Protein AF-0000000067097340 (afdb_homodimer)

Organism: Sus scrofa (NCBI:txid9823)

InterPro domains:
  IPR006593 Cytochrome b561/ferric reductase, transmembrane domain [PF03188] (49-166)
  IPR006593 Cytochrome b561/ferric reductase, transmembrane domain [PS50939] (1-200)
  IPR006593 Cytochrome b561/ferric reductase, transmembrane domain [SM00665] (49-159)
  IPR043205 Cytochrome b561/Cytochrome b reductase 1-like [PTHR10106] (48-207)

Solvent-accessible surface area (backbone atoms only — not comparable to full-atom values): 27401 Å² total; per-residue (Å²): 137,87,85,77,86,84,87,80,76,91,82,82,82,90,88,84,90,87,89,84,93,88,86,81,87,79,88,78,79,79,70,79,73,70,87,71,76,79,80,74,84,71,77,78,69,58,56,64,58,48,49,51,47,49,49,53,47,48,51,49,51,50,49,50,51,50,53,51,50,54,51,50,51,53,48,51,53,50,50,52,52,50,52,50,51,56,51,50,26,62,75,68,71,45,60,77,78,51,46,52,37,46,50,47,44,51,48,42,53,52,53,49,52,49,51,51,52,54,45,46,50,46,73,70,34,86,83,46,51,67,70,56,42,64,64,41,47,63,53,53,52,48,51,52,51,50,45,51,50,50,44,52,50,27,50,47,43,42,51,51,52,54,47,43,72,70,45,48,78,48,35,50,67,64,38,70,69,45,52,50,50,32,52,52,46,51,50,51,51,51,50,53,49,51,54,50,50,52,56,56,52,52,62,69,63,56,62,70,50,64,64,56,46,47,50,50,47,52,49,45,49,56,57,58,64,67,52,74,77,83,122,135,83,84,78,81,73,91,74,89,90,82,85,92,89,93,93,83,88,84,90,82,82,87,92,82,86,75,87,69,78,72,80,70,68,89,69,74,81,78,75,83,73,76,81,68,59,56,63,58,49,50,51,47,49,50,51,47,49,50,47,51,51,50,51,50,50,52,52,50,54,50,50,52,51,48,52,54,50,48,54,51,52,52,50,51,56,50,48,26,61,76,67,70,45,59,77,76,48,44,53,39,46,51,46,44,51,49,43,53,52,52,48,52,50,51,51,53,54,46,46,50,46,72,70,35,86,83,47,53,67,69,57,41,64,63,41,47,62,54,52,53,48,51,50,52,50,47,53,50,49,45,52,52,28,50,47,44,42,51,50,50,55,48,44,73,71,44,47,79,49,36,50,68,64,38,68,69,45,53,50,50,32,51,52,48,52,49,52,51,50,50,54,51,50,53,50,50,55,55,56,51,52,61,70,63,56,62,72,49,63,65,55,47,46,50,49,47,52,50,46,49,56,58,58,63,67,52,73,76,84,121

Nearest PDB structures (foldseek):
  5zle-assembly1_A  TM=9.420E-01  e=1.847E-08  Homo sapiens
  4o79-assembly1_A  TM=9.493E-01  e=6.412E-07  Arabidopsis thaliana
  5zle-assembly1_A  TM=9.417E-01  e=1.469E-08  Homo sapiens
  4o79-assembly1_A  TM=9.491E-01  e=5.400E-07  Arabidopsis thaliana

Foldseek 3Di:
DCCPPDPDDDDDDYDDDDDDDDDDDDDDDDPDPPDPDDPDPDDDPPVVVVVVVVVVVVVVVVVVVVVLVVLVVVLVVLVVVVVVVVVVCVVVVHDAPPDPLRVLSVVLNVLSVVLSVVCCCAPVNPPHDPVVNVVCVVVSLVSVLVSVVSVLVSVLVVLVVVVCVVQPVVLVVPPVSNVVSVVVNVVSVVVSVVVVVVSVVVVVPDPPPVVNVVVVVVVVCVVVVPPPPPD/DDPDPCDDDDDDDDDDDDDDDDDDDDDPPDPDPPDPDDPDPDDPPPPVVVVVVVVVVVVVVVVVVVVLVVLVVVLVVLVVVVVVVVVVCVVVVHDAPPDPLRVLSVVLNVLSVVLSVVCCCAPVNPPHDPVVNVVCVVVSLVSVLVSVVSVLVSVLVVLVVVVCVVQPVVLVVPPVSNVVSVVVNVVSVVVSVVVVVVSVVVVVPDPPPPVNVVVVVVVVCVVVVPPPPPD

Sequence (462 aa):
TQWTLKLCGISVCPQNKPKTRPGIHRTADQRWWAGAGVVAPGRAPSAPLLVYRVFRNEAKRTTKILHGLLHVLAFVIALVGLVAVFDYHRKKGIADLYSLHSWCGILVFVLFLAQWLVGLGFFLFPGASFSLRSRYRPQHVFFGAAIFLLSVGTALLGLKEALLFQLGTKYSAFESEGILANVLGLLLVAFGAVVLYILTRADWKRPLQAEEQALSMDFKTLTEGDSPSSQTQWTLKLCGISVCPQNKPKTRPGIHRTADQRWWAGAGVVAPGRAPSAPLLVYRVFRNEAKRTTKILHGLLHVLAFVIALVGLVAVFDYHRKKGIADLYSLHSWCGILVFVLFLAQWLVGLGFFLFPGASFSLRSRYRPQHVFFGAAIFLLSVGTALLGLKEALLFQLGTKYSAFESEGILANVLGLLLVAFGAVVLYILTRADWKRPLQAEEQALSMDFKTLTEGDSPSSQ

Secondary structure (DSSP, 8-state):
----------------------------GGGGG---------S--HHHHHHHHHHHHHHHHHHHHHHHHHHHHHHHHHHHHHHHHHHHHHHHTPPSS-SHHHHHHHHHHHHHHHHHHHHIIIIISTTS-HHHHHHHHHHHHHHHHHHHHHHHHHHHHHHHHHHHHHHGGGGGGT-HHHHHHHHHHHHHHHHHHHHHHHHHHHHHH----HHHHHHHHHHHHHHHHTS----/------------------------------GGG---------S--HHHHHHHHHHHHHHHHHHHHHHHHHHHHHHHHHHHHHHHHHHHHHHHTPPSS-SHHHHHHHHHHHHHHHHHHHHIIIIISTTS-HHHHHHHHHHHHHHHHHHHHHHHHHHHHHHHHHHHHHHGGGGGGT-HHHHHHHHHHHHHHHHHHHHHHHHHHHHHH----HHHHHHHHHHHHHHHHTS----

pLDDT: mean 71.99, std 30.04, range [15.14, 98.75]

Structure (mmCIF, N/CA/C/O backbone):
data_AF-0000000067097340-model_v1
#
loop_
_entity.id
_entity.type
_entity.pdbx_description
1 polymer 'Transmembrane ascorbate-dependent reductase CYB561'
#
loop_
_atom_site.group_PDB
_atom_site.id
_atom_site.type_symbol
_atom_site.label_atom_id
_atom_site.label_alt_id
_atom_site.label_comp_id
_atom_site.label_asym_id
_atom_site.label_entity_id
_atom_site.label_seq_id
_atom_site.pdbx_PDB_ins_code
_atom_site.Cartn_x
_atom_site.Cartn_y
_atom_site.Cartn_z
_atom_site.occupancy
_atom_site.B_iso_or_equiv
_atom_site.auth_seq_id
_atom_site.auth_comp_id
_atom_site.auth_asym_id
_atom_site.auth_atom_id
_atom_site.pdbx_PDB_model_num
ATOM 1 N N . THR A 1 1 ? 69.75 -2.32 28.281 1 19.77 1 THR A N 1
ATOM 2 C CA . THR A 1 1 ? 70.875 -1.391 28 1 19.77 1 THR A CA 1
ATOM 3 C C . THR A 1 1 ? 70.438 0.036 28.359 1 19.77 1 THR A C 1
ATOM 5 O O . THR A 1 1 ? 69.375 0.501 27.984 1 19.77 1 THR A O 1
ATOM 8 N N . GLN A 1 2 ? 71.125 0.848 29.453 1 20.05 2 GLN A N 1
ATOM 9 C CA . GLN A 1 2 ? 70.875 1.814 30.516 1 20.05 2 GLN A CA 1
ATOM 10 C C . GLN A 1 2 ? 70.75 3.23 29.969 1 20.05 2 GLN A C 1
ATOM 12 O O . GLN A 1 2 ? 71.75 3.92 29.828 1 20.05 2 GLN A O 1
ATOM 17 N N . TRP A 1 3 ? 70.125 3.549 28.734 1 19.77 3 TRP A N 1
ATOM 18 C CA . TRP A 1 3 ? 70.438 4.754 27.953 1 19.77 3 TRP A CA 1
ATOM 19 C C . TRP A 1 3 ? 70 6.004 28.719 1 19.77 3 TRP A C 1
ATOM 21 O O . TRP A 1 3 ? 68.812 6.234 28.922 1 19.77 3 TRP A O 1
ATOM 31 N N . THR A 1 4 ? 70.75 6.594 29.812 1 18.97 4 THR A N 1
ATOM 32 C CA . THR A 1 4 ? 70.75 7.648 30.828 1 18.97 4 THR A CA 1
ATOM 33 C C . THR A 1 4 ? 70.875 9.023 30.172 1 18.97 4 THR A C 1
ATOM 35 O O . THR A 1 4 ? 72 9.375 29.719 1 18.97 4 THR A O 1
ATOM 38 N N . LEU A 1 5 ? 70.125 9.438 29.062 1 18.84 5 LEU A N 1
ATOM 39 C CA . LEU A 1 5 ? 70.438 10.664 28.344 1 18.84 5 LEU A CA 1
ATOM 40 C C . LEU A 1 5 ? 70.438 11.859 29.297 1 18.84 5 LEU A C 1
ATOM 42 O O . LEU A 1 5 ? 69.5 12.086 30.031 1 18.84 5 LEU A O 1
ATOM 46 N N . LYS A 1 6 ? 71.562 12.594 29.484 1 17.91 6 LYS A N 1
ATOM 47 C CA . LYS A 1 6 ? 72.375 13.523 30.25 1 17.91 6 LYS A CA 1
ATOM 48 C C . LYS A 1 6 ? 71.812 14.93 30.219 1 17.91 6 LYS A C 1
ATOM 50 O O . LYS A 1 6 ? 71.562 15.469 29.156 1 17.91 6 LYS A O 1
ATOM 55 N N . LEU A 1 7 ? 71.25 15.758 31.406 1 18.64 7 LEU A N 1
ATOM 56 C CA . LEU A 1 7 ? 70.688 16.828 32.219 1 18.64 7 LEU A CA 1
ATOM 57 C C . LEU A 1 7 ? 71.562 18.078 32.188 1 18.64 7 LEU A C 1
ATOM 59 O O . LEU A 1 7 ? 71.188 19.078 32.812 1 18.64 7 LEU A O 1
ATOM 63 N N . CYS A 1 8 ? 72.812 17.938 31.516 1 15.14 8 CYS A N 1
ATOM 64 C CA . CYS A 1 8 ? 73.875 18.672 32.219 1 15.14 8 CYS A CA 1
ATOM 65 C C . CYS A 1 8 ? 73.562 20.172 32.188 1 15.14 8 CYS A C 1
ATOM 67 O O . CYS A 1 8 ? 73.312 20.797 33.219 1 15.14 8 CYS A O 1
ATOM 69 N N . GLY A 1 9 ? 74.562 21.141 31.578 1 15.88 9 GLY A N 1
ATOM 70 C CA . GLY A 1 9 ? 75.688 21.859 32.188 1 15.88 9 GLY A CA 1
ATOM 71 C C . GLY A 1 9 ? 75.5 23.359 32.188 1 15.88 9 GLY A C 1
ATOM 72 O O . GLY A 1 9 ? 76.125 24.062 33 1 15.88 9 GLY A O 1
ATOM 73 N N . ILE A 1 10 ? 75 24.094 31.062 1 17.62 10 ILE A N 1
ATOM 74 C CA . ILE A 1 10 ? 75.875 25.141 30.594 1 17.62 10 ILE A CA 1
ATOM 75 C C . ILE A 1 10 ? 75.75 26.375 31.5 1 17.62 10 ILE A C 1
ATOM 77 O O . ILE A 1 10 ? 74.625 26.812 31.812 1 17.62 10 ILE A O 1
ATOM 81 N N . SER A 1 11 ? 76.875 26.922 31.922 1 17.81 11 SER A N 1
ATOM 82 C CA . SER A 1 11 ? 77.625 27.688 32.875 1 17.81 11 SER A CA 1
ATOM 83 C C . SER A 1 11 ? 77.25 29.172 32.844 1 17.81 11 SER A C 1
ATOM 85 O O . SER A 1 11 ? 76.688 29.656 31.859 1 17.81 11 SER A O 1
ATOM 87 N N . VAL A 1 12 ? 77.938 30 33.688 1 18.55 12 VAL A N 1
ATOM 88 C CA . VAL A 1 12 ? 77.938 31.078 34.656 1 18.55 12 VAL A CA 1
ATOM 89 C C . VAL A 1 12 ? 78.25 32.406 33.969 1 18.55 12 VAL A C 1
ATOM 91 O O . VAL A 1 12 ? 77.812 33.469 34.375 1 18.55 12 VAL A O 1
ATOM 94 N N . CYS A 1 13 ? 79.188 32.438 32.906 1 15.88 13 CYS A N 1
ATOM 95 C CA . CYS A 1 13 ? 80.312 33.25 33.312 1 15.88 13 CYS A CA 1
ATOM 96 C C . CYS A 1 13 ? 79.938 34.75 33.344 1 15.88 13 CYS A C 1
ATOM 98 O O . CYS A 1 13 ? 78.938 35.156 32.781 1 15.88 13 CYS A O 1
ATOM 100 N N . PRO A 1 14 ? 80.938 35.656 32.875 1 19.8 14 PRO A N 1
ATOM 101 C CA . PRO A 1 14 ? 81.812 36.688 33.469 1 19.8 14 PRO A CA 1
ATOM 102 C C . PRO A 1 14 ? 81.312 38.094 33.281 1 19.8 14 PRO A C 1
ATOM 104 O O . PRO A 1 14 ? 80.375 38.312 32.5 1 19.8 14 PRO A O 1
ATOM 107 N N . GLN A 1 15 ? 82.188 39.156 33 1 18.36 15 GLN A N 1
ATOM 108 C CA . GLN A 1 15 ? 82.812 40.281 33.625 1 18.36 15 GLN A CA 1
ATOM 109 C C . GLN A 1 15 ? 82.188 41.594 33.156 1 18.36 15 GLN A C 1
ATOM 111 O O . GLN A 1 15 ? 81.5 42.281 33.938 1 18.36 15 GLN A O 1
ATOM 116 N N . ASN A 1 16 ? 83 42.438 32.344 1 18.23 16 ASN A N 1
ATOM 117 C CA . ASN A 1 16 ? 83.688 43.719 32.625 1 18.23 16 ASN A CA 1
ATOM 118 C C . ASN A 1 16 ? 82.875 44.906 32.125 1 18.23 16 ASN A C 1
ATOM 120 O O . ASN A 1 16 ? 82.625 45.844 32.906 1 18.23 16 ASN A O 1
ATOM 124 N N . LYS A 1 17 ? 83.125 45.5 30.875 1 20.52 17 LYS A N 1
ATOM 125 C CA . LYS A 1 17 ? 83.75 46.844 30.719 1 20.52 17 LYS A CA 1
ATOM 126 C C . LYS A 1 17 ? 82.688 47.938 30.672 1 20.52 17 LYS A C 1
ATOM 128 O O . LYS A 1 17 ? 81.562 47.656 30.344 1 20.52 17 LYS A O 1
ATOM 133 N N . PRO A 1 18 ? 83.125 49.25 30.328 1 23.58 18 PRO A N 1
ATOM 134 C CA . PRO A 1 18 ? 83.125 50.625 30.875 1 23.58 18 PRO A CA 1
ATOM 135 C C . PRO A 1 18 ? 81.938 51.438 30.391 1 23.58 18 PRO A C 1
ATOM 137 O O . PRO A 1 18 ? 81.188 52 31.188 1 23.58 18 PRO A O 1
ATOM 140 N N . LYS A 1 19 ? 82 52.156 29.188 1 21.36 19 LYS A N 1
ATOM 141 C CA . LYS A 1 19 ? 82.062 53.594 28.984 1 21.36 19 LYS A CA 1
ATOM 142 C C . LYS A 1 19 ? 80.75 54.219 28.734 1 21.36 19 LYS A C 1
ATOM 144 O O . LYS A 1 19 ? 79.75 53.531 28.453 1 21.36 19 LYS A O 1
ATOM 149 N N . THR A 1 20 ? 80.625 55.375 27.875 1 19.55 20 THR A N 1
ATOM 150 C CA . THR A 1 20 ? 80.375 56.812 27.953 1 19.55 20 THR A CA 1
ATOM 151 C C . THR A 1 20 ? 79 57.094 27.406 1 19.55 20 THR A C 1
ATOM 153 O O . THR A 1 20 ? 78.188 57.812 28.031 1 19.55 20 THR A O 1
ATOM 156 N N . ARG A 1 21 ? 78.625 57.094 26 1 19.5 21 ARG A N 1
ATOM 157 C CA . ARG A 1 21 ? 78.25 58.344 25.328 1 19.5 21 ARG A CA 1
ATOM 158 C C . ARG A 1 21 ? 76.75 58.625 25.469 1 19.5 21 ARG A C 1
ATOM 160 O O . ARG A 1 21 ? 75.938 57.688 25.625 1 19.5 21 ARG A O 1
ATOM 167 N N . PRO A 1 22 ? 76.125 59.969 25.219 1 24.92 22 PRO A N 1
ATOM 168 C CA . PRO A 1 22 ? 75.188 61.031 25.625 1 24.92 22 PRO A CA 1
ATOM 169 C C . PRO A 1 22 ? 73.75 60.844 25.078 1 24.92 22 PRO A C 1
ATOM 171 O O . PRO A 1 22 ? 72.812 60.906 25.844 1 24.92 22 PRO A O 1
ATOM 174 N N . GLY A 1 23 ? 73.438 61.156 23.766 1 21.27 23 GLY A N 1
ATOM 175 C CA . GLY A 1 23 ? 72.562 62.188 23.172 1 21.27 23 GLY A CA 1
ATOM 176 C C . GLY A 1 23 ? 71.125 61.719 22.984 1 21.27 23 GLY A C 1
ATOM 177 O O . GLY A 1 23 ? 70.812 60.531 23.156 1 21.27 23 GLY A O 1
ATOM 178 N N . ILE A 1 24 ? 70.25 62.406 22.016 1 22.52 24 ILE A N 1
ATOM 179 C CA . ILE A 1 24 ? 69 63.156 21.797 1 22.52 24 ILE A CA 1
ATOM 180 C C . ILE A 1 24 ? 67.938 62.25 21.172 1 22.52 24 ILE A C 1
ATOM 182 O O . ILE A 1 24 ? 66.875 62.719 20.797 1 22.52 24 ILE A O 1
ATOM 186 N N . HIS A 1 25 ? 68.062 60.875 21.109 1 18.08 25 HIS A N 1
ATOM 187 C CA . HIS A 1 25 ? 67.312 60.375 19.938 1 18.08 25 HIS A CA 1
ATOM 188 C C . HIS A 1 25 ? 65.812 60.531 20.094 1 18.08 25 HIS A C 1
ATOM 190 O O . HIS A 1 25 ? 65.25 60.219 21.156 1 18.08 25 HIS A O 1
ATOM 196 N N . ARG A 1 26 ? 65.125 61.062 19 1 21.34 26 ARG A N 1
ATOM 197 C CA . ARG A 1 26 ? 63.906 61.75 18.531 1 21.34 26 ARG A CA 1
ATOM 198 C C . ARG A 1 26 ? 62.656 60.875 18.703 1 21.34 26 ARG A C 1
ATOM 200 O O . ARG A 1 26 ? 61.656 61.344 19.219 1 21.34 26 ARG A O 1
ATOM 207 N N . THR A 1 27 ? 62.5 59.75 17.781 1 20.12 27 THR A N 1
ATOM 208 C CA . THR A 1 27 ? 61.406 59.75 16.812 1 20.12 27 THR A CA 1
ATOM 209 C C . THR A 1 27 ? 60.094 59.281 17.469 1 20.12 27 THR A C 1
ATOM 211 O O . THR A 1 27 ? 59.094 60 17.422 1 20.12 27 THR A O 1
ATOM 214 N N . ALA A 1 28 ? 59.469 58.094 16.922 1 19.94 28 ALA A N 1
ATOM 215 C CA . ALA A 1 28 ? 58.25 57.844 16.156 1 19.94 28 ALA A CA 1
ATOM 216 C C . ALA A 1 28 ? 57.156 57.344 17.078 1 19.94 28 ALA A C 1
ATOM 218 O O . ALA A 1 28 ? 55.969 57.656 16.875 1 19.94 28 ALA A O 1
ATOM 219 N N . ASP A 1 29 ? 57.312 56.344 17.953 1 18.22 29 ASP A N 1
ATOM 220 C CA . ASP A 1 29 ? 56.469 55.156 17.859 1 18.22 29 ASP A CA 1
ATOM 221 C C . ASP A 1 29 ? 55.156 55.344 18.625 1 18.22 29 ASP A C 1
ATOM 223 O O . ASP A 1 29 ? 54.25 54.5 18.578 1 18.22 29 ASP A O 1
ATOM 227 N N . GLN A 1 30 ? 55.031 56.219 19.594 1 20.17 30 GLN A N 1
ATOM 228 C CA . GLN A 1 30 ? 54.219 55.719 20.719 1 20.17 30 GLN A CA 1
ATOM 229 C C . GLN A 1 30 ? 52.719 55.875 20.406 1 20.17 30 GLN A C 1
ATOM 231 O O . GLN A 1 30 ? 51.906 55.812 21.312 1 20.17 30 GLN A O 1
ATOM 236 N N . ARG A 1 31 ? 52.281 56.25 19.219 1 22.78 31 ARG A N 1
ATOM 237 C CA . ARG A 1 31 ? 51 56.969 19.188 1 22.78 31 ARG A CA 1
ATOM 238 C C . ARG A 1 31 ? 49.844 56 19.453 1 22.78 31 ARG A C 1
ATOM 240 O O . ARG A 1 31 ? 48.688 56.375 19.391 1 22.78 31 ARG A O 1
ATOM 247 N N . TRP A 1 32 ? 49.969 54.656 19.531 1 23.59 32 TRP A N 1
ATOM 248 C CA . TRP A 1 32 ? 48.781 53.938 19.062 1 23.59 32 TRP A CA 1
ATOM 249 C C . TRP A 1 32 ? 47.688 53.969 20.109 1 23.59 32 TRP A C 1
ATOM 251 O O . TRP A 1 32 ? 46.688 53.281 19.969 1 23.59 32 TRP A O 1
ATOM 261 N N . TRP A 1 33 ? 47.719 54.594 21.219 1 21.14 33 TRP A N 1
ATOM 262 C CA . TRP A 1 33 ? 46.844 54.188 22.312 1 21.14 33 TRP A CA 1
ATOM 263 C C . TRP A 1 33 ? 45.406 54.562 22.016 1 21.14 33 TRP A C 1
ATOM 265 O O . TRP A 1 33 ? 44.5 54.281 22.828 1 21.14 33 TRP A O 1
ATOM 275 N N . ALA A 1 34 ? 45.219 55.594 21.281 1 21.36 34 ALA A N 1
ATOM 276 C CA . ALA A 1 34 ? 44.062 56.406 21.672 1 21.36 34 ALA A CA 1
ATOM 277 C C . ALA A 1 34 ? 42.781 55.594 21.594 1 21.36 34 ALA A C 1
ATOM 279 O O . ALA A 1 34 ? 41.875 55.781 22.438 1 21.36 34 ALA A O 1
ATOM 280 N N . GLY A 1 35 ? 42.344 54.969 20.438 1 24.12 35 GLY A N 1
ATOM 281 C CA . GLY A 1 35 ? 40.938 55.062 20.047 1 24.12 35 GLY A CA 1
ATOM 282 C C . GLY A 1 35 ? 40.031 54.094 20.812 1 24.12 35 GLY A C 1
ATOM 283 O O . GLY A 1 35 ? 39.906 52.938 20.422 1 24.12 35 GLY A O 1
ATOM 284 N N . ALA A 1 36 ? 40.062 53.938 22 1 26.28 36 ALA A N 1
ATOM 285 C CA . ALA A 1 36 ? 39.344 52.938 22.797 1 26.28 36 ALA A CA 1
ATOM 286 C C . ALA A 1 36 ? 37.844 53.188 22.719 1 26.28 36 ALA A C 1
ATOM 288 O O . ALA A 1 36 ? 37.062 52.562 23.453 1 26.28 36 ALA A O 1
ATOM 289 N N . GLY A 1 37 ? 37.406 54.375 22.281 1 24.2 37 GLY A N 1
ATOM 290 C CA . GLY A 1 37 ? 36.094 54.781 22.797 1 24.2 37 GLY A CA 1
ATOM 291 C C . GLY A 1 37 ? 35.031 53.75 22.625 1 24.2 37 GLY A C 1
ATOM 292 O O . GLY A 1 37 ? 34.406 53.312 23.609 1 24.2 37 GLY A O 1
ATOM 293 N N . VAL A 1 38 ? 33.938 54.031 21.75 1 24.59 38 VAL A N 1
ATOM 294 C CA . VAL A 1 38 ? 32.469 54.062 21.75 1 24.59 38 VAL A CA 1
ATOM 295 C C . VAL A 1 38 ? 31.922 52.688 21.375 1 24.59 38 VAL A C 1
ATOM 297 O O . VAL A 1 38 ? 31.562 52.438 20.219 1 24.59 38 VAL A O 1
ATOM 300 N N . VAL A 1 39 ? 32.531 51.594 21.391 1 27.69 39 VAL A N 1
ATOM 301 C CA . VAL A 1 39 ? 31.797 50.562 20.688 1 27.69 39 VAL A CA 1
ATOM 302 C C . VAL A 1 39 ? 30.516 50.219 21.453 1 27.69 39 VAL A C 1
ATOM 304 O O . VAL A 1 39 ? 30.578 49.781 22.609 1 27.69 39 VAL A O 1
ATOM 307 N N . ALA A 1 40 ? 29.391 50.969 21.281 1 27.59 40 ALA A N 1
ATOM 308 C CA . ALA A 1 40 ? 28.031 50.75 21.781 1 27.59 40 ALA A CA 1
ATOM 309 C C . ALA A 1 40 ? 27.578 49.312 21.547 1 27.59 40 ALA A C 1
ATOM 311 O O . ALA A 1 40 ? 27.891 48.719 20.531 1 27.59 40 ALA A O 1
ATOM 312 N N . PRO A 1 41 ? 27.234 48.531 22.609 1 30.36 41 PRO A N 1
ATOM 313 C CA . PRO A 1 41 ? 26.703 47.156 22.578 1 30.36 41 PRO A CA 1
ATOM 314 C C . PRO A 1 41 ? 25.484 47 21.672 1 30.36 41 PRO A C 1
ATOM 316 O O . PRO A 1 41 ? 24.75 46.031 21.766 1 30.36 41 PRO A O 1
ATOM 319 N N . GLY A 1 42 ? 25.234 47.906 20.734 1 27.73 42 GLY A N 1
ATOM 320 C CA . GLY A 1 42 ? 23.906 47.844 20.141 1 27.73 42 GLY A CA 1
ATOM 321 C C . GLY A 1 42 ? 23.547 46.438 19.656 1 27.73 42 GLY A C 1
ATOM 322 O O . GLY A 1 42 ? 24.344 45.531 19.797 1 27.73 42 GLY A O 1
ATOM 323 N N . ARG A 1 43 ? 22.906 46.344 18.359 1 30.22 43 ARG A N 1
ATOM 324 C CA . ARG A 1 43 ? 21.844 45.594 17.703 1 30.22 43 ARG A CA 1
ATOM 325 C C . ARG A 1 43 ? 22.328 44.188 17.297 1 30.22 43 ARG A C 1
ATOM 327 O O . ARG A 1 43 ? 21.531 43.375 16.812 1 30.22 43 ARG A O 1
ATOM 334 N N . ALA A 1 44 ? 23.547 43.844 17.094 1 32.91 44 ALA A N 1
ATOM 335 C CA . ALA A 1 44 ? 23.547 42.812 16.078 1 32.91 44 ALA A CA 1
ATOM 336 C C . ALA A 1 44 ? 23.141 41.469 16.656 1 32.91 44 ALA A C 1
ATOM 338 O O . ALA A 1 44 ? 23.938 40.781 17.297 1 32.91 44 ALA A O 1
ATOM 339 N N . PRO A 1 45 ? 22.094 41.375 17.312 1 39.12 45 PRO A N 1
ATOM 340 C CA . PRO A 1 45 ? 21.672 40.031 17.719 1 39.12 45 PRO A CA 1
ATOM 341 C C . PRO A 1 45 ? 21.641 39.031 16.547 1 39.12 45 PRO A C 1
ATOM 343 O O . PRO A 1 45 ? 21.234 37.875 16.734 1 39.12 45 PRO A O 1
ATOM 346 N N . SER A 1 46 ? 21.906 39.469 15.328 1 38.44 46 SER A N 1
ATOM 347 C CA . SER A 1 46 ? 21.516 38.656 14.18 1 38.44 46 SER A CA 1
ATOM 348 C C . SER A 1 46 ? 22.516 37.531 13.945 1 38.44 46 SER A C 1
ATOM 350 O O . SER A 1 46 ? 22.344 36.719 13.039 1 38.44 46 SER A O 1
ATOM 352 N N . ALA A 1 47 ? 23.484 37.438 14.742 1 43.38 47 ALA A N 1
ATOM 353 C CA . ALA A 1 47 ? 24.5 36.469 14.32 1 43.38 47 ALA A CA 1
ATOM 354 C C . ALA A 1 47 ? 24.078 35.031 14.656 1 43.38 47 ALA A C 1
ATOM 356 O O . ALA A 1 47 ? 24.281 34.125 13.867 1 43.38 47 ALA A O 1
ATOM 357 N N . PRO A 1 48 ? 23.578 34.875 15.828 1 47.88 48 PRO A N 1
ATOM 358 C CA . PRO A 1 48 ? 23.297 33.469 16.094 1 47.88 48 PRO A CA 1
ATOM 359 C C . PRO A 1 48 ? 22.188 32.906 15.203 1 47.88 48 PRO A C 1
ATOM 361 O O . PRO A 1 48 ? 22.188 31.719 14.875 1 47.88 48 PRO A O 1
ATOM 364 N N . LEU A 1 49 ? 21.297 33.844 14.836 1 49.62 49 LEU A N 1
ATOM 365 C CA . LEU A 1 49 ? 20.219 33.312 14.008 1 49.62 49 LEU A CA 1
ATOM 366 C C . LEU A 1 49 ? 20.719 32.969 12.609 1 49.62 49 LEU A C 1
ATOM 368 O O . LEU A 1 49 ? 20.219 32.062 11.969 1 49.62 49 LEU A O 1
ATOM 372 N N . LEU A 1 50 ? 21.844 33.812 12.203 1 49.97 50 LEU A N 1
ATOM 373 C CA . LEU A 1 50 ? 22.359 33.5 10.867 1 49.97 50 LEU A CA 1
ATOM 374 C C . LEU A 1 50 ? 23.109 32.188 10.852 1 49.97 50 LEU A C 1
ATOM 376 O O . LEU A 1 50 ? 23 31.422 9.891 1 49.97 50 LEU A O 1
ATOM 380 N N . VAL A 1 51 ? 23.812 31.953 11.953 1 51.09 51 VAL A N 1
ATOM 381 C CA . VAL A 1 51 ? 24.562 30.703 11.992 1 51.09 51 VAL A CA 1
ATOM 382 C C . VAL A 1 51 ? 23.609 29.531 12.023 1 51.09 51 VAL A C 1
ATOM 384 O O . VAL A 1 51 ? 23.812 28.531 11.328 1 51.09 51 VAL A O 1
ATOM 387 N N . TYR A 1 52 ? 22.641 29.656 12.875 1 49.16 52 TYR A N 1
ATOM 388 C CA . TYR A 1 52 ? 21.656 28.578 12.945 1 49.16 52 TYR A CA 1
ATOM 389 C C . TYR A 1 52 ? 20.984 28.375 11.594 1 49.16 52 TYR A C 1
ATOM 391 O O . TYR A 1 52 ? 20.766 27.25 11.156 1 49.16 52 TYR A O 1
ATOM 399 N N . ARG A 1 53 ? 20.781 29.438 10.938 1 51.94 53 ARG A N 1
ATOM 400 C CA . ARG A 1 53 ? 20.156 29.359 9.625 1 51.94 53 ARG A CA 1
ATOM 401 C C . ARG A 1 53 ? 21.109 28.766 8.602 1 51.94 53 ARG A C 1
ATOM 403 O O . ARG A 1 53 ? 20.703 27.953 7.754 1 51.94 53 ARG A O 1
ATOM 410 N N . VAL A 1 54 ? 22.297 29.219 8.75 1 52 54 VAL A N 1
ATOM 411 C CA . VAL A 1 54 ? 23.281 28.688 7.82 1 52 54 VAL A CA 1
ATOM 412 C C . VAL A 1 54 ? 23.5 27.203 8.078 1 52 54 VAL A C 1
ATOM 414 O O . VAL A 1 54 ? 23.547 26.406 7.137 1 52 54 VAL A O 1
ATOM 417 N N . PHE A 1 55 ? 23.547 26.766 9.281 1 54.41 55 PHE A N 1
ATOM 418 C CA . PHE A 1 55 ? 23.766 25.359 9.602 1 54.41 55 PHE A CA 1
ATOM 419 C C . PHE A 1 55 ? 22.531 24.547 9.289 1 54.41 55 PHE A C 1
ATOM 421 O O . PHE A 1 55 ? 22.641 23.406 8.812 1 54.41 55 PHE A O 1
ATOM 428 N N . ARG A 1 56 ? 21.5 25.125 9.594 1 59.62 56 ARG A N 1
ATOM 429 C CA . ARG A 1 56 ? 20.25 24.438 9.258 1 59.62 56 ARG A CA 1
ATOM 430 C C . ARG A 1 56 ? 20.078 24.328 7.746 1 59.62 56 ARG A C 1
ATOM 432 O O . ARG A 1 56 ? 19.625 23.297 7.242 1 59.62 56 ARG A O 1
ATOM 439 N N . ASN A 1 57 ? 20.516 25.344 7.066 1 61.12 57 ASN A N 1
ATOM 440 C CA . ASN A 1 57 ? 20.469 25.297 5.609 1 61.12 57 ASN A CA 1
ATOM 441 C C . ASN A 1 57 ? 21.469 24.297 5.039 1 61.12 57 ASN A C 1
ATOM 443 O O . ASN A 1 57 ? 21.172 23.609 4.066 1 61.12 57 ASN A O 1
ATOM 447 N N . GLU A 1 58 ? 22.672 24.359 5.707 1 63.28 58 GLU A N 1
ATOM 448 C CA . GLU A 1 58 ? 23.688 23.406 5.254 1 63.28 58 GLU A CA 1
ATOM 449 C C . GLU A 1 58 ? 23.219 21.969 5.496 1 63.28 58 GLU A C 1
ATOM 451 O O . GLU A 1 58 ? 23.453 21.094 4.66 1 63.28 58 GLU A O 1
ATOM 456 N N . ALA A 1 59 ? 22.625 21.844 6.547 1 71.62 59 ALA A N 1
ATOM 457 C CA . ALA A 1 59 ? 22.125 20.516 6.871 1 71.62 59 ALA A CA 1
ATOM 458 C C . ALA A 1 59 ? 21 20.109 5.926 1 71.62 59 ALA A C 1
ATOM 460 O O . ALA A 1 59 ? 20.922 18.953 5.496 1 71.62 59 ALA A O 1
ATOM 461 N N . LYS A 1 60 ? 20.281 21.094 5.477 1 78.38 60 LYS A N 1
ATOM 462 C CA . LYS A 1 60 ? 19.188 20.797 4.543 1 78.38 60 LYS A CA 1
ATOM 463 C C . LYS A 1 60 ? 19.734 20.469 3.158 1 78.38 60 LYS A C 1
ATOM 465 O O . LYS A 1 60 ? 19.25 19.531 2.51 1 78.38 60 LYS A O 1
ATOM 470 N N . ARG A 1 61 ? 20.703 21.188 2.828 1 80.62 61 ARG A N 1
ATOM 471 C CA . ARG A 1 61 ? 21.312 20.906 1.528 1 80.62 61 ARG A CA 1
ATOM 472 C C . ARG A 1 61 ? 21.969 19.531 1.517 1 80.62 61 ARG A C 1
ATOM 474 O O . ARG A 1 61 ? 21.859 18.781 0.543 1 80.62 61 ARG A O 1
ATOM 481 N N . THR A 1 62 ? 22.625 19.266 2.523 1 84.69 62 THR A N 1
ATOM 482 C CA . THR A 1 62 ? 23.297 17.969 2.629 1 84.69 62 THR A CA 1
ATOM 483 C C . THR A 1 62 ? 22.281 16.844 2.615 1 84.69 62 THR A C 1
ATOM 485 O O . THR A 1 62 ? 22.5 15.805 1.974 1 84.69 62 THR A O 1
ATOM 488 N N . THR A 1 63 ? 21.188 17.031 3.273 1 87.25 63 THR A N 1
ATOM 489 C CA . THR A 1 63 ? 20.141 16 3.303 1 87.25 63 THR A CA 1
ATOM 490 C C . THR A 1 63 ? 19.531 15.805 1.915 1 87.25 63 THR A C 1
ATOM 492 O O . THR A 1 63 ? 19.266 14.672 1.508 1 87.25 63 THR A O 1
ATOM 495 N N . LYS A 1 64 ? 19.453 16.844 1.203 1 87.94 64 LYS A N 1
ATOM 496 C CA . LYS A 1 64 ? 18.906 16.75 -0.148 1 87.94 64 LYS A CA 1
ATOM 497 C C . LYS A 1 64 ? 19.875 16.016 -1.082 1 87.94 64 LYS A C 1
ATOM 499 O O . LYS A 1 64 ? 19.453 15.211 -1.91 1 87.94 64 LYS A O 1
ATOM 504 N N . ILE A 1 65 ? 21.109 16.312 -0.876 1 88.19 65 ILE A N 1
ATOM 505 C CA . ILE A 1 65 ? 22.125 15.672 -1.715 1 88.19 65 ILE A CA 1
ATOM 506 C C . ILE A 1 65 ? 22.219 14.18 -1.379 1 88.19 65 ILE A C 1
ATOM 508 O O . ILE A 1 65 ? 22.281 13.336 -2.277 1 88.19 65 ILE A O 1
ATOM 512 N N . LEU A 1 66 ? 22.188 13.922 -0.143 1 91 66 LEU A N 1
ATOM 513 C CA . LEU A 1 66 ? 22.219 12.531 0.283 1 91 66 LEU A CA 1
ATOM 514 C C . LEU A 1 66 ? 20.984 11.781 -0.214 1 91 66 LEU A C 1
ATOM 516 O O . LEU A 1 66 ? 21.094 10.664 -0.725 1 91 66 LEU A O 1
ATOM 520 N N . HIS A 1 67 ? 19.812 12.422 -0.057 1 92.5 67 HIS A N 1
ATOM 521 C CA . HIS A 1 67 ? 18.578 11.859 -0.569 1 92.5 67 HIS A CA 1
ATOM 522 C C . HIS A 1 67 ? 18.672 11.578 -2.066 1 92.5 67 HIS A C 1
ATOM 524 O O . HIS A 1 67 ? 18.328 10.484 -2.523 1 92.5 67 HIS A O 1
ATOM 530 N N . GLY A 1 68 ? 19.219 12.484 -2.791 1 91.94 68 GLY A N 1
ATOM 531 C CA . GLY A 1 68 ? 19.375 12.32 -4.227 1 91.94 68 GLY A CA 1
ATOM 532 C C . GLY A 1 68 ? 20.328 11.188 -4.598 1 91.94 68 GLY A C 1
ATOM 533 O O . GLY A 1 68 ? 20.016 10.383 -5.477 1 91.94 68 GLY A O 1
ATOM 534 N N . LEU A 1 69 ? 21.375 11.07 -3.867 1 92.44 69 LEU A N 1
ATOM 535 C CA . LEU A 1 69 ? 22.391 10.062 -4.156 1 92.44 69 LEU A CA 1
ATOM 536 C C . LEU A 1 69 ? 21.891 8.664 -3.822 1 92.44 69 LEU A C 1
ATOM 538 O O . LEU A 1 69 ? 22.125 7.715 -4.578 1 92.44 69 LEU A O 1
ATOM 542 N N . LEU A 1 70 ? 21.203 8.57 -2.746 1 94.56 70 LEU A N 1
ATOM 543 C CA . LEU A 1 70 ? 20.641 7.285 -2.359 1 94.56 70 LEU A CA 1
ATOM 544 C C . LEU A 1 70 ? 19.609 6.809 -3.389 1 94.56 70 LEU A C 1
ATOM 546 O O . LEU A 1 70 ? 19.562 5.621 -3.713 1 94.56 70 LEU A O 1
ATOM 550 N N . HIS A 1 71 ? 18.891 7.75 -3.922 1 95.19 71 HIS A N 1
ATOM 551 C CA . HIS A 1 71 ? 17.875 7.363 -4.891 1 95.19 71 HIS A CA 1
ATOM 552 C C . HIS A 1 71 ? 18.5 7.051 -6.246 1 95.19 71 HIS A C 1
ATOM 554 O O . HIS A 1 71 ? 17.969 6.23 -7.004 1 95.19 71 HIS A O 1
ATOM 560 N N . VAL A 1 72 ? 19.688 7.602 -6.555 1 94.06 72 VAL A N 1
ATOM 561 C CA . VAL A 1 72 ? 20.406 7.211 -7.762 1 94.06 72 VAL A CA 1
ATOM 562 C C . VAL A 1 72 ? 20.891 5.77 -7.633 1 94.06 72 VAL A C 1
ATOM 564 O O . VAL A 1 72 ? 20.781 4.984 -8.578 1 94.06 72 VAL A O 1
ATOM 567 N N . LEU A 1 73 ? 21.375 5.461 -6.488 1 96.44 73 LEU A N 1
ATOM 568 C CA . LEU A 1 73 ? 21.797 4.09 -6.234 1 96.44 73 LEU A CA 1
ATOM 569 C C . LEU A 1 73 ? 20.641 3.119 -6.359 1 96.44 73 LEU A C 1
ATOM 571 O O . LEU A 1 73 ? 20.766 2.066 -6.992 1 96.44 73 LEU A O 1
ATOM 575 N N . ALA A 1 74 ? 19.5 3.514 -5.809 1 96.06 74 ALA A N 1
ATOM 576 C CA . ALA A 1 74 ? 18.297 2.68 -5.922 1 96.06 74 ALA A CA 1
ATOM 577 C C . ALA A 1 74 ? 17.891 2.504 -7.383 1 96.06 74 ALA A C 1
ATOM 579 O O . ALA A 1 74 ? 17.484 1.414 -7.793 1 96.06 74 ALA A O 1
ATOM 580 N N . PHE A 1 75 ? 18.078 3.514 -8.094 1 94.88 75 PHE A N 1
ATOM 581 C CA . PHE A 1 75 ? 17.719 3.465 -9.508 1 94.88 75 PHE A CA 1
ATOM 582 C C . PHE A 1 75 ? 18.641 2.51 -10.266 1 94.88 75 PHE A C 1
ATOM 584 O O . PHE A 1 75 ? 18.172 1.729 -11.094 1 94.88 75 PHE A O 1
ATOM 591 N N . VAL A 1 76 ? 19.859 2.543 -10 1 96.62 76 VAL A N 1
ATOM 592 C CA . VAL A 1 76 ? 20.844 1.679 -10.656 1 96.62 76 VAL A CA 1
ATOM 593 C C . VAL A 1 76 ? 20.547 0.219 -10.312 1 96.62 76 VAL A C 1
ATOM 595 O O . VAL A 1 76 ? 20.562 -0.648 -11.188 1 96.62 76 VAL A O 1
ATOM 598 N N . ILE A 1 77 ? 20.219 -0.06 -9.094 1 96.56 77 ILE A N 1
ATOM 599 C CA . ILE A 1 77 ? 19.891 -1.416 -8.664 1 96.56 77 ILE A CA 1
ATOM 600 C C . ILE A 1 77 ? 18.625 -1.897 -9.367 1 96.56 77 ILE A C 1
ATOM 602 O O . ILE A 1 77 ? 18.562 -3.041 -9.82 1 96.56 77 ILE A O 1
ATOM 606 N N . ALA A 1 78 ? 17.672 -1.036 -9.469 1 96.5 78 ALA A N 1
ATOM 607 C CA . ALA A 1 78 ? 16.438 -1.384 -10.164 1 96.5 78 ALA A CA 1
ATOM 608 C C . ALA A 1 78 ? 16.719 -1.681 -11.641 1 96.5 78 ALA A C 1
ATOM 610 O O . ALA A 1 78 ? 16.141 -2.615 -12.203 1 96.5 78 ALA A O 1
ATOM 611 N N . LEU A 1 79 ? 17.609 -0.892 -12.227 1 96.94 79 LEU A N 1
ATOM 612 C CA . LEU A 1 79 ? 17.953 -1.08 -13.633 1 96.94 79 LEU A CA 1
ATOM 613 C C . LEU A 1 79 ? 18.656 -2.414 -13.844 1 96.94 79 LEU A C 1
ATOM 615 O O . LEU A 1 79 ? 18.359 -3.129 -14.805 1 96.94 79 LEU A O 1
ATOM 619 N N . VAL A 1 80 ? 19.531 -2.748 -12.992 1 97.44 80 VAL A N 1
ATOM 620 C CA . VAL A 1 80 ? 20.234 -4.027 -13.078 1 97.44 80 VAL A CA 1
ATOM 621 C C . VAL A 1 80 ? 19.234 -5.172 -12.945 1 97.44 80 VAL A C 1
ATOM 623 O O . VAL A 1 80 ? 19.297 -6.16 -13.68 1 97.44 80 VAL A O 1
ATOM 626 N N . GLY A 1 81 ? 18.297 -4.996 -12.016 1 96.81 81 GLY A N 1
ATOM 627 C CA . GLY A 1 81 ? 17.234 -5.992 -11.891 1 96.81 81 GLY A CA 1
ATOM 628 C C . GLY A 1 81 ? 16.391 -6.129 -13.141 1 96.81 81 GLY A C 1
ATOM 629 O O . GLY A 1 81 ? 16.062 -7.242 -13.547 1 96.81 81 GLY A O 1
ATOM 630 N N . LEU A 1 82 ? 16.094 -5.074 -13.734 1 97.19 82 LEU A N 1
ATOM 631 C CA . LEU A 1 82 ? 15.289 -5.082 -14.953 1 97.19 82 LEU A CA 1
ATOM 632 C C . LEU A 1 82 ? 16.031 -5.777 -16.094 1 97.19 82 LEU A C 1
ATOM 634 O O . LEU A 1 82 ? 15.461 -6.613 -16.781 1 97.19 82 LEU A O 1
ATOM 638 N N . VAL A 1 83 ? 17.297 -5.492 -16.219 1 97.38 83 VAL A N 1
ATOM 639 C CA . VAL A 1 83 ? 18.094 -6.113 -17.266 1 97.38 83 VAL A CA 1
ATOM 640 C C . VAL A 1 83 ? 18.203 -7.617 -17.016 1 97.38 83 VAL A C 1
ATOM 642 O O . VAL A 1 83 ? 18.078 -8.414 -17.938 1 97.38 83 VAL A O 1
ATOM 645 N N . ALA A 1 84 ? 18.375 -8 -15.812 1 97.06 84 ALA A N 1
ATOM 646 C CA . ALA A 1 84 ? 18.5 -9.406 -15.453 1 97.06 84 ALA A CA 1
ATOM 647 C C . ALA A 1 84 ? 17.219 -10.172 -15.773 1 97.06 84 ALA A C 1
ATOM 649 O O . ALA A 1 84 ? 17.266 -11.297 -16.281 1 97.06 84 ALA A O 1
ATOM 650 N N . VAL A 1 85 ? 16.094 -9.555 -15.539 1 96.19 85 VAL A N 1
ATOM 651 C CA . VAL A 1 85 ? 14.836 -10.25 -15.773 1 96.19 85 VAL A CA 1
ATOM 652 C C . VAL A 1 85 ? 14.594 -10.406 -17.281 1 96.19 85 VAL A C 1
ATOM 654 O O . VAL A 1 85 ? 14.148 -11.469 -17.734 1 96.19 85 VAL A O 1
ATOM 657 N N . PHE A 1 86 ? 14.875 -9.406 -18.062 1 97.31 86 PHE A N 1
ATOM 658 C CA . PHE A 1 86 ? 14.711 -9.508 -19.516 1 97.31 86 PHE A CA 1
ATOM 659 C C . PHE A 1 86 ? 15.656 -10.547 -20.094 1 97.31 86 PHE A C 1
ATOM 661 O O . PHE A 1 86 ? 15.281 -11.305 -20.984 1 97.31 86 PHE A O 1
ATOM 668 N N . ASP A 1 87 ? 16.875 -10.633 -19.578 1 97.75 87 ASP A N 1
ATOM 669 C CA . ASP A 1 87 ? 17.844 -11.641 -20 1 97.75 87 ASP A CA 1
ATOM 670 C C . ASP A 1 87 ? 17.359 -13.047 -19.656 1 97.75 87 ASP A C 1
ATOM 672 O O . ASP A 1 87 ? 17.469 -13.969 -20.469 1 97.75 87 ASP A O 1
ATOM 676 N N . TYR A 1 88 ? 16.891 -13.156 -18.516 1 96.44 88 TYR A N 1
ATOM 677 C CA . TYR A 1 88 ? 16.375 -14.445 -18.078 1 96.44 88 TYR A CA 1
ATOM 678 C C . TYR A 1 88 ? 15.219 -14.906 -18.953 1 96.44 88 TYR A C 1
ATOM 680 O O . TYR A 1 88 ? 15.172 -16.062 -19.375 1 96.44 88 TYR A O 1
ATOM 688 N N . HIS A 1 89 ? 14.281 -14.047 -19.25 1 96.62 89 HIS A N 1
ATOM 689 C CA . HIS A 1 89 ? 13.148 -14.375 -20.109 1 96.62 89 HIS A CA 1
ATOM 690 C C . HIS A 1 89 ? 13.609 -14.797 -21.5 1 96.62 89 HIS A C 1
ATOM 692 O O . HIS A 1 89 ? 13.094 -15.773 -22.062 1 96.62 89 HIS A O 1
ATOM 698 N N . ARG A 1 90 ? 14.555 -14.125 -21.969 1 97.5 90 ARG A N 1
ATOM 699 C CA . ARG A 1 90 ? 15.102 -14.445 -23.281 1 97.5 90 ARG A CA 1
ATOM 700 C C . ARG A 1 90 ? 15.719 -15.844 -23.297 1 97.5 90 ARG A C 1
ATOM 702 O O . ARG A 1 90 ? 15.453 -16.641 -24.203 1 97.5 90 ARG A O 1
ATOM 709 N N . LYS A 1 91 ? 16.422 -16.156 -22.312 1 97.75 91 LYS A N 1
ATOM 710 C CA . LYS A 1 91 ? 17.109 -17.438 -22.234 1 97.75 91 LYS A CA 1
ATOM 711 C C . LYS A 1 91 ? 16.109 -18.594 -22.047 1 97.75 91 LYS A C 1
ATOM 713 O O . LYS A 1 91 ? 16.328 -19.688 -22.547 1 97.75 91 LYS A O 1
ATOM 718 N N . LYS A 1 92 ? 15.055 -18.25 -21.375 1 96.69 92 LYS A N 1
ATOM 719 C CA . LYS A 1 92 ? 14.102 -19.297 -21.062 1 96.69 92 LYS A CA 1
ATOM 720 C C . LYS A 1 92 ? 12.969 -19.328 -22.078 1 96.69 92 LYS A C 1
ATOM 722 O O . LYS A 1 92 ? 12.07 -20.172 -22 1 96.69 92 LYS A O 1
ATOM 727 N N . GLY A 1 93 ? 12.953 -18.375 -22.953 1 96.38 93 GLY A N 1
ATOM 728 C CA . GLY A 1 93 ? 11.922 -18.328 -23.984 1 96.38 93 GLY A CA 1
ATOM 729 C C . GLY A 1 93 ? 10.562 -17.906 -23.438 1 96.38 93 GLY A C 1
ATOM 730 O O . GLY A 1 93 ? 9.531 -18.391 -23.906 1 96.38 93 GLY A O 1
ATOM 731 N N . ILE A 1 94 ? 10.562 -17.188 -22.406 1 95.06 94 ILE A N 1
ATOM 732 C CA . ILE A 1 94 ? 9.344 -16.672 -21.797 1 95.06 94 ILE A CA 1
ATOM 733 C C . ILE A 1 94 ? 9.062 -15.266 -22.312 1 95.06 94 ILE A C 1
ATOM 735 O O . ILE A 1 94 ? 9.977 -14.453 -22.438 1 95.06 94 ILE A O 1
ATOM 739 N N . ALA A 1 95 ? 7.82 -14.984 -22.562 1 96.75 95 ALA A N 1
ATOM 740 C CA . ALA A 1 95 ? 7.449 -13.648 -23.031 1 96.75 95 ALA A CA 1
ATOM 741 C C . ALA A 1 95 ? 7.664 -12.609 -21.938 1 96.75 95 ALA A C 1
ATOM 743 O O . ALA A 1 95 ? 7.445 -12.883 -20.766 1 96.75 95 ALA A O 1
ATOM 744 N N . ASP A 1 96 ? 8.07 -11.383 -22.375 1 97.06 96 ASP A N 1
ATOM 745 C CA . ASP A 1 96 ? 8.234 -10.273 -21.453 1 97.06 96 ASP A CA 1
ATOM 746 C C . ASP A 1 96 ? 6.895 -9.586 -21.172 1 97.06 96 ASP A C 1
ATOM 748 O O . ASP A 1 96 ? 5.977 -9.648 -22 1 97.06 96 ASP A O 1
ATOM 752 N N . LEU A 1 97 ? 6.805 -8.914 -19.984 1 97.31 97 LEU A N 1
ATOM 753 C CA . LEU A 1 97 ? 5.734 -7.996 -19.609 1 97.31 97 LEU A CA 1
ATOM 754 C C . LEU A 1 97 ? 4.375 -8.68 -19.703 1 97.31 97 LEU A C 1
ATOM 756 O O . LEU A 1 97 ? 3.402 -8.07 -20.156 1 97.31 97 LEU A O 1
ATOM 760 N N . TYR A 1 98 ? 4.285 -9.906 -19.312 1 96.94 98 TYR A N 1
ATOM 761 C CA . TYR A 1 98 ? 3.014 -10.617 -19.391 1 96.94 98 TYR A CA 1
ATOM 762 C C . TYR A 1 98 ? 2.238 -10.5 -18.078 1 96.94 98 TYR A C 1
ATOM 764 O O . TYR A 1 98 ? 1.015 -10.648 -18.062 1 96.94 98 TYR A O 1
ATOM 772 N N . SER A 1 99 ? 2.926 -10.297 -17.031 1 97.88 99 SER A N 1
ATOM 773 C CA . SER A 1 99 ? 2.307 -10.469 -15.719 1 97.88 99 SER A CA 1
ATOM 774 C C . SER A 1 99 ? 1.994 -9.125 -15.07 1 97.88 99 SER A C 1
ATOM 776 O O . SER A 1 99 ? 2.568 -8.102 -15.453 1 97.88 99 SER A O 1
ATOM 778 N N . LEU A 1 100 ? 1.068 -9.148 -14.086 1 98.25 100 LEU A N 1
ATOM 779 C CA . LEU A 1 100 ? 0.752 -7.953 -13.305 1 98.25 100 LEU A CA 1
ATOM 780 C C . LEU A 1 100 ? 1.996 -7.414 -12.609 1 98.25 100 LEU A C 1
ATOM 782 O O . LEU A 1 100 ? 2.189 -6.199 -12.523 1 98.25 100 LEU A O 1
ATOM 786 N N . HIS A 1 101 ? 2.85 -8.297 -12.086 1 98.38 101 HIS A N 1
ATOM 787 C CA . HIS A 1 101 ? 4.105 -7.898 -11.461 1 98.38 101 HIS A CA 1
ATOM 788 C C . HIS A 1 101 ? 4.961 -7.078 -12.422 1 98.38 101 HIS A C 1
ATOM 790 O O . HIS A 1 101 ? 5.488 -6.027 -12.047 1 98.38 101 HIS A O 1
ATOM 796 N N . SER A 1 102 ? 5.105 -7.551 -13.633 1 98.25 102 SER A N 1
ATOM 797 C CA . SER A 1 102 ? 5.945 -6.848 -14.602 1 98.25 102 SER A CA 1
ATOM 798 C C . SER A 1 102 ? 5.336 -5.5 -14.984 1 98.25 102 SER A C 1
ATOM 800 O O . SER A 1 102 ? 6.055 -4.523 -15.188 1 98.25 102 SER A O 1
ATOM 802 N N . TRP A 1 103 ? 3.994 -5.418 -15.078 1 98.38 103 TRP A N 1
ATOM 803 C CA . TRP A 1 103 ? 3.342 -4.145 -15.359 1 98.38 103 TRP A CA 1
ATOM 804 C C . TRP A 1 103 ? 3.588 -3.146 -14.234 1 98.38 103 TRP A C 1
ATOM 806 O O . TRP A 1 103 ? 3.979 -2.004 -14.492 1 98.38 103 TRP A O 1
ATOM 816 N N . CYS A 1 104 ? 3.346 -3.607 -13.07 1 98.5 104 CYS A N 1
ATOM 817 C CA . CYS A 1 104 ? 3.596 -2.742 -11.922 1 98.5 104 CYS A CA 1
ATOM 818 C C . CYS A 1 104 ? 5.074 -2.389 -11.82 1 98.5 104 CYS A C 1
ATOM 820 O O . CYS A 1 104 ? 5.422 -1.266 -11.453 1 98.5 104 CYS A O 1
ATOM 822 N N . GLY A 1 105 ? 5.914 -3.334 -12.172 1 98.31 105 GLY A N 1
ATOM 823 C CA . GLY A 1 105 ? 7.344 -3.088 -12.117 1 98.31 105 GLY A CA 1
ATOM 824 C C . GLY A 1 105 ? 7.801 -1.987 -13.055 1 98.31 105 GLY A C 1
ATOM 825 O O . GLY A 1 105 ? 8.57 -1.107 -12.656 1 98.31 105 GLY A O 1
ATOM 826 N N . ILE A 1 106 ? 7.371 -2.016 -14.219 1 98.25 106 ILE A N 1
ATOM 827 C CA . ILE A 1 106 ? 7.723 -0.984 -15.188 1 98.25 106 ILE A CA 1
ATOM 828 C C . ILE A 1 106 ? 7.129 0.355 -14.75 1 98.25 106 ILE A C 1
ATOM 830 O O . ILE A 1 106 ? 7.781 1.396 -14.875 1 98.25 106 ILE A O 1
ATOM 834 N N . LEU A 1 107 ? 5.922 0.282 -14.25 1 98.31 107 LEU A N 1
ATOM 835 C CA . LEU A 1 107 ? 5.285 1.499 -13.758 1 98.31 107 LEU A CA 1
ATOM 836 C C . LEU A 1 107 ? 6.117 2.139 -12.648 1 98.31 107 LEU A C 1
ATOM 838 O O . LEU A 1 107 ? 6.359 3.348 -12.664 1 98.31 107 LEU A O 1
ATOM 842 N N . VAL A 1 108 ? 6.531 1.342 -11.711 1 98.38 108 VAL A N 1
ATOM 843 C CA . VAL A 1 108 ? 7.363 1.835 -10.617 1 98.38 108 VAL A CA 1
ATOM 844 C C . VAL A 1 108 ? 8.633 2.465 -11.18 1 98.38 108 VAL A C 1
ATOM 846 O O . VAL A 1 108 ? 9.023 3.562 -10.773 1 98.38 108 VAL A O 1
ATOM 849 N N . PHE A 1 109 ? 9.25 1.785 -12.117 1 98.19 109 PHE A N 1
ATOM 850 C CA . PHE A 1 109 ? 10.508 2.246 -12.688 1 98.19 109 PHE A CA 1
ATOM 851 C C . PHE A 1 109 ? 10.336 3.6 -13.367 1 98.19 109 PHE A C 1
ATOM 853 O O . PHE A 1 109 ? 11.109 4.527 -13.125 1 98.19 109 PHE A O 1
ATOM 860 N N . VAL A 1 110 ? 9.32 3.77 -14.117 1 98.12 110 VAL A N 1
ATOM 861 C CA . VAL A 1 110 ? 9.07 4.988 -14.875 1 98.12 110 VAL A CA 1
ATOM 862 C C . VAL A 1 110 ? 8.688 6.125 -13.93 1 98.12 110 VAL A C 1
ATOM 864 O O . VAL A 1 110 ? 9.203 7.238 -14.047 1 98.12 110 VAL A O 1
ATOM 867 N N . LEU A 1 111 ? 7.789 5.816 -12.992 1 98.25 111 LEU A N 1
ATOM 868 C CA . LEU A 1 111 ? 7.371 6.836 -12.039 1 98.25 111 LEU A CA 1
ATOM 869 C C . LEU A 1 111 ? 8.547 7.281 -11.172 1 98.25 111 LEU A C 1
ATOM 871 O O . LEU A 1 111 ? 8.664 8.461 -10.836 1 98.25 111 LEU A O 1
ATOM 875 N N . PHE A 1 112 ? 9.352 6.316 -10.852 1 97.88 112 PHE A N 1
ATOM 876 C CA . PHE A 1 112 ? 10.531 6.625 -10.047 1 97.88 112 PHE A CA 1
ATOM 877 C C . PHE A 1 112 ? 11.469 7.562 -10.797 1 97.88 112 PHE A C 1
ATOM 879 O O . PHE A 1 112 ? 11.938 8.555 -10.234 1 97.88 112 PHE A O 1
ATOM 886 N N . LEU A 1 113 ? 11.734 7.297 -12.047 1 96.94 113 LEU A N 1
ATOM 887 C CA . LEU A 1 113 ? 12.602 8.133 -12.867 1 96.94 113 LEU A CA 1
ATOM 888 C C . LEU A 1 113 ? 12.016 9.531 -13.031 1 96.94 113 LEU A C 1
ATOM 890 O O . LEU A 1 113 ? 12.727 10.531 -12.891 1 96.94 113 LEU A O 1
ATOM 894 N N . ALA A 1 114 ? 10.719 9.57 -13.258 1 97.12 114 ALA A N 1
ATOM 895 C CA . ALA A 1 114 ? 10.047 10.859 -13.391 1 97.12 114 ALA A CA 1
ATOM 896 C C . ALA A 1 114 ? 10.125 11.648 -12.086 1 97.12 114 ALA A C 1
ATOM 898 O O . ALA A 1 114 ? 10.43 12.844 -12.102 1 97.12 114 ALA A O 1
ATOM 899 N N . GLN A 1 115 ? 9.875 10.984 -10.984 1 96.5 115 GLN A N 1
ATOM 900 C CA . GLN A 1 115 ? 9.953 11.617 -9.672 1 96.5 115 GLN A CA 1
ATOM 901 C C . GLN A 1 115 ? 11.352 12.172 -9.406 1 96.5 115 GLN A C 1
ATOM 903 O O . GLN A 1 115 ? 11.5 13.266 -8.867 1 96.5 115 GLN A O 1
ATOM 908 N N . TRP A 1 116 ? 12.297 11.414 -9.742 1 94.25 116 TRP A N 1
ATOM 909 C CA . TRP A 1 116 ? 13.688 11.812 -9.523 1 94.25 116 TRP A CA 1
ATOM 910 C C . TRP A 1 116 ? 14.055 13.016 -10.391 1 94.25 116 TRP A C 1
ATOM 912 O O . TRP A 1 116 ? 14.648 13.977 -9.898 1 94.25 116 TRP A O 1
ATOM 922 N N . LEU A 1 117 ? 13.664 13.078 -11.641 1 93.94 117 LEU A N 1
ATOM 923 C CA . LEU A 1 117 ? 13.992 14.156 -12.57 1 93.94 117 LEU A CA 1
ATOM 924 C C . LEU A 1 117 ? 13.258 15.438 -12.188 1 93.94 117 LEU A C 1
ATOM 926 O O . LEU A 1 117 ? 13.859 16.516 -12.156 1 93.94 117 LEU A O 1
ATOM 930 N N . VAL A 1 118 ? 11.977 15.312 -11.898 1 94.25 118 VAL A N 1
ATOM 931 C CA . VAL A 1 118 ? 11.188 16.484 -11.531 1 94.25 118 VAL A CA 1
ATOM 932 C C . VAL A 1 118 ? 11.68 17.031 -10.195 1 94.25 118 VAL A C 1
ATOM 934 O O . VAL A 1 118 ? 11.797 18.25 -10.031 1 94.25 118 VAL A O 1
ATOM 937 N N . GLY A 1 119 ? 11.977 16.156 -9.305 1 92.31 119 GLY A N 1
ATOM 938 C CA . GLY A 1 119 ? 12.531 16.578 -8.023 1 92.31 119 GLY A CA 1
ATOM 939 C C . GLY A 1 119 ? 13.859 17.297 -8.164 1 92.31 119 GLY A C 1
ATOM 940 O O . GLY A 1 119 ? 14.078 18.344 -7.535 1 92.31 119 GLY A O 1
ATOM 941 N N . LEU A 1 120 ? 14.766 16.75 -8.953 1 90.19 120 LEU A N 1
ATOM 942 C CA . LEU A 1 120 ? 16.062 17.375 -9.203 1 90.19 120 LEU A CA 1
ATOM 943 C C . LEU A 1 120 ? 15.891 18.75 -9.836 1 90.19 120 LEU A C 1
ATOM 945 O O . LEU A 1 120 ? 16.578 19.703 -9.469 1 90.19 120 LEU A O 1
ATOM 949 N N . GLY A 1 121 ? 14.969 18.875 -10.688 1 89.19 121 GLY A N 1
ATOM 950 C CA . GLY A 1 121 ? 14.711 20.141 -11.352 1 89.19 121 GLY A CA 1
ATOM 951 C C . GLY A 1 121 ? 14.156 21.203 -10.422 1 89.19 121 GLY A C 1
ATOM 952 O O . GLY A 1 121 ? 14.586 22.359 -10.469 1 89.19 121 GLY A O 1
ATOM 953 N N . PHE A 1 122 ? 13.352 20.859 -9.531 1 88.94 122 PHE A N 1
ATOM 954 C CA . PHE A 1 122 ? 12.672 21.828 -8.68 1 88.94 122 PHE A CA 1
ATOM 955 C C . PHE A 1 122 ? 13.5 22.125 -7.441 1 88.94 122 PHE A C 1
ATOM 957 O O . PHE A 1 122 ? 13.547 23.266 -6.977 1 88.94 122 PHE A O 1
ATOM 964 N N . PHE A 1 123 ? 14.117 21.172 -6.91 1 87.12 123 PHE A N 1
ATOM 965 C CA . PHE A 1 123 ? 14.656 21.375 -5.566 1 87.12 123 PHE A CA 1
ATOM 966 C C . PHE A 1 123 ? 16.172 21.547 -5.605 1 87.12 123 PHE A C 1
ATOM 968 O O . PHE A 1 123 ? 16.766 22.094 -4.676 1 87.12 123 PHE A O 1
ATOM 975 N N . LEU A 1 124 ? 16.812 21.094 -6.527 1 81.25 124 LEU A N 1
ATOM 976 C CA . LEU A 1 124 ? 18.266 21.25 -6.555 1 81.25 124 LEU A CA 1
ATOM 977 C C . LEU A 1 124 ? 18.672 22.312 -7.566 1 81.25 124 LEU A C 1
ATOM 979 O O . LEU A 1 124 ? 19.75 22.891 -7.445 1 81.25 124 LEU A O 1
ATOM 983 N N . PHE A 1 125 ? 17.766 22.609 -8.555 1 76.44 125 PHE A N 1
ATOM 984 C CA . PHE A 1 125 ? 18.125 23.609 -9.539 1 76.44 125 PHE A CA 1
ATOM 985 C C . PHE A 1 125 ? 17.734 25 -9.055 1 76.44 125 PHE A C 1
ATOM 987 O O . PHE A 1 125 ? 16.609 25.219 -8.586 1 76.44 125 PHE A O 1
ATOM 994 N N . PRO A 1 126 ? 18.609 25.984 -9.008 1 72.88 126 PRO A N 1
ATOM 995 C CA . PRO A 1 126 ? 18.406 27.328 -8.484 1 72.88 126 PRO A CA 1
ATOM 996 C C . PRO A 1 126 ? 17.359 28.109 -9.281 1 72.88 126 PRO A C 1
ATOM 998 O O . PRO A 1 126 ? 16.828 29.109 -8.797 1 72.88 126 PRO A O 1
ATOM 1001 N N . GLY A 1 127 ? 16.875 27.547 -10.367 1 76.88 127 GLY A N 1
ATOM 1002 C CA . GLY A 1 127 ? 16.016 28.359 -11.227 1 76.88 127 GLY A CA 1
ATOM 1003 C C . GLY A 1 127 ? 14.555 28.297 -10.828 1 76.88 127 GLY A C 1
ATOM 1004 O O . GLY A 1 127 ? 13.758 29.141 -11.258 1 76.88 127 GLY A O 1
ATOM 1005 N N . ALA A 1 128 ? 14.195 27.438 -9.93 1 77.5 128 ALA A N 1
ATOM 1006 C CA . ALA A 1 128 ? 12.773 27.344 -9.602 1 77.5 128 ALA A CA 1
ATOM 1007 C C . ALA A 1 128 ? 12.391 28.312 -8.492 1 77.5 128 ALA A C 1
ATOM 1009 O O . ALA A 1 128 ? 13.125 28.453 -7.508 1 77.5 128 ALA A O 1
ATOM 1010 N N . SER A 1 129 ? 11.305 29.062 -8.719 1 82.75 129 SER A N 1
ATOM 1011 C CA . SER A 1 129 ? 10.836 30.031 -7.738 1 82.75 129 SER A CA 1
ATOM 1012 C C . SER A 1 129 ? 10.43 29.344 -6.438 1 82.75 129 SER A C 1
ATOM 1014 O O . SER A 1 129 ? 10.109 28.156 -6.43 1 82.75 129 SER A O 1
ATOM 1016 N N . PHE A 1 130 ? 10.484 30.062 -5.434 1 80.75 130 PHE A N 1
ATOM 1017 C CA . PHE A 1 130 ? 10.117 29.578 -4.109 1 80.75 130 PHE A CA 1
ATOM 1018 C C . PHE A 1 130 ? 8.656 29.141 -4.078 1 80.75 130 PHE A C 1
ATOM 1020 O O . PHE A 1 130 ? 8.32 28.141 -3.455 1 80.75 130 PHE A O 1
ATOM 1027 N N . SER A 1 131 ? 7.867 29.906 -4.738 1 82.5 131 SER A N 1
ATOM 1028 C CA . SER A 1 131 ? 6.438 29.609 -4.762 1 82.5 131 SER A CA 1
ATOM 1029 C C . SER A 1 131 ? 6.168 28.266 -5.426 1 82.5 131 SER A C 1
ATOM 1031 O O . SER A 1 131 ? 5.359 27.469 -4.938 1 82.5 131 SER A O 1
ATOM 1033 N N . LEU A 1 132 ? 6.875 28.031 -6.422 1 85.69 132 LEU A N 1
ATOM 1034 C CA . LEU A 1 132 ? 6.699 26.766 -7.137 1 85.69 132 LEU A CA 1
ATOM 1035 C C . LEU A 1 132 ? 7.188 25.594 -6.297 1 85.69 132 LEU A C 1
ATOM 1037 O O . LEU A 1 132 ? 6.535 24.547 -6.25 1 85.69 132 LEU A O 1
ATOM 1041 N N . ARG A 1 133 ? 8.281 25.734 -5.672 1 87.5 133 ARG A N 1
ATOM 1042 C CA . ARG A 1 133 ? 8.836 24.688 -4.812 1 87.5 133 ARG A CA 1
ATOM 1043 C C . ARG A 1 133 ? 7.902 24.391 -3.646 1 87.5 133 ARG A C 1
ATOM 1045 O O . ARG A 1 133 ? 7.668 23.219 -3.316 1 87.5 133 ARG A O 1
ATOM 1052 N N . SER A 1 134 ? 7.355 25.406 -3.104 1 83.81 134 SER A N 1
ATOM 1053 C CA . SER A 1 134 ? 6.477 25.25 -1.947 1 83.81 134 SER A CA 1
ATOM 1054 C C . SER A 1 134 ? 5.176 24.547 -2.326 1 83.81 134 SER A C 1
ATOM 1056 O O . SER A 1 134 ? 4.645 23.75 -1.546 1 83.81 134 SER A O 1
ATOM 1058 N N . ARG A 1 135 ? 4.793 24.812 -3.527 1 85.69 135 ARG A N 1
ATOM 1059 C CA . ARG A 1 135 ? 3.557 24.188 -3.998 1 85.69 135 ARG A CA 1
ATOM 1060 C C . ARG A 1 135 ? 3.787 22.734 -4.398 1 85.69 135 ARG A C 1
ATOM 1062 O O . ARG A 1 135 ? 2.895 21.891 -4.254 1 85.69 135 ARG A O 1
ATOM 1069 N N . TYR A 1 136 ? 4.984 22.484 -4.805 1 91.81 136 TYR A N 1
ATOM 1070 C CA . TYR A 1 136 ? 5.258 21.156 -5.348 1 91.81 136 TYR A CA 1
ATOM 1071 C C . TYR A 1 136 ? 5.707 20.188 -4.254 1 91.81 136 TYR A C 1
ATOM 1073 O O . TYR A 1 136 ? 5.617 18.969 -4.406 1 91.81 136 TYR A O 1
ATOM 1081 N N . ARG A 1 137 ? 6.125 20.641 -3.188 1 89.62 137 ARG A N 1
ATOM 1082 C CA . ARG A 1 137 ? 6.707 19.828 -2.133 1 89.62 137 ARG A CA 1
ATOM 1083 C C . ARG A 1 137 ? 5.719 18.766 -1.65 1 89.62 137 ARG A C 1
ATOM 1085 O O . ARG A 1 137 ? 6.039 17.578 -1.609 1 89.62 137 ARG A O 1
ATOM 1092 N N . PRO A 1 138 ? 4.465 19.141 -1.42 1 87.31 138 PRO A N 1
ATOM 1093 C CA . PRO A 1 138 ? 3.527 18.125 -0.953 1 87.31 138 PRO A CA 1
ATOM 1094 C C . PRO A 1 138 ? 3.242 17.062 -2.01 1 87.31 138 PRO A C 1
ATOM 1096 O O . PRO A 1 138 ? 3.014 15.891 -1.673 1 87.31 138 PRO A O 1
ATOM 1099 N N . GLN A 1 139 ? 3.248 17.484 -3.18 1 91.94 139 GLN A N 1
ATOM 1100 C CA . GLN A 1 139 ? 3.041 16.531 -4.258 1 91.94 139 GLN A CA 1
ATOM 1101 C C . GLN A 1 139 ? 4.227 15.57 -4.379 1 91.94 139 GLN A C 1
ATOM 1103 O O . GLN A 1 139 ? 4.043 14.367 -4.574 1 91.94 139 GLN A O 1
ATOM 1108 N N . HIS A 1 140 ? 5.402 16.141 -4.289 1 93.88 140 HIS A N 1
ATOM 1109 C CA . HIS A 1 140 ? 6.605 15.312 -4.355 1 93.88 140 HIS A CA 1
ATOM 1110 C C . HIS A 1 140 ? 6.633 14.281 -3.232 1 93.88 140 HIS A C 1
ATOM 1112 O O . HIS A 1 140 ? 6.961 13.117 -3.463 1 93.88 140 HIS A O 1
ATOM 1118 N N . VAL A 1 141 ? 6.203 14.703 -2.105 1 91.31 141 VAL A N 1
ATOM 1119 C CA . VAL A 1 141 ? 6.199 13.82 -0.946 1 91.31 141 VAL A CA 1
ATOM 1120 C C . VAL A 1 141 ? 5.152 12.727 -1.133 1 91.31 141 VAL A C 1
ATOM 1122 O O . VAL A 1 141 ? 5.418 11.547 -0.875 1 91.31 141 VAL A O 1
ATOM 1125 N N . PHE A 1 142 ? 4.031 13.133 -1.586 1 93.5 142 PHE A N 1
ATOM 1126 C CA . PHE A 1 142 ? 2.975 12.148 -1.799 1 93.5 142 PHE A CA 1
ATOM 1127 C C . PHE A 1 142 ? 3.398 11.117 -2.834 1 93.5 142 PHE A C 1
ATOM 1129 O O . PHE A 1 142 ? 3.262 9.906 -2.609 1 93.5 142 PHE A O 1
ATOM 1136 N N . PHE A 1 143 ? 3.855 11.539 -3.904 1 96.44 143 PHE A N 1
ATOM 1137 C CA . PHE A 1 143 ? 4.199 10.617 -4.98 1 96.44 143 PHE A CA 1
ATOM 1138 C C . PHE A 1 143 ? 5.391 9.75 -4.59 1 96.44 143 PHE A C 1
ATOM 1140 O O . PHE A 1 143 ? 5.484 8.594 -5.008 1 96.44 143 PHE A O 1
ATOM 1147 N N . GLY A 1 144 ? 6.309 10.32 -3.834 1 96 144 GLY A N 1
ATOM 1148 C CA . GLY A 1 144 ? 7.371 9.484 -3.293 1 96 144 GLY A CA 1
ATOM 1149 C C . GLY A 1 144 ? 6.855 8.336 -2.451 1 96 144 GLY A C 1
ATOM 1150 O O . GLY A 1 144 ? 7.293 7.195 -2.617 1 96 144 GLY A O 1
ATOM 1151 N N . ALA A 1 145 ? 5.941 8.602 -1.593 1 95.62 145 ALA A N 1
ATOM 1152 C CA . ALA A 1 145 ? 5.344 7.582 -0.737 1 95.62 145 ALA A CA 1
ATOM 1153 C C . ALA A 1 145 ? 4.551 6.57 -1.561 1 95.62 145 ALA A C 1
ATOM 1155 O O . ALA A 1 145 ? 4.598 5.367 -1.29 1 95.62 145 ALA A O 1
ATOM 1156 N N . ALA A 1 146 ? 3.84 7.07 -2.5 1 97.25 146 ALA A N 1
ATOM 1157 C CA . ALA A 1 146 ? 3.031 6.199 -3.352 1 97.25 146 ALA A CA 1
ATOM 1158 C C . ALA A 1 146 ? 3.91 5.234 -4.141 1 97.25 146 ALA A C 1
ATOM 1160 O O . ALA A 1 146 ? 3.582 4.055 -4.277 1 97.25 146 ALA A O 1
ATOM 1161 N N . ILE A 1 147 ? 4.996 5.797 -4.676 1 98.19 147 ILE A N 1
ATOM 1162 C CA . ILE A 1 147 ? 5.918 4.957 -5.43 1 98.19 147 ILE A CA 1
ATOM 1163 C C . ILE A 1 147 ? 6.539 3.914 -4.5 1 98.19 147 ILE A C 1
ATOM 1165 O O . ILE A 1 147 ? 6.719 2.756 -4.891 1 98.19 147 ILE A O 1
ATOM 1169 N N . PHE A 1 148 ? 6.918 4.324 -3.322 1 97.62 148 PHE A N 1
ATOM 1170 C CA . PHE A 1 148 ? 7.441 3.387 -2.336 1 97.62 148 PHE A CA 1
ATOM 1171 C C . PHE A 1 148 ? 6.445 2.262 -2.072 1 97.62 148 PHE A C 1
ATOM 1173 O O . PHE A 1 148 ? 6.809 1.084 -2.105 1 97.62 148 PHE A O 1
ATOM 1180 N N . LEU A 1 149 ? 5.191 2.561 -1.902 1 98.12 149 LEU A N 1
ATOM 1181 C CA . LEU A 1 149 ? 4.156 1.565 -1.637 1 98.12 149 LEU A CA 1
ATOM 1182 C C . LEU A 1 149 ? 3.957 0.653 -2.844 1 98.12 149 LEU A C 1
ATOM 1184 O O . LEU A 1 149 ? 3.809 -0.561 -2.689 1 98.12 149 LEU A O 1
ATOM 1188 N N . LEU A 1 150 ? 3.881 1.29 -3.949 1 98.62 150 LEU A N 1
ATOM 1189 C CA . LEU A 1 150 ? 3.754 0.5 -5.168 1 98.62 150 LEU A CA 1
ATOM 1190 C C . LEU A 1 150 ? 4.922 -0.472 -5.312 1 98.62 150 LEU A C 1
ATOM 1192 O O . LEU A 1 150 ? 4.738 -1.605 -5.762 1 98.62 150 LEU A O 1
ATOM 1196 N N . SER A 1 151 ? 6.129 -0.054 -4.941 1 98.38 151 SER A N 1
ATOM 1197 C CA . SER A 1 151 ? 7.301 -0.919 -5.008 1 98.38 151 SER A CA 1
ATOM 1198 C C . SER A 1 151 ? 7.18 -2.096 -4.047 1 98.38 151 SER A C 1
ATOM 1200 O O . SER A 1 151 ? 7.512 -3.229 -4.398 1 98.38 151 SER A O 1
ATOM 1202 N N . VAL A 1 152 ? 6.711 -1.827 -2.898 1 98.31 152 VAL A N 1
ATOM 1203 C CA . VAL A 1 152 ? 6.504 -2.887 -1.917 1 98.31 152 VAL A CA 1
ATOM 1204 C C . VAL A 1 152 ? 5.465 -3.877 -2.438 1 98.31 152 VAL A C 1
ATOM 1206 O O . VAL A 1 152 ? 5.676 -5.09 -2.385 1 98.31 152 VAL A O 1
ATOM 1209 N N . GLY A 1 153 ? 4.34 -3.338 -2.971 1 98.5 153 GLY A N 1
ATOM 1210 C CA . GLY A 1 153 ? 3.328 -4.199 -3.562 1 98.5 153 GLY A CA 1
ATOM 1211 C C . GLY A 1 153 ? 3.852 -5.02 -4.727 1 98.5 153 GLY A C 1
ATOM 1212 O O . GLY A 1 153 ? 3.508 -6.195 -4.867 1 98.5 153 GLY A O 1
ATOM 1213 N N . THR A 1 154 ? 4.652 -4.383 -5.508 1 98.56 154 THR A N 1
ATOM 1214 C CA . THR A 1 154 ? 5.238 -5.07 -6.652 1 98.56 154 THR A CA 1
ATOM 1215 C C . THR A 1 154 ? 6.148 -6.207 -6.188 1 98.56 154 THR A C 1
ATOM 1217 O O . THR A 1 154 ? 6.148 -7.289 -6.781 1 98.56 154 THR A O 1
ATOM 1220 N N . ALA A 1 155 ? 6.949 -5.965 -5.172 1 98.31 155 ALA A N 1
ATOM 1221 C CA . ALA A 1 155 ? 7.816 -7 -4.617 1 98.31 155 ALA A CA 1
ATOM 1222 C C . ALA A 1 155 ? 7.004 -8.172 -4.074 1 98.31 155 ALA A C 1
ATOM 1224 O O . ALA A 1 155 ? 7.387 -9.328 -4.238 1 98.31 155 ALA A O 1
ATOM 1225 N N . LEU A 1 156 ? 5.902 -7.867 -3.457 1 98.69 156 LEU A N 1
ATOM 1226 C CA . LEU A 1 156 ? 5.031 -8.914 -2.928 1 98.69 156 LEU A CA 1
ATOM 1227 C C . LEU A 1 156 ? 4.426 -9.742 -4.059 1 98.69 156 LEU A C 1
ATOM 1229 O O . LEU A 1 156 ? 4.352 -10.969 -3.965 1 98.69 156 LEU A O 1
ATOM 1233 N N . LEU A 1 157 ? 3.979 -9.078 -5.113 1 98.62 157 LEU A N 1
ATOM 1234 C CA . LEU A 1 157 ? 3.455 -9.781 -6.281 1 98.62 157 LEU A CA 1
ATOM 1235 C C . LEU A 1 157 ? 4.52 -10.688 -6.891 1 98.62 157 LEU A C 1
ATOM 1237 O O . LEU A 1 157 ? 4.219 -11.812 -7.301 1 98.62 157 LEU A O 1
ATOM 1241 N N . GLY A 1 158 ? 5.75 -10.172 -6.965 1 98 158 GLY A N 1
ATOM 1242 C CA . GLY A 1 158 ? 6.848 -10.977 -7.48 1 98 158 GLY A CA 1
ATOM 1243 C C . GLY A 1 158 ? 7.168 -12.18 -6.613 1 98 158 GLY A C 1
ATOM 1244 O O . GLY A 1 158 ? 7.418 -13.273 -7.125 1 98 158 GLY A O 1
ATOM 1245 N N . LEU A 1 159 ? 7.207 -11.945 -5.336 1 97.81 159 LEU A N 1
ATOM 1246 C CA . LEU A 1 159 ? 7.453 -13.031 -4.391 1 97.81 159 LEU A CA 1
ATOM 1247 C C . LEU A 1 159 ? 6.406 -14.133 -4.547 1 97.81 159 LEU A C 1
ATOM 1249 O O . LEU A 1 159 ? 6.7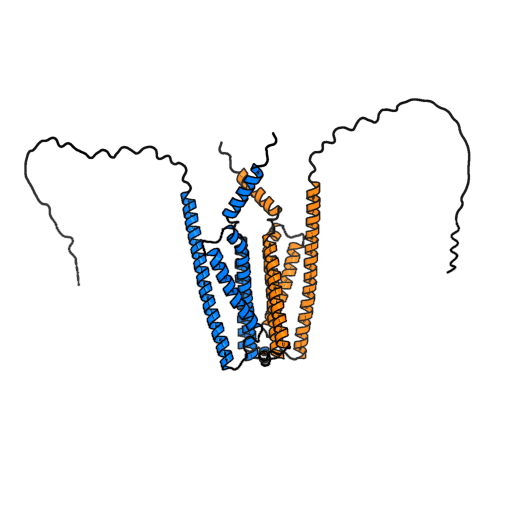46 -15.312 -4.602 1 97.81 159 LEU A O 1
ATOM 1253 N N . LYS A 1 160 ? 5.16 -13.758 -4.641 1 97.69 160 LYS A N 1
ATOM 1254 C CA . LYS A 1 160 ? 4.074 -14.727 -4.793 1 97.69 160 LYS A CA 1
ATOM 1255 C C . LYS A 1 160 ? 4.18 -15.461 -6.129 1 97.69 160 LYS A C 1
ATOM 1257 O O . LYS A 1 160 ? 3.979 -16.672 -6.188 1 97.69 160 LYS A O 1
ATOM 1262 N N . GLU A 1 161 ? 4.469 -14.734 -7.16 1 97.19 161 GLU A N 1
ATOM 1263 C CA . GLU A 1 161 ? 4.609 -15.344 -8.477 1 97.19 161 GLU A CA 1
ATOM 1264 C C . GLU A 1 161 ? 5.723 -16.391 -8.492 1 97.19 161 GLU A C 1
ATOM 1266 O O . GLU A 1 161 ? 5.527 -17.516 -8.953 1 97.19 161 GLU A O 1
ATOM 1271 N N . ALA A 1 162 ? 6.898 -16.031 -7.941 1 95.94 162 ALA A N 1
ATOM 1272 C CA . ALA A 1 162 ? 8.023 -16.969 -7.887 1 95.94 162 ALA A CA 1
ATOM 1273 C C . ALA A 1 162 ? 7.684 -18.188 -7.043 1 95.94 162 ALA A C 1
ATOM 1275 O O . ALA A 1 162 ? 8.016 -19.312 -7.41 1 95.94 162 ALA A O 1
ATOM 1276 N N . LEU A 1 163 ? 7.047 -17.922 -5.996 1 97 163 LEU A N 1
ATOM 1277 C CA . LEU A 1 163 ? 6.688 -19 -5.07 1 97 163 LEU A CA 1
ATOM 1278 C C . LEU A 1 163 ? 5.715 -19.969 -5.723 1 97 163 LEU A C 1
ATOM 1280 O O . LEU A 1 163 ? 5.887 -21.188 -5.613 1 97 163 LEU A O 1
ATOM 1284 N N . LEU A 1 164 ? 4.715 -19.516 -6.469 1 96.38 164 LEU A N 1
ATOM 1285 C CA . LEU A 1 164 ? 3.691 -20.375 -7.059 1 96.38 164 LEU A CA 1
ATOM 1286 C C . LEU A 1 164 ? 4.242 -21.125 -8.258 1 96.38 164 LEU A C 1
ATOM 1288 O O . LEU A 1 164 ? 3.836 -22.266 -8.523 1 96.38 164 LEU A O 1
ATOM 1292 N N . PHE A 1 165 ? 5.148 -20.531 -8.93 1 94.81 165 PHE A N 1
ATOM 1293 C CA . PHE A 1 165 ? 5.781 -21.266 -10.016 1 94.81 165 PHE A CA 1
ATOM 1294 C C . PHE A 1 165 ? 6.68 -22.375 -9.484 1 94.81 165 PHE A C 1
ATOM 1296 O O . PHE A 1 165 ? 6.812 -23.422 -10.102 1 94.81 165 PHE A O 1
ATOM 1303 N N . GLN A 1 166 ? 7.258 -22.141 -8.312 1 94.44 166 GLN A N 1
ATOM 1304 C CA . GLN A 1 166 ? 8.172 -23.125 -7.738 1 94.44 166 GLN A CA 1
ATOM 1305 C C . GLN A 1 166 ? 7.41 -24.234 -7.031 1 94.44 166 GLN A C 1
ATOM 1307 O O . GLN A 1 1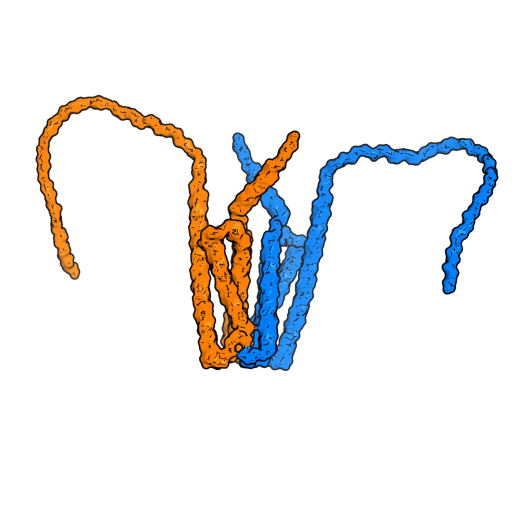66 ? 7.711 -25.422 -7.215 1 94.44 166 GLN A O 1
ATOM 1312 N N . LEU A 1 167 ? 6.402 -23.906 -6.266 1 95.12 167 LEU A N 1
ATOM 1313 C CA . LEU A 1 167 ? 5.758 -24.891 -5.398 1 95.12 167 LEU A CA 1
ATOM 1314 C C . LEU A 1 167 ? 4.445 -25.375 -6.004 1 95.12 167 LEU A C 1
ATOM 1316 O O . LEU A 1 167 ? 4.043 -26.516 -5.797 1 95.12 167 LEU A O 1
ATOM 1320 N N . GLY A 1 168 ? 3.709 -24.453 -6.648 1 94 168 GLY A N 1
ATOM 1321 C CA . GLY A 1 168 ? 2.387 -24.812 -7.141 1 94 168 GLY A CA 1
ATOM 1322 C C . GLY A 1 168 ? 1.452 -25.297 -6.051 1 94 168 GLY A C 1
ATOM 1323 O O . GLY A 1 168 ? 1.271 -24.609 -5.035 1 94 168 GLY A O 1
ATOM 1324 N N . THR A 1 169 ? 0.945 -26.5 -6.227 1 92.75 169 THR A N 1
ATOM 1325 C CA . THR A 1 169 ? -0.025 -27.047 -5.281 1 92.75 169 THR A CA 1
ATOM 1326 C C . THR A 1 169 ? 0.665 -27.5 -3.996 1 92.75 169 THR A C 1
ATOM 1328 O O . THR A 1 169 ? 0.012 -27.672 -2.965 1 92.75 169 THR A O 1
ATOM 1331 N N . LYS A 1 170 ? 1.908 -27.625 -4.012 1 95.75 170 LYS A N 1
ATOM 1332 C CA . LYS A 1 170 ? 2.648 -28 -2.811 1 95.75 170 LYS A CA 1
ATOM 1333 C C . LYS A 1 170 ? 2.66 -26.859 -1.8 1 95.75 170 LYS A C 1
ATOM 1335 O O . LYS A 1 170 ? 3.018 -27.047 -0.636 1 95.75 170 LYS A O 1
ATOM 1340 N N . TYR A 1 171 ? 2.266 -25.766 -2.285 1 96.25 171 TYR A N 1
ATOM 1341 C CA . TYR A 1 171 ? 2.18 -24.625 -1.392 1 96.25 171 TYR A CA 1
ATOM 1342 C C . TYR A 1 171 ? 1.289 -24.922 -0.194 1 96.25 171 TYR A C 1
ATOM 1344 O O . TYR A 1 171 ? 1.595 -24.531 0.933 1 96.25 171 TYR A O 1
ATOM 1352 N N . SER A 1 172 ? 0.257 -25.688 -0.345 1 95.44 172 SER A N 1
ATOM 1353 C CA . SER A 1 172 ? -0.704 -25.969 0.718 1 95.44 172 SER A CA 1
ATOM 1354 C C . SER A 1 172 ? -0.225 -27.109 1.614 1 95.44 172 SER A C 1
ATOM 1356 O O . SER A 1 172 ? -0.886 -27.453 2.596 1 95.44 172 SER A O 1
ATOM 1358 N N . ALA A 1 173 ? 0.882 -27.594 1.352 1 96 173 ALA A N 1
ATOM 1359 C CA . ALA A 1 173 ? 1.448 -28.672 2.164 1 96 173 ALA A CA 1
ATOM 1360 C C . ALA A 1 173 ? 2.398 -28.109 3.221 1 96 173 ALA A C 1
ATOM 1362 O O . ALA A 1 173 ? 3.104 -28.875 3.889 1 96 173 ALA A O 1
ATOM 1363 N N . PHE A 1 174 ? 2.512 -26.766 3.354 1 96 174 PHE A N 1
ATOM 1364 C CA . PHE A 1 174 ? 3.297 -26.094 4.379 1 96 174 PHE A CA 1
ATOM 1365 C C . PHE A 1 174 ? 4.77 -26.484 4.277 1 96 174 PHE A C 1
ATOM 1367 O O . PHE A 1 174 ? 5.41 -26.766 5.293 1 96 174 PHE A O 1
ATOM 1374 N N . GLU A 1 175 ? 5.246 -26.547 2.992 1 95.69 175 GLU A N 1
ATOM 1375 C CA . GLU A 1 175 ? 6.68 -26.734 2.801 1 95.69 175 GLU A CA 1
ATOM 1376 C C . GLU A 1 175 ? 7.473 -25.578 3.402 1 95.69 175 GLU A C 1
ATOM 1378 O O . GLU A 1 175 ? 6.984 -24.453 3.463 1 95.69 175 GLU A O 1
ATOM 1383 N N . SER A 1 176 ? 8.68 -25.828 3.834 1 97 176 SER A N 1
ATOM 1384 C CA . SER A 1 176 ? 9.508 -24.828 4.496 1 97 176 SER A CA 1
ATOM 1385 C C . SER A 1 176 ? 9.711 -23.609 3.607 1 97 176 SER A C 1
ATOM 1387 O O . SER A 1 176 ? 9.734 -22.469 4.094 1 97 176 SER A O 1
ATOM 1389 N N . GLU A 1 177 ? 9.898 -23.812 2.346 1 96.94 177 GLU A N 1
ATOM 1390 C CA . GLU A 1 177 ? 10.078 -22.703 1.407 1 96.94 177 GLU A CA 1
ATOM 1391 C C . GLU A 1 177 ? 8.852 -21.797 1.391 1 96.94 177 GLU A C 1
ATOM 1393 O O . GLU A 1 177 ? 8.977 -20.578 1.296 1 96.94 177 GLU A O 1
ATOM 1398 N N . GLY A 1 178 ? 7.68 -22.406 1.414 1 97.81 178 GLY A N 1
ATOM 1399 C CA . GLY A 1 178 ? 6.449 -21.641 1.467 1 97.81 178 GLY A CA 1
ATOM 1400 C C . GLY A 1 178 ? 6.32 -20.797 2.729 1 97.81 178 GLY A C 1
ATOM 1401 O O . GLY A 1 178 ? 5.949 -19.625 2.668 1 97.81 178 GLY A O 1
ATOM 1402 N N . ILE A 1 179 ? 6.602 -21.375 3.824 1 97.94 179 ILE A N 1
ATOM 1403 C CA . ILE A 1 179 ? 6.52 -20.688 5.105 1 97.94 179 ILE A CA 1
ATOM 1404 C C . ILE A 1 179 ? 7.523 -19.531 5.133 1 97.94 179 ILE A C 1
ATOM 1406 O O . ILE A 1 179 ? 7.203 -18.438 5.582 1 97.94 179 ILE A O 1
ATOM 1410 N N . LEU A 1 180 ? 8.742 -19.828 4.668 1 97.88 180 LEU A N 1
ATOM 1411 C CA . LEU A 1 180 ? 9.773 -18.797 4.621 1 97.88 180 LEU A CA 1
ATOM 1412 C C . LEU A 1 180 ? 9.32 -17.609 3.762 1 97.88 180 LEU A C 1
ATOM 1414 O O . LEU A 1 180 ? 9.5 -16.453 4.145 1 97.88 180 LEU A O 1
ATOM 1418 N N . ALA A 1 181 ? 8.781 -17.891 2.609 1 98.25 181 ALA A N 1
ATOM 1419 C CA . ALA A 1 181 ? 8.289 -16.844 1.721 1 98.25 181 ALA A CA 1
ATOM 1420 C C . ALA A 1 181 ? 7.168 -16.031 2.381 1 98.25 181 ALA A C 1
ATOM 1422 O O . ALA A 1 181 ? 7.098 -14.812 2.232 1 98.25 181 ALA A O 1
ATOM 1423 N N . ASN A 1 182 ? 6.289 -16.734 3.115 1 98.56 182 ASN A N 1
ATOM 1424 C CA . ASN A 1 182 ? 5.23 -16.047 3.854 1 98.56 182 ASN A CA 1
ATOM 1425 C C . ASN A 1 182 ? 5.805 -15.094 4.891 1 98.56 182 ASN A C 1
ATOM 1427 O O . ASN A 1 182 ? 5.336 -13.961 5.02 1 98.56 182 ASN A O 1
ATOM 1431 N N . VAL A 1 183 ? 6.789 -15.555 5.582 1 98.62 183 VAL A N 1
ATOM 1432 C CA . VAL A 1 183 ? 7.41 -14.727 6.613 1 98.62 183 VAL A CA 1
ATOM 1433 C C . VAL A 1 183 ? 8.094 -13.523 5.969 1 98.62 183 VAL A C 1
ATOM 1435 O O . VAL A 1 183 ? 7.969 -12.398 6.457 1 98.62 183 VAL A O 1
ATOM 1438 N N . LEU A 1 184 ? 8.781 -13.758 4.867 1 98.56 184 LEU A N 1
ATOM 1439 C CA . LEU A 1 184 ? 9.43 -12.664 4.148 1 98.56 184 LEU A CA 1
ATOM 1440 C C . LEU A 1 184 ? 8.398 -11.648 3.67 1 98.56 184 LEU A C 1
ATOM 1442 O O . LEU A 1 184 ? 8.625 -10.438 3.773 1 98.56 184 LEU A O 1
ATOM 1446 N N . GLY A 1 185 ? 7.289 -12.156 3.123 1 98.75 185 GLY A N 1
ATOM 1447 C CA . GLY A 1 185 ? 6.219 -11.266 2.699 1 98.75 185 GLY A CA 1
ATOM 1448 C C . GLY A 1 185 ? 5.648 -10.438 3.834 1 98.75 185 GLY A C 1
ATOM 1449 O O . GLY A 1 185 ? 5.426 -9.234 3.682 1 98.75 185 GLY A O 1
ATOM 1450 N N . LEU A 1 186 ? 5.457 -11.094 4.941 1 98.62 186 LEU A N 1
ATOM 1451 C CA . LEU A 1 186 ? 4.922 -10.383 6.098 1 98.62 186 LEU A CA 1
ATOM 1452 C C . LEU A 1 186 ? 5.91 -9.336 6.602 1 98.62 186 LEU A C 1
ATOM 1454 O O . LEU A 1 186 ? 5.512 -8.25 7.027 1 98.62 186 LEU A O 1
ATOM 1458 N N . LEU A 1 187 ? 7.168 -9.672 6.551 1 98.62 187 LEU A N 1
ATOM 1459 C CA . LEU A 1 187 ? 8.195 -8.719 6.957 1 98.62 187 LEU A CA 1
ATOM 1460 C C . LEU A 1 187 ? 8.219 -7.508 6.027 1 98.62 187 LEU A C 1
ATOM 1462 O O . LEU A 1 187 ? 8.406 -6.375 6.477 1 98.62 187 LEU A O 1
ATOM 1466 N N . LEU A 1 188 ? 8.047 -7.742 4.789 1 98.44 188 LEU A N 1
ATOM 1467 C CA . LEU A 1 188 ? 7.992 -6.652 3.824 1 98.44 188 LEU A CA 1
ATOM 1468 C C . LEU A 1 188 ? 6.789 -5.754 4.086 1 98.44 188 LEU A C 1
ATOM 1470 O O . LEU A 1 188 ? 6.898 -4.527 4.012 1 98.44 188 LEU A O 1
ATOM 1474 N N . VAL A 1 189 ? 5.668 -6.336 4.414 1 98.56 189 VAL A N 1
ATOM 1475 C CA . VAL A 1 189 ? 4.465 -5.586 4.746 1 98.56 189 VAL A CA 1
ATOM 1476 C C . VAL A 1 189 ? 4.711 -4.734 5.988 1 98.56 189 VAL A C 1
ATOM 1478 O O . VAL A 1 189 ? 4.375 -3.549 6.016 1 98.56 189 VAL A O 1
ATOM 1481 N N . ALA A 1 190 ? 5.305 -5.309 6.965 1 98.31 190 ALA A N 1
ATOM 1482 C CA . ALA A 1 190 ? 5.609 -4.594 8.203 1 98.31 190 ALA A CA 1
ATOM 1483 C C . ALA A 1 190 ? 6.578 -3.443 7.949 1 98.31 190 ALA A C 1
ATOM 1485 O O . ALA A 1 190 ? 6.414 -2.352 8.5 1 98.31 190 ALA A O 1
ATOM 1486 N N . PHE A 1 191 ? 7.574 -3.766 7.141 1 98 191 PHE A N 1
ATOM 1487 C CA . PHE A 1 191 ? 8.531 -2.734 6.762 1 98 191 PHE A CA 1
ATOM 1488 C C . PHE A 1 191 ? 7.824 -1.551 6.113 1 98 191 PHE A C 1
ATOM 1490 O O . PHE A 1 191 ? 8.07 -0.399 6.48 1 98 191 PHE A O 1
ATOM 1497 N N . GLY A 1 192 ? 6.91 -1.812 5.117 1 97.06 192 GLY A N 1
ATOM 1498 C CA . GLY A 1 192 ? 6.145 -0.75 4.484 1 97.06 192 GLY A CA 1
ATOM 1499 C C 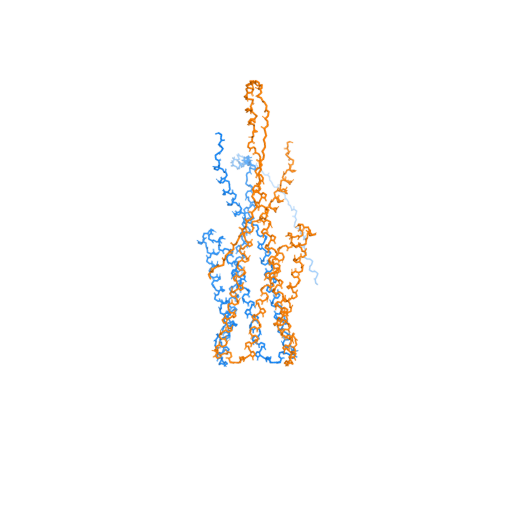. GLY A 1 192 ? 5.312 0.051 5.465 1 97.06 192 GLY A C 1
ATOM 1500 O O . GLY A 1 192 ? 5.277 1.281 5.398 1 97.06 192 GLY A O 1
ATOM 1501 N N . ALA A 1 193 ? 4.734 -0.644 6.41 1 97 193 ALA A N 1
ATOM 1502 C CA . ALA A 1 193 ? 3.891 0.011 7.406 1 97 193 ALA A CA 1
ATOM 1503 C C . ALA A 1 193 ? 4.715 0.922 8.312 1 97 193 ALA A C 1
ATOM 1505 O O . ALA A 1 193 ? 4.293 2.039 8.625 1 97 193 ALA A O 1
ATOM 1506 N N . VAL A 1 194 ? 5.848 0.469 8.688 1 96.5 194 VAL A N 1
ATOM 1507 C CA . VAL A 1 194 ? 6.703 1.238 9.586 1 96.5 194 VAL A CA 1
ATOM 1508 C C . VAL A 1 194 ? 7.203 2.494 8.875 1 96.5 194 VAL A C 1
ATOM 1510 O O . VAL A 1 194 ? 7.191 3.586 9.453 1 96.5 194 VAL A O 1
ATOM 1513 N N . VAL A 1 195 ? 7.613 2.35 7.668 1 95.56 195 VAL A N 1
ATOM 1514 C CA . VAL A 1 195 ? 8.109 3.49 6.902 1 95.56 195 VAL A CA 1
ATOM 1515 C C . VAL A 1 195 ? 6.992 4.52 6.738 1 95.56 195 VAL A C 1
ATOM 1517 O O . VAL A 1 195 ? 7.215 5.723 6.914 1 95.56 195 VAL A O 1
ATOM 1520 N N . LEU A 1 196 ? 5.805 4.059 6.461 1 94.5 196 LEU A N 1
ATOM 1521 C CA . LEU A 1 196 ? 4.68 4.973 6.289 1 94.5 196 LEU A CA 1
ATOM 1522 C C . LEU A 1 196 ? 4.336 5.664 7.605 1 94.5 196 LEU A C 1
ATOM 1524 O O . LEU A 1 196 ? 3.986 6.844 7.617 1 94.5 196 LEU A O 1
ATOM 1528 N N . TYR A 1 197 ? 4.445 4.945 8.656 1 93.88 197 TYR A N 1
ATOM 1529 C CA . TYR A 1 197 ? 4.16 5.535 9.961 1 93.88 197 TYR A CA 1
ATOM 1530 C C . TYR A 1 197 ? 5.133 6.668 10.266 1 93.88 197 TYR A C 1
ATOM 1532 O O . TYR A 1 197 ? 4.723 7.75 10.695 1 93.88 197 TYR A O 1
ATOM 1540 N N . ILE A 1 198 ? 6.348 6.418 10.031 1 92.06 198 ILE A N 1
ATOM 1541 C CA . ILE A 1 198 ? 7.383 7.418 10.281 1 92.06 198 ILE A CA 1
ATOM 1542 C C . ILE A 1 198 ? 7.156 8.633 9.391 1 92.06 198 ILE A C 1
ATOM 1544 O O . ILE A 1 198 ? 7.262 9.773 9.844 1 92.06 198 ILE A O 1
ATOM 1548 N N . LEU A 1 199 ? 6.805 8.422 8.164 1 88.81 199 LEU A N 1
ATOM 1549 C CA . LEU A 1 199 ? 6.594 9.508 7.207 1 88.81 199 LEU A CA 1
ATOM 1550 C C . LEU A 1 199 ? 5.395 10.359 7.609 1 88.81 199 LEU A C 1
ATOM 1552 O O . LEU A 1 199 ? 5.422 11.586 7.453 1 88.81 199 LEU A O 1
ATOM 1556 N N . THR A 1 200 ? 4.395 9.719 8.164 1 84.69 200 THR A N 1
ATOM 1557 C CA . THR A 1 200 ? 3.189 10.461 8.523 1 84.69 200 THR A CA 1
ATOM 1558 C C . THR A 1 200 ? 3.393 11.227 9.82 1 84.69 200 THR A C 1
ATOM 1560 O O . THR A 1 200 ? 2.754 12.258 10.047 1 84.69 200 THR A O 1
ATOM 1563 N N . ARG A 1 201 ? 4.227 10.75 10.68 1 80.56 201 ARG A N 1
ATOM 1564 C CA . ARG A 1 201 ? 4.516 11.445 11.93 1 80.56 201 ARG A CA 1
ATOM 1565 C C . ARG A 1 201 ? 5.422 12.648 11.688 1 80.56 201 ARG A C 1
ATOM 1567 O O . ARG A 1 201 ? 5.285 13.68 12.352 1 80.56 201 ARG A O 1
ATOM 1574 N N . ALA A 1 202 ? 6.285 12.523 10.875 1 69.31 202 ALA A N 1
ATOM 1575 C CA . ALA A 1 202 ? 7.199 13.617 10.547 1 69.31 202 ALA A CA 1
ATOM 1576 C C . ALA A 1 202 ? 6.449 14.781 9.914 1 69.31 202 ALA A C 1
ATOM 1578 O O . ALA A 1 202 ? 6.77 15.945 10.172 1 69.31 202 ALA A O 1
ATOM 1579 N N . ASP A 1 203 ? 5.527 14.477 9.125 1 60.25 203 ASP A N 1
ATOM 1580 C CA . ASP A 1 203 ? 4.73 15.516 8.477 1 60.25 203 ASP A CA 1
ATOM 1581 C C . ASP A 1 203 ? 3.895 16.281 9.508 1 60.25 203 ASP A C 1
ATOM 1583 O O . ASP A 1 203 ? 3.607 17.469 9.32 1 60.25 203 ASP A O 1
ATOM 1587 N N . TRP A 1 204 ? 3.494 15.57 10.523 1 54.78 204 TRP A N 1
ATOM 1588 C CA . TRP A 1 204 ? 2.732 16.219 11.586 1 54.78 204 TRP A CA 1
ATOM 1589 C C . TRP A 1 204 ? 3.604 17.203 12.367 1 54.78 204 TRP A C 1
ATOM 1591 O O . TRP A 1 204 ? 3.109 18.203 12.875 1 54.78 204 TRP A O 1
ATOM 1601 N N . LYS A 1 205 ? 4.867 17.031 12.469 1 54.19 205 LYS A N 1
ATOM 1602 C CA . LYS A 1 205 ? 5.77 17.828 13.289 1 54.19 205 LYS A CA 1
ATOM 1603 C C . LYS A 1 205 ? 6.309 19.031 12.508 1 54.19 205 LYS A C 1
ATOM 1605 O O . LYS A 1 205 ? 6.855 19.969 13.094 1 54.19 205 LYS A O 1
ATOM 1610 N N . ARG A 1 206 ? 6.137 19.016 11.266 1 52.22 206 ARG A N 1
ATOM 1611 C CA . ARG A 1 206 ? 6.824 20.109 10.594 1 52.22 206 ARG A CA 1
ATOM 1612 C C . ARG A 1 206 ? 6.117 21.438 10.844 1 52.22 206 ARG A C 1
ATOM 1614 O O . ARG A 1 206 ? 4.949 21.609 10.477 1 52.22 206 ARG A O 1
ATOM 1621 N N . PRO A 1 207 ? 6.652 22.141 11.82 1 47.25 207 PRO A N 1
ATOM 1622 C CA . PRO A 1 207 ? 6.105 23.484 12 1 47.25 207 PRO A CA 1
ATOM 1623 C C . PRO A 1 207 ? 5.984 24.25 10.688 1 47.25 207 PRO A C 1
ATOM 1625 O O . PRO A 1 207 ? 6.746 23.984 9.75 1 47.25 207 PRO A O 1
ATOM 1628 N N . LEU A 1 208 ? 4.867 24.734 10.438 1 49.25 208 LEU A N 1
ATOM 1629 C CA . LEU A 1 208 ? 4.84 25.688 9.328 1 49.25 208 LEU A CA 1
ATOM 1630 C C . LEU A 1 208 ? 6.172 26.422 9.211 1 49.25 208 LEU A C 1
ATOM 1632 O O . LEU A 1 208 ? 6.719 26.891 10.211 1 49.25 208 LEU A O 1
ATOM 1636 N N . GLN A 1 209 ? 6.926 26.109 8.234 1 46.44 209 GLN A N 1
ATOM 1637 C CA . GLN A 1 209 ? 8.195 26.797 8.023 1 46.44 209 GLN A CA 1
ATOM 1638 C C . GLN A 1 209 ? 8.086 28.281 8.398 1 46.44 209 GLN A C 1
ATOM 1640 O O . GLN A 1 209 ? 7.047 28.906 8.172 1 46.44 209 GLN A O 1
ATOM 1645 N N . ALA A 1 210 ? 8.875 28.641 9.242 1 48.44 210 ALA A N 1
ATOM 1646 C CA . ALA A 1 210 ? 8.969 30.016 9.711 1 48.44 210 ALA A CA 1
ATOM 1647 C C . ALA A 1 210 ? 8.664 31 8.586 1 48.44 210 ALA A C 1
ATOM 1649 O O . ALA A 1 210 ? 8 32.031 8.797 1 48.44 210 ALA A O 1
ATOM 1650 N N . GLU A 1 211 ? 9.172 30.641 7.449 1 49.19 211 GLU A N 1
ATOM 1651 C CA . GLU A 1 211 ? 8.945 31.516 6.305 1 49.19 211 GLU A CA 1
ATOM 1652 C C . GLU A 1 211 ? 7.469 31.562 5.926 1 49.19 211 GLU A C 1
ATOM 1654 O O . GLU A 1 211 ? 6.945 32.625 5.57 1 49.19 211 GLU A O 1
ATOM 1659 N N . GLU A 1 212 ? 6.875 30.406 6.039 1 53.91 212 GLU A N 1
ATOM 1660 C CA . GLU A 1 212 ? 5.445 30.391 5.754 1 53.91 212 GLU A CA 1
ATOM 1661 C C . GLU A 1 212 ? 4.652 31.094 6.852 1 53.91 212 GLU A C 1
ATOM 1663 O O . GLU A 1 212 ? 3.66 31.781 6.57 1 53.91 212 GLU A O 1
ATOM 1668 N N . GLN A 1 213 ? 5.082 30.938 7.992 1 50.75 213 GLN A N 1
ATOM 1669 C CA . GLN A 1 213 ? 4.508 31.688 9.102 1 50.75 213 GLN A CA 1
ATOM 1670 C C . GLN A 1 213 ? 4.781 33.188 8.953 1 50.75 213 GLN A C 1
ATOM 1672 O O . GLN A 1 213 ? 3.904 34 9.219 1 50.75 213 GLN A O 1
ATOM 1677 N N . ALA A 1 214 ? 5.965 33.531 8.57 1 52.78 214 ALA A N 1
ATOM 1678 C CA . ALA A 1 214 ? 6.324 34.938 8.352 1 52.78 214 ALA A CA 1
ATOM 1679 C C . ALA A 1 214 ? 5.527 35.531 7.199 1 52.78 214 ALA A C 1
ATOM 1681 O O . ALA A 1 214 ? 5.051 36.656 7.285 1 52.78 214 ALA A O 1
ATOM 1682 N N . LEU A 1 215 ? 5.352 34.781 6.184 1 52.78 215 LEU A N 1
ATOM 1683 C CA . LEU A 1 215 ? 4.566 35.25 5.047 1 52.78 215 LEU A CA 1
ATOM 1684 C C . LEU A 1 215 ? 3.09 35.375 5.414 1 52.78 215 LEU A C 1
ATOM 1686 O O . LEU A 1 215 ? 2.41 36.312 5.004 1 52.78 215 LEU A O 1
ATOM 1690 N N . SER A 1 216 ? 2.711 34.406 6.195 1 54.53 216 SER A N 1
ATOM 1691 C CA . SER A 1 216 ? 1.329 34.469 6.66 1 54.53 216 SER A CA 1
ATOM 1692 C C . SER A 1 216 ? 1.12 35.625 7.637 1 54.53 216 SER A C 1
ATOM 1694 O O . SER A 1 216 ? 0.082 36.281 7.609 1 54.53 216 SER A O 1
ATOM 1696 N N . MET A 1 217 ? 2.057 35.906 8.422 1 54.5 217 MET A N 1
ATOM 1697 C CA . MET A 1 217 ? 2.004 37.031 9.344 1 54.5 217 MET A CA 1
ATOM 1698 C C . MET A 1 217 ? 2.139 38.344 8.594 1 54.5 217 MET A C 1
ATOM 1700 O O . MET A 1 217 ? 1.453 39.344 8.906 1 54.5 217 MET A O 1
ATOM 1704 N N . ASP A 1 218 ? 3.047 38.406 7.695 1 53.25 218 ASP A N 1
ATOM 1705 C CA . ASP A 1 218 ? 3.199 39.594 6.867 1 53.25 218 ASP A CA 1
ATOM 1706 C C . ASP A 1 218 ? 1.944 39.875 6.035 1 53.25 218 ASP A C 1
ATOM 1708 O O . ASP A 1 218 ? 1.518 41 5.883 1 53.25 218 ASP A O 1
ATOM 1712 N N . PHE A 1 219 ? 1.362 38.844 5.621 1 55.62 219 PHE A N 1
ATOM 1713 C CA . PHE A 1 219 ? 0.122 39 4.871 1 55.62 219 PHE A CA 1
ATOM 1714 C C . PHE A 1 219 ? -1.018 39.406 5.785 1 55.62 219 PHE A C 1
ATOM 1716 O O . PHE A 1 219 ? -1.856 40.25 5.398 1 55.62 219 PHE A O 1
ATOM 1723 N N . LYS A 1 220 ? -1.038 38.938 6.934 1 54.81 220 LYS A N 1
ATOM 1724 C CA . LYS A 1 220 ? -2.029 39.344 7.926 1 54.81 220 LYS A CA 1
ATOM 1725 C C . LYS A 1 220 ? -1.803 40.812 8.359 1 54.81 220 LYS A C 1
ATOM 1727 O O . LYS A 1 220 ? -2.756 41.562 8.5 1 54.81 220 LYS A O 1
ATOM 1732 N N . THR A 1 221 ? -0.685 41.188 8.578 1 54.62 221 THR A N 1
ATOM 1733 C CA . THR A 1 221 ? -0.378 42.562 8.938 1 54.62 221 THR A CA 1
ATOM 1734 C C . THR A 1 221 ? -0.726 43.5 7.797 1 54.62 221 THR A C 1
ATOM 1736 O O . THR A 1 221 ? -1.196 44.625 8.031 1 54.62 221 THR A O 1
ATOM 1739 N N . LEU A 1 222 ? -0.54 43.094 6.637 1 54.5 222 LEU A N 1
ATOM 1740 C CA . LEU A 1 222 ? -0.881 43.906 5.484 1 54.5 222 LEU A CA 1
ATOM 1741 C C . LEU A 1 222 ? -2.393 44 5.316 1 54.5 222 LEU A C 1
ATOM 1743 O O . LEU A 1 222 ? -2.908 45.062 4.922 1 54.5 222 LEU A O 1
ATOM 1747 N N . THR A 1 223 ? -3.021 43.031 5.648 1 55.41 223 THR A N 1
ATOM 1748 C CA . THR A 1 223 ? -4.473 43.062 5.516 1 55.41 223 THR A CA 1
ATOM 1749 C C . THR A 1 223 ? -5.109 43.719 6.727 1 55.41 223 THR A C 1
ATOM 1751 O O . THR A 1 223 ? -6.141 44.406 6.602 1 55.41 223 THR A O 1
ATOM 1754 N N . GLU A 1 224 ? -4.656 43.594 7.875 1 55.03 224 GLU A N 1
ATOM 1755 C CA . GLU A 1 224 ? -5.184 44.25 9.07 1 55.03 224 GLU A CA 1
ATOM 1756 C C . GLU A 1 224 ? -4.73 45.688 9.133 1 55.03 224 GLU A C 1
ATOM 1758 O O . GLU A 1 224 ? -5.434 46.531 9.688 1 55.03 224 GLU A O 1
ATOM 1763 N N . GLY A 1 225 ? -3.584 45.969 8.711 1 51.97 225 GLY A N 1
ATOM 1764 C CA . GLY A 1 225 ? -3.139 47.344 8.68 1 51.97 225 GLY A CA 1
ATOM 1765 C C . GLY A 1 225 ? -3.971 48.219 7.762 1 51.97 225 GLY A C 1
ATOM 1766 O O . GLY A 1 225 ? -3.973 49.438 7.895 1 51.97 225 GLY A O 1
ATOM 1767 N N . ASP A 1 226 ? -4.457 47.688 6.684 1 49.09 226 ASP A N 1
ATOM 1768 C CA . ASP A 1 226 ? -5.246 48.5 5.777 1 49.09 226 ASP A CA 1
ATOM 1769 C C . ASP A 1 226 ? -6.672 48.688 6.293 1 49.09 226 ASP A C 1
ATOM 1771 O O . ASP A 1 226 ? -7.555 49.125 5.559 1 49.09 226 ASP A O 1
ATOM 1775 N N . SER A 1 227 ? -7.02 48.125 7.484 1 49 227 SER A N 1
ATOM 1776 C CA . SER A 1 227 ? -8.32 48.562 7.992 1 49 227 SER A CA 1
ATOM 1777 C C . SER A 1 227 ? -8.273 50 8.477 1 49 227 SER A C 1
ATOM 1779 O O . SER A 1 227 ? -7.445 50.344 9.32 1 49 227 SER A O 1
ATOM 1781 N N . PRO A 1 228 ? -8.734 51 7.691 1 45.94 228 PRO A N 1
ATOM 178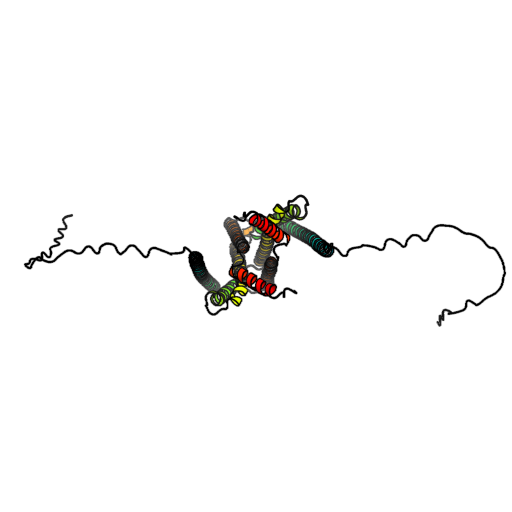2 C CA . PRO A 1 228 ? -8.844 52.375 8.133 1 45.94 228 PRO A CA 1
ATOM 1783 C C . PRO A 1 228 ? -9.477 52.531 9.516 1 45.94 228 PRO A C 1
ATOM 1785 O O . PRO A 1 228 ? -10.375 51.75 9.859 1 45.94 228 PRO A O 1
ATOM 1788 N N . SER A 1 229 ? -8.695 52.781 10.531 1 42.47 229 SER A N 1
ATOM 1789 C CA . SER A 1 229 ? -9.312 53.344 11.734 1 42.47 229 SER A CA 1
ATOM 1790 C C . SER A 1 229 ? -10.367 54.375 11.398 1 42.47 229 SER A C 1
ATOM 1792 O O . SER A 1 229 ? -10.07 55.375 10.719 1 42.47 22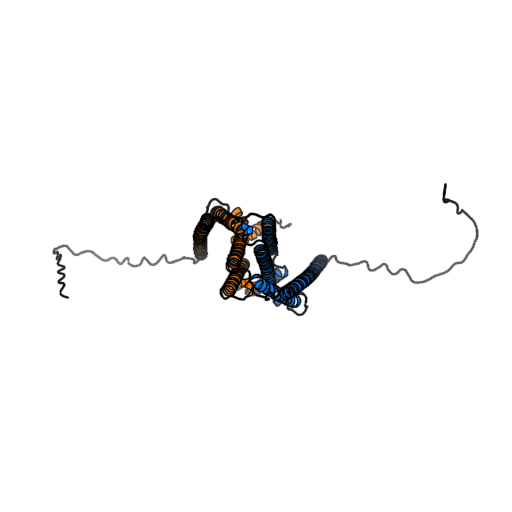9 SER A O 1
ATOM 1794 N N . SER A 1 230 ? -11.578 54.062 11.062 1 40.38 230 SER A N 1
ATOM 1795 C CA . SER A 1 230 ? -12.664 55.031 11.086 1 40.38 230 SER A CA 1
ATOM 1796 C C . SER A 1 230 ? -12.648 55.844 12.367 1 40.38 230 SER A C 1
ATOM 1798 O O . SER A 1 230 ? -12.906 55.344 13.453 1 40.38 230 SER A O 1
ATOM 1800 N N . GLN A 1 231 ? -11.672 56.75 12.562 1 27.83 231 GLN A N 1
ATOM 1801 C CA . GLN A 1 231 ? -12.039 57.938 13.328 1 27.83 231 GLN A CA 1
ATOM 1802 C C . GLN A 1 231 ? -13.047 58.781 12.57 1 27.83 231 GLN A C 1
ATOM 1804 O O . GLN A 1 231 ? -12.938 58.938 11.352 1 27.83 231 GLN A O 1
ATOM 1809 N N . THR B 1 1 ? -69.5 4.262 -14.398 1 17.38 1 THR B N 1
ATOM 1810 C CA . THR B 1 1 ? -69.5 5.719 -14.367 1 17.38 1 THR B CA 1
ATOM 1811 C C . THR B 1 1 ? -70.375 6.211 -13.227 1 17.38 1 THR B C 1
ATOM 1813 O O . THR B 1 1 ? -70.125 7.238 -12.609 1 17.38 1 THR B O 1
ATOM 1816 N N . GLN B 1 2 ? -71.625 5.703 -12.844 1 18.22 2 GLN B N 1
ATOM 1817 C CA . GLN B 1 2 ? -72.812 6.391 -12.328 1 18.22 2 GLN B CA 1
ATOM 1818 C C . GLN B 1 2 ? -72.688 6.578 -10.812 1 18.22 2 GLN B C 1
ATOM 1820 O O . GLN B 1 2 ? -73.688 6.848 -10.156 1 18.22 2 GLN B O 1
ATOM 1825 N N . TRP B 1 3 ? -71.562 6.539 -10.094 1 18.69 3 TRP B N 1
ATOM 1826 C CA . TRP B 1 3 ? -71.688 6.27 -8.664 1 18.69 3 TRP B CA 1
ATOM 1827 C C . TRP B 1 3 ? -72.25 7.488 -7.93 1 18.69 3 TRP B C 1
ATOM 1829 O O . TRP B 1 3 ? -71.625 8.578 -8 1 18.69 3 TRP B O 1
ATOM 1839 N N . THR B 1 4 ? -73.562 7.645 -7.312 1 18.14 4 THR B N 1
ATOM 1840 C CA . THR B 1 4 ? -74.625 8.422 -6.738 1 18.14 4 THR B CA 1
ATOM 1841 C C . THR B 1 4 ? -74.25 8.891 -5.328 1 18.14 4 THR B C 1
ATOM 1843 O O . THR B 1 4 ? -74.5 8.164 -4.359 1 18.14 4 THR B O 1
ATOM 1846 N N . LEU B 1 5 ? -73.062 9.32 -4.953 1 16.61 5 LEU B N 1
ATOM 1847 C CA . LEU B 1 5 ? -72.938 9.414 -3.504 1 16.61 5 LEU B CA 1
ATOM 1848 C C . LEU B 1 5 ? -73.812 10.562 -2.967 1 16.61 5 LEU B C 1
ATOM 1850 O O . LEU B 1 5 ? -73.688 11.695 -3.428 1 16.61 5 LEU B O 1
ATOM 1854 N N . LYS B 1 6 ? -74.812 10.398 -2.072 1 17.5 6 LYS B N 1
ATOM 1855 C CA . LYS B 1 6 ? -76 10.891 -1.375 1 17.5 6 LYS B CA 1
ATOM 1856 C C . LYS B 1 6 ? -75.625 11.812 -0.222 1 17.5 6 LYS B C 1
ATOM 1858 O O . LYS B 1 6 ? -76.438 12.18 0.595 1 17.5 6 LYS B O 1
ATOM 1863 N N . LEU B 1 7 ? -74.375 12.375 -0.001 1 17.53 7 LEU B N 1
ATOM 1864 C CA . LEU B 1 7 ? -74.188 12.773 1.386 1 17.53 7 LEU B CA 1
ATOM 1865 C C . LEU B 1 7 ? -75.125 13.883 1.795 1 17.53 7 LEU B C 1
ATOM 1867 O O . LEU B 1 7 ? -75.188 14.93 1.141 1 17.53 7 LEU B O 1
ATOM 1871 N N . CYS B 1 8 ? -76 13.742 2.723 1 15.84 8 CYS B N 1
ATOM 1872 C CA . CYS B 1 8 ? -77.25 14.117 3.363 1 15.84 8 CYS B CA 1
ATOM 1873 C C . CYS B 1 8 ? -77.125 15.422 4.133 1 15.84 8 CYS B C 1
ATOM 1875 O O . CYS B 1 8 ? -77.938 16.312 4.023 1 15.84 8 CYS B O 1
ATOM 1877 N N . GLY B 1 9 ? -76.438 15.539 5.367 1 16.39 9 GLY B N 1
ATOM 1878 C CA . GLY B 1 9 ? -77.188 15.742 6.605 1 16.39 9 GLY B CA 1
ATOM 1879 C C . GLY B 1 9 ? -77.562 17.188 6.836 1 16.39 9 GLY B C 1
ATOM 1880 O O . GLY B 1 9 ? -77.125 18.078 6.09 1 16.39 9 GLY B O 1
ATOM 1881 N N . ILE B 1 10 ? -77.25 17.812 8.242 1 17.14 10 ILE B N 1
ATOM 1882 C CA . ILE B 1 10 ? -78.062 18.281 9.375 1 17.14 10 ILE B CA 1
ATOM 1883 C C . ILE B 1 10 ? -78.125 19.812 9.328 1 17.14 10 ILE B C 1
ATOM 1885 O O . ILE B 1 10 ? -77.125 20.5 9.227 1 17.14 10 ILE B O 1
ATOM 1889 N N . SER B 1 11 ? -79.312 20.469 9.336 1 17.33 11 SER B N 1
ATOM 1890 C CA . SER B 1 11 ? -80.125 21.641 9.047 1 17.33 11 SER B CA 1
ATOM 1891 C C . SER B 1 11 ? -80.062 22.641 10.211 1 17.33 11 SER B C 1
ATOM 1893 O O . SER B 1 11 ? -80.688 23.703 10.141 1 17.33 11 SER B O 1
ATOM 1895 N N . VAL B 1 12 ? -79.625 22.297 11.484 1 17.16 12 VAL B N 1
ATOM 1896 C CA . VAL B 1 12 ? -80.5 22.781 12.562 1 17.16 12 VAL B CA 1
ATOM 1897 C C . VAL B 1 12 ? -80.5 24.297 12.578 1 17.16 12 VAL B C 1
ATOM 1899 O O . VAL B 1 12 ? -79.562 24.938 12.156 1 17.16 12 VAL B O 1
ATOM 1902 N N . CYS B 1 13 ? -81.438 25.047 13.539 1 16.34 13 CYS B N 1
ATOM 1903 C CA . CYS B 1 13 ? -82.625 25.875 13.656 1 16.34 13 CYS B CA 1
ATOM 1904 C C . CYS B 1 13 ? -82.25 27.297 14.078 1 16.34 13 CYS B C 1
ATOM 1906 O O . CYS B 1 13 ? -81.125 27.547 14.484 1 16.34 13 CYS B O 1
ATOM 1908 N N . PRO B 1 14 ? -83.062 27.969 15.266 1 18.45 14 PRO B N 1
ATOM 1909 C CA . PRO B 1 14 ? -84.062 29.016 15.336 1 18.45 14 PRO B CA 1
ATOM 1910 C C . PRO B 1 14 ? -83.562 30.328 15.891 1 18.45 14 PRO B C 1
ATOM 1912 O O . PRO B 1 14 ? -83.688 31.391 15.273 1 18.45 14 PRO B O 1
ATOM 1915 N N . GLN B 1 15 ? -83.625 30.734 17.391 1 17.36 15 GLN B N 1
ATOM 1916 C CA . GLN B 1 15 ? -84.562 31.609 18.031 1 17.36 15 GLN B CA 1
ATOM 1917 C C . GLN B 1 15 ? -84 33.031 18.172 1 17.36 15 GLN B C 1
ATOM 1919 O O . GLN B 1 15 ? -82.812 33.25 18.016 1 17.36 15 GLN B O 1
ATOM 1924 N N . ASN B 1 16 ? -84.375 33.875 19.484 1 18 16 ASN B N 1
ATOM 1925 C CA . ASN B 1 16 ? -85.312 34.938 19.891 1 18 16 ASN B CA 1
ATOM 1926 C C . ASN B 1 16 ? -84.562 36.25 20.109 1 18 16 ASN B C 1
ATOM 1928 O O . ASN B 1 16 ? -83.312 36.25 20.234 1 18 16 ASN B O 1
ATOM 1932 N N . LYS B 1 17 ? -84.938 37.031 21.375 1 19.81 17 LYS B N 1
ATOM 1933 C CA . LYS B 1 17 ? -85.625 38.312 21.609 1 19.81 17 LYS B CA 1
ATOM 1934 C C . LYS B 1 17 ? -84.562 39.438 21.859 1 19.81 17 LYS B C 1
ATOM 1936 O O . LYS B 1 17 ? -84.625 40.469 21.203 1 19.81 17 LYS B O 1
ATOM 1941 N N . PRO B 1 18 ? -84.375 39.938 23.297 1 21.38 18 PRO B N 1
ATOM 1942 C CA . PRO B 1 18 ? -85 41.156 23.781 1 21.38 18 PRO B CA 1
ATOM 1943 C C . PRO B 1 18 ? -84.125 42.375 23.594 1 21.38 18 PRO B C 1
ATOM 1945 O O . PRO B 1 18 ? -84.562 43.406 23.047 1 21.38 18 PRO B O 1
ATOM 1948 N N . LYS B 1 19 ? -83.438 42.906 24.797 1 21.59 19 LYS B N 1
ATOM 1949 C CA . LYS B 1 19 ? -83.625 44.094 25.625 1 21.59 19 LYS B CA 1
ATOM 1950 C C . LYS B 1 19 ? -82.688 45.188 25.188 1 21.59 19 LYS B C 1
ATOM 1952 O O . LYS B 1 19 ? -81.625 44.938 24.547 1 21.59 19 LYS B O 1
ATOM 1957 N N . THR B 1 20 ? -82.75 46.312 25.938 1 21.05 20 THR B N 1
ATOM 1958 C CA . THR B 1 20 ? -82.875 47.781 25.781 1 21.05 20 THR B CA 1
ATOM 1959 C C . THR B 1 20 ? -81.438 48.375 25.641 1 21.05 20 THR B C 1
ATOM 1961 O O . THR B 1 20 ? -80.438 47.781 26.016 1 21.05 20 THR B O 1
ATOM 1964 N N . ARG B 1 21 ? -81.438 49.781 25.578 1 20.42 21 ARG B N 1
ATOM 1965 C CA . ARG B 1 21 ? -80.812 50.844 24.75 1 20.42 21 ARG B CA 1
ATOM 1966 C C . ARG B 1 21 ? -79.5 51.344 25.375 1 20.42 21 ARG B C 1
ATOM 1968 O O . ARG B 1 21 ? -78.562 51.656 24.656 1 20.42 21 ARG B O 1
ATOM 1975 N N . PRO B 1 22 ? -79.438 51.75 26.672 1 22.77 22 PRO B N 1
ATOM 1976 C CA . PRO B 1 22 ? -79.188 53.188 26.828 1 22.77 22 PRO B CA 1
ATOM 1977 C C . PRO B 1 22 ? -77.75 53.594 26.531 1 22.77 22 PRO B C 1
ATOM 1979 O O . PRO B 1 22 ? -77.5 54.531 25.781 1 22.77 22 PRO B O 1
ATOM 1982 N N . GLY B 1 23 ? -76.875 53.594 27.625 1 20.8 23 GLY B N 1
ATOM 1983 C CA . GLY B 1 23 ? -76.125 54.719 28.25 1 20.8 23 GLY B CA 1
ATOM 1984 C C . GLY B 1 23 ? -74.875 55.062 27.516 1 20.8 23 GLY B C 1
ATOM 1985 O O . GLY B 1 23 ? -74.312 54.25 26.766 1 20.8 23 GLY B O 1
ATOM 1986 N N . ILE B 1 24 ? -74.188 56.281 27.875 1 22.06 24 ILE B N 1
ATOM 1987 C CA . ILE B 1 24 ? -73.438 57.438 27.297 1 22.06 24 ILE B CA 1
ATOM 1988 C C . ILE B 1 24 ? -72.062 57 26.922 1 22.06 24 ILE B C 1
ATOM 1990 O O . ILE B 1 24 ? -71.562 55.969 27.375 1 22.06 24 ILE B O 1
ATOM 1994 N N . HIS B 1 25 ? -71 58.156 26.891 1 20.09 25 HIS B N 1
ATOM 1995 C CA . HIS B 1 25 ? -70.125 58.844 25.938 1 20.09 25 HIS B CA 1
ATOM 1996 C C . HIS B 1 25 ? -68.688 58.375 26.016 1 20.09 25 HIS B C 1
ATOM 1998 O O . HIS B 1 25 ? -68.062 58.188 25 1 20.09 25 HIS B O 1
ATOM 2004 N N . ARG B 1 26 ? -68 58.438 27.234 1 22.98 26 ARG B N 1
ATOM 2005 C CA . ARG B 1 26 ? -66.75 59.219 27.281 1 22.98 26 ARG B CA 1
ATOM 2006 C C . ARG B 1 26 ? -65.625 58.531 26.484 1 22.98 26 ARG B C 1
ATOM 2008 O O . ARG B 1 26 ? -65.625 57.312 26.312 1 22.98 26 ARG B O 1
ATOM 2015 N N . THR B 1 27 ? -64.562 59.438 25.812 1 22.16 27 THR B N 1
ATOM 2016 C CA . THR B 1 27 ? -63.562 59.594 24.781 1 22.16 27 THR B CA 1
ATOM 2017 C C . THR B 1 27 ? -62.281 58.844 25.125 1 22.16 27 THR B C 1
ATOM 2019 O O . THR B 1 27 ? -61.281 58.938 24.406 1 22.16 27 THR B O 1
ATOM 2022 N N . ALA B 1 28 ? -62.156 58.125 26.109 1 21.67 28 ALA B N 1
ATOM 2023 C CA . ALA B 1 28 ? -60.812 57.969 26.672 1 21.67 28 ALA B CA 1
ATOM 2024 C C . ALA B 1 28 ? -59.875 57.344 25.672 1 21.67 28 ALA B C 1
ATOM 2026 O O . ALA B 1 28 ? -59.812 56.094 25.547 1 21.67 28 ALA B O 1
ATOM 2027 N N . ASP B 1 29 ? -59.75 57.875 24.438 1 19.89 29 ASP B N 1
ATOM 2028 C CA . ASP B 1 29 ? -59.094 57.125 23.359 1 19.89 29 ASP B CA 1
ATOM 2029 C C . ASP B 1 29 ? -57.656 56.812 23.719 1 19.89 29 ASP B C 1
ATOM 2031 O O . ASP B 1 29 ? -57.156 55.719 23.469 1 19.89 29 ASP B O 1
ATOM 2035 N N . GLN B 1 30 ? -56.812 57.812 24.016 1 22.25 30 GLN B N 1
ATOM 2036 C CA . GLN B 1 30 ? -55.562 58.031 23.297 1 22.25 30 GLN B CA 1
ATOM 2037 C C . GLN B 1 30 ? -54.438 57.188 23.859 1 22.25 30 GLN B C 1
ATOM 2039 O O . GLN B 1 30 ? -53.281 57.375 23.5 1 22.25 30 GLN B O 1
ATOM 2044 N N . ARG B 1 31 ? -54.531 56.5 24.859 1 21.41 31 ARG B N 1
ATOM 2045 C CA . ARG B 1 31 ? -53.375 56.281 25.719 1 21.41 31 ARG B CA 1
ATOM 2046 C C . ARG B 1 31 ? -52.312 55.469 24.984 1 21.41 31 ARG B C 1
ATOM 2048 O O . ARG B 1 31 ? -51.219 55.25 25.516 1 21.41 31 ARG B O 1
ATOM 2055 N N . TRP B 1 32 ? -52.562 54.656 24.031 1 23.06 32 TRP B N 1
ATOM 2056 C CA . TRP B 1 32 ? -51.719 53.438 24.047 1 23.06 32 TRP B CA 1
ATOM 2057 C C . TRP B 1 32 ? -50.312 53.75 23.5 1 23.06 32 TRP B C 1
ATOM 2059 O O . TRP B 1 32 ? -49.562 52.812 23.234 1 23.06 32 TRP B O 1
ATOM 2069 N N . TRP B 1 33 ? -50 54.875 23.094 1 22.59 33 TRP B N 1
ATOM 2070 C CA . TRP B 1 33 ? -48.812 55 22.219 1 22.59 33 TRP B CA 1
ATOM 2071 C C . TRP B 1 33 ? -47.562 54.625 22.969 1 22.59 33 TRP B C 1
ATOM 2073 O O . TRP B 1 33 ? -46.469 54.531 22.375 1 22.59 33 TRP B O 1
ATOM 2083 N N . ALA B 1 34 ? -47.438 54.812 24.203 1 21.14 34 ALA B N 1
ATOM 2084 C CA . ALA B 1 34 ? -46.156 55.25 24.672 1 21.14 34 ALA B CA 1
ATOM 2085 C C . ALA B 1 34 ? -45.062 54.25 24.359 1 21.14 34 ALA B C 1
ATOM 2087 O O . ALA B 1 34 ? -43.938 54.594 24.047 1 21.14 34 ALA B O 1
ATOM 2088 N N . GLY B 1 35 ? -45.031 53 24.859 1 23.39 35 GLY B N 1
ATOM 2089 C CA . GLY B 1 35 ? -43.781 52.406 25.344 1 23.39 35 GLY B CA 1
ATOM 2090 C C . GLY B 1 35 ? -42.906 51.938 24.219 1 23.39 35 GLY B C 1
ATOM 2091 O O . GLY B 1 35 ? -43 50.781 23.781 1 23.39 35 GLY B O 1
ATOM 2092 N N . ALA B 1 36 ? -42.75 52.5 23.109 1 25.77 36 ALA B N 1
ATOM 2093 C CA . ALA B 1 36 ? -41.969 52.062 21.953 1 25.77 36 ALA B CA 1
ATOM 2094 C C . ALA B 1 36 ? -40.5 51.969 22.297 1 25.77 36 ALA B C 1
ATOM 2096 O O . ALA B 1 36 ? -39.656 51.75 21.406 1 25.77 36 ALA B O 1
ATOM 2097 N N . GLY B 1 37 ? -39.969 52.594 23.312 1 24 37 GLY B N 1
ATOM 2098 C CA . GLY B 1 37 ? -38.594 53.062 23.188 1 24 37 GLY B CA 1
ATOM 2099 C C . GLY B 1 37 ? -37.656 51.969 22.797 1 24 37 GLY B C 1
ATOM 2100 O O . GLY B 1 37 ? -36.906 52.094 21.797 1 24 37 GLY B O 1
ATOM 2101 N N . VAL B 1 38 ? -36.656 51.469 23.75 1 24.17 38 VAL B N 1
ATOM 2102 C CA . VAL B 1 38 ? -35.219 51.344 23.766 1 24.17 38 VAL B CA 1
ATOM 2103 C C . VAL B 1 38 ? -34.812 49.969 23.188 1 24.17 38 VAL B C 1
ATOM 2105 O O . VAL B 1 38 ? -34.906 48.969 23.875 1 24.17 38 VAL B O 1
ATOM 2108 N N . VAL B 1 39 ? -35.438 49.344 22.344 1 27.83 39 VAL B N 1
ATOM 2109 C CA . VAL B 1 39 ? -34.875 48.031 22.016 1 27.83 39 VAL B CA 1
ATOM 2110 C C . VAL B 1 39 ? -33.469 48.188 21.438 1 27.83 39 VAL B C 1
ATOM 2112 O O . VAL B 1 39 ? -33.312 48.75 20.359 1 27.83 39 VAL B O 1
ATOM 2115 N N . ALA B 1 40 ? -32.438 48.469 22.203 1 27.05 40 ALA B N 1
ATOM 2116 C CA . ALA B 1 40 ? -31.031 48.562 21.766 1 27.05 40 ALA B CA 1
ATOM 2117 C C . ALA B 1 40 ? -30.609 47.312 21.047 1 27.05 40 ALA B C 1
ATOM 2119 O O . ALA B 1 40 ? -31 46.188 21.438 1 27.05 40 ALA B O 1
ATOM 2120 N N . PRO B 1 41 ? -30.188 47.312 19.766 1 29.75 41 PRO B N 1
ATOM 2121 C CA . PRO B 1 41 ? -29.641 46.25 18.906 1 29.75 41 PRO B CA 1
ATOM 2122 C C . PRO B 1 41 ? -28.469 45.531 19.562 1 29.75 41 PRO B C 1
ATOM 2124 O O . PRO B 1 41 ? -27.719 44.812 18.891 1 29.75 41 PRO B O 1
ATOM 2127 N N . GLY B 1 42 ? -28.266 45.562 20.859 1 27.55 42 GLY B N 1
ATOM 2128 C CA . GLY B 1 42 ? -26.953 45.125 21.281 1 27.55 42 GLY B CA 1
ATOM 2129 C C . GLY B 1 42 ? -26.594 43.75 20.766 1 27.55 42 GLY B C 1
ATOM 2130 O O . GLY B 1 42 ? -26.203 43.594 19.609 1 27.55 42 GLY B O 1
ATOM 2131 N N . ARG B 1 43 ? -26.094 42.781 21.688 1 30.2 43 ARG B N 1
ATOM 2132 C CA . ARG B 1 43 ? -25.031 41.781 21.75 1 30.2 43 ARG B CA 1
ATOM 2133 C C . ARG B 1 43 ? -25.453 40.469 21.062 1 30.2 43 ARG B C 1
ATOM 2135 O O . ARG B 1 43 ? -24.656 39.531 20.938 1 30.2 43 ARG B O 1
ATOM 2142 N N . ALA B 1 44 ? -26.656 40.062 20.906 1 33.66 44 ALA B N 1
ATOM 2143 C CA . ALA B 1 44 ? -26.641 38.594 20.906 1 33.66 44 ALA B CA 1
ATOM 2144 C C . ALA B 1 44 ? -26.125 38.062 19.578 1 33.66 44 ALA B C 1
ATOM 2146 O O . ALA B 1 44 ? -26.859 38 18.594 1 33.66 44 ALA B O 1
ATOM 2147 N N . PRO B 1 45 ? -25.047 38.469 19.094 1 39.16 45 PRO B N 1
ATOM 2148 C CA . PRO B 1 45 ? -24.547 37.844 17.875 1 39.16 45 PRO B CA 1
ATOM 2149 C C . PRO B 1 45 ? -24.438 36.312 18.016 1 39.16 45 PRO B C 1
ATOM 2151 O O . PRO B 1 45 ? -23.938 35.656 17.094 1 39.16 45 PRO B O 1
ATOM 2154 N N . SER B 1 46 ? -24.75 35.75 19.172 1 38.66 46 SER B N 1
ATOM 2155 C CA . SER B 1 46 ? -24.297 34.375 19.406 1 38.66 46 SER B CA 1
ATOM 2156 C C . SER B 1 46 ? -25.188 33.375 18.688 1 38.66 46 SER B C 1
ATOM 2158 O O . SER B 1 46 ? -24.891 32.156 18.688 1 38.66 46 SER B O 1
ATOM 2160 N N . ALA B 1 47 ? -26.156 33.781 18.031 1 43.44 47 ALA B N 1
ATOM 2161 C CA . ALA B 1 47 ? -27.062 32.75 17.562 1 43.44 47 ALA B CA 1
ATOM 2162 C C . ALA B 1 47 ? -26.531 32.094 16.297 1 43.44 47 ALA B C 1
ATOM 2164 O O . ALA B 1 47 ? -26.672 30.859 16.125 1 43.44 47 ALA B O 1
ATOM 2165 N N . PRO B 1 48 ? -26.047 32.875 15.422 1 47.53 48 PRO B N 1
ATOM 2166 C CA . PRO B 1 48 ? -25.656 32.156 14.203 1 47.53 48 PRO B CA 1
ATOM 2167 C C . PRO B 1 48 ? -24.5 31.188 14.422 1 47.53 48 PRO B C 1
ATOM 2169 O O . PRO B 1 48 ? -24.406 30.156 13.75 1 47.53 48 PRO B O 1
ATOM 2172 N N . LEU B 1 49 ? -23.672 31.562 15.422 1 49.59 49 LEU B N 1
ATOM 2173 C CA . LEU B 1 49 ? -22.531 30.672 15.617 1 49.59 49 LEU B CA 1
ATOM 2174 C C . LEU B 1 49 ? -22.984 29.359 16.266 1 49.59 49 LEU B C 1
ATOM 2176 O O . LEU B 1 49 ? -22.406 28.312 15.992 1 49.59 49 LEU B O 1
ATOM 2180 N N . LEU B 1 50 ? -24.141 29.5 17.109 1 49.72 50 LEU B N 1
ATOM 2181 C CA . LEU B 1 50 ? -24.594 28.266 17.75 1 49.72 50 LEU B CA 1
ATOM 2182 C C . LEU B 1 50 ? -25.25 27.344 16.734 1 49.72 50 LEU B C 1
ATOM 2184 O O . LEU B 1 50 ? -25.078 26.125 16.781 1 49.72 50 LEU B O 1
ATOM 2188 N N . VAL B 1 51 ? -25.984 27.969 15.828 1 50.94 51 VAL B N 1
ATOM 2189 C CA . VAL B 1 51 ? -26.656 27.141 14.82 1 50.94 51 VAL B CA 1
ATOM 2190 C C . VAL B 1 51 ? -25.594 26.453 13.945 1 50.94 51 VAL B C 1
ATOM 2192 O O . VAL B 1 51 ? -25.719 25.266 13.633 1 50.94 51 VAL B O 1
ATOM 2195 N N . TYR B 1 52 ? -24.672 27.25 13.531 1 48.81 52 TYR B N 1
ATOM 2196 C CA . TYR B 1 52 ? -23.609 26.672 12.711 1 48.81 52 TYR B CA 1
ATOM 2197 C C . TYR B 1 52 ? -22.875 25.562 13.461 1 48.81 52 TYR B C 1
ATOM 2199 O O . TYR B 1 52 ? -22.578 24.516 12.891 1 48.81 52 TYR B O 1
ATOM 2207 N N . ARG B 1 53 ? -22.734 25.75 14.711 1 51.47 53 ARG B N 1
ATOM 2208 C CA . ARG B 1 53 ? -22.062 24.734 15.523 1 51.47 53 ARG B CA 1
ATOM 2209 C C . ARG B 1 53 ? -22.953 23.516 15.688 1 51.47 53 ARG B C 1
ATOM 2211 O O . ARG B 1 53 ? -22.453 22.375 15.641 1 51.47 53 ARG B O 1
ATOM 2218 N N . VAL B 1 54 ? -24.172 23.828 15.906 1 51.66 54 VAL B N 1
ATOM 2219 C CA . VAL B 1 54 ? -25.094 22.703 16.078 1 51.66 54 VAL B CA 1
ATOM 2220 C C . VAL B 1 54 ? -25.188 21.922 14.766 1 51.66 54 VAL B C 1
ATOM 2222 O O . VAL B 1 54 ? -25.156 20.688 14.766 1 51.66 54 VAL B O 1
ATOM 2225 N N . PHE B 1 55 ? -25.266 22.562 13.656 1 54.03 55 PHE B N 1
ATOM 2226 C CA . PHE B 1 55 ? -25.391 21.891 12.375 1 54.03 55 PHE B CA 1
ATOM 2227 C C . PHE B 1 55 ? -24.078 21.203 11.992 1 54.03 55 PHE B C 1
ATOM 2229 O O . PHE B 1 55 ? -24.078 20.109 11.438 1 54.03 55 PHE B O 1
ATOM 2236 N N . ARG B 1 56 ? -23.094 21.891 12.305 1 59.41 56 ARG B N 1
ATOM 2237 C CA . ARG B 1 56 ? -21.797 21.281 12.039 1 59.41 56 ARG B CA 1
ATOM 2238 C C . ARG B 1 56 ? -21.578 20.062 12.93 1 59.41 56 ARG B C 1
ATOM 2240 O O . ARG B 1 56 ? -21.031 19.047 12.484 1 59.41 56 ARG B O 1
ATOM 2247 N N . ASN B 1 57 ? -22.062 20.156 14.117 1 61.19 57 ASN B N 1
ATOM 2248 C CA . ASN B 1 57 ? -21.969 19.016 15.023 1 61.19 57 ASN B CA 1
ATOM 2249 C C . ASN B 1 57 ? -22.891 17.875 14.586 1 61.19 57 ASN B C 1
ATOM 2251 O O . ASN B 1 57 ? -22.516 16.703 14.695 1 61.19 57 ASN B O 1
ATOM 2255 N N . GLU B 1 58 ? -24.109 18.328 14.141 1 63.25 58 GLU B N 1
ATOM 2256 C CA . GLU B 1 58 ? -25.031 17.297 13.664 1 63.25 58 GLU B CA 1
ATOM 2257 C C . GLU B 1 58 ? -24.469 16.609 12.422 1 63.25 58 GLU B C 1
ATOM 2259 O O . GLU B 1 58 ? -24.609 15.383 12.281 1 63.25 58 GLU B O 1
ATOM 2264 N N . ALA B 1 59 ? -23.922 17.359 11.688 1 71.62 59 ALA B N 1
ATOM 2265 C CA . ALA B 1 59 ? -23.328 16.797 10.477 1 71.62 59 ALA B CA 1
ATOM 2266 C C . ALA B 1 59 ? -22.156 15.883 10.82 1 71.62 59 ALA B C 1
ATOM 2268 O O . ALA B 1 59 ? -21.984 14.828 10.211 1 71.62 59 ALA B O 1
ATOM 2269 N N . LYS B 1 60 ? -21.484 16.219 11.891 1 78.31 60 LYS B N 1
ATOM 2270 C CA . LYS B 1 60 ? -20.359 15.398 12.312 1 78.31 60 LYS B CA 1
ATOM 2271 C C . LYS B 1 60 ? -20.844 14.078 12.914 1 78.31 60 LYS B C 1
ATOM 2273 O O . LYS B 1 60 ? -20.281 13.016 12.641 1 78.31 60 LYS B O 1
ATOM 2278 N N . ARG B 1 61 ? -21.844 14.219 13.641 1 80.44 61 ARG B N 1
ATOM 2279 C CA . ARG B 1 61 ? -22.391 13.008 14.234 1 80.44 61 ARG B CA 1
ATOM 2280 C C . ARG B 1 61 ? -22.953 12.078 13.164 1 80.44 61 ARG B C 1
ATOM 2282 O O . ARG B 1 61 ? -22.766 10.859 13.219 1 80.44 61 ARG B O 1
ATOM 2289 N N . THR B 1 62 ? -23.625 12.641 12.289 1 84.44 62 THR B N 1
ATOM 2290 C CA . THR B 1 62 ? -24.203 11.852 11.203 1 84.44 62 THR B CA 1
ATOM 2291 C C . THR B 1 62 ? -23.094 11.18 10.391 1 84.44 62 THR B C 1
ATOM 2293 O O . THR B 1 62 ? -23.219 10.016 10 1 84.44 62 THR B O 1
ATOM 2296 N N . THR B 1 63 ? -22.031 11.891 10.156 1 87.12 63 THR B N 1
ATOM 2297 C CA . THR B 1 63 ? -20.922 11.336 9.398 1 87.12 63 THR B CA 1
ATOM 2298 C C . THR B 1 63 ? -20.266 10.18 10.156 1 87.12 63 THR B C 1
ATOM 2300 O O . THR B 1 63 ? -19.906 9.164 9.562 1 87.12 63 THR B O 1
ATOM 2303 N N . LYS B 1 64 ? -20.25 10.297 11.414 1 87.88 64 LYS B N 1
ATOM 2304 C CA . LYS B 1 64 ? -19.656 9.242 12.234 1 87.88 64 LYS B CA 1
ATOM 2305 C C . LYS B 1 64 ? -20.547 7.996 12.234 1 87.88 64 LYS B C 1
ATOM 2307 O O . LYS B 1 64 ? -20.047 6.871 12.164 1 87.88 64 LYS B O 1
ATOM 2312 N N . ILE B 1 65 ? -21.812 8.234 12.273 1 87.88 65 ILE B N 1
ATOM 2313 C CA . ILE B 1 65 ? -22.75 7.117 12.281 1 87.88 65 ILE B CA 1
ATOM 2314 C C . ILE B 1 65 ? -22.734 6.422 10.922 1 87.88 65 ILE B C 1
ATOM 2316 O O . ILE B 1 65 ? -22.719 5.191 10.852 1 87.88 65 ILE B O 1
ATOM 2320 N N . LEU B 1 66 ? -22.734 7.211 9.945 1 90.81 66 LEU B N 1
ATOM 2321 C CA . LEU B 1 66 ? -22.672 6.645 8.602 1 90.81 66 LEU B CA 1
ATOM 2322 C C . LEU B 1 66 ? -21.375 5.871 8.391 1 90.81 66 LEU B C 1
ATOM 2324 O O . LEU B 1 66 ? -21.391 4.762 7.855 1 90.81 66 LEU B O 1
ATOM 2328 N N . HIS B 1 67 ? -20.266 6.477 8.812 1 92.31 67 HIS B N 1
ATOM 2329 C CA . HIS B 1 67 ? -18.969 5.812 8.766 1 92.31 67 HIS B CA 1
ATOM 2330 C C . HIS B 1 67 ? -19 4.484 9.508 1 92.31 67 HIS B C 1
ATOM 2332 O O . HIS B 1 67 ? -18.562 3.459 8.969 1 92.31 67 HIS B O 1
ATOM 2338 N N . GLY B 1 68 ? -19.594 4.465 10.633 1 91.69 68 GLY B N 1
ATOM 2339 C CA . GLY B 1 68 ? -19.703 3.244 11.422 1 91.69 68 GLY B CA 1
ATOM 2340 C C . GLY B 1 68 ? -20.547 2.176 10.75 1 91.69 68 GLY B C 1
ATOM 2341 O O . GLY B 1 68 ? -20.156 1.006 10.711 1 91.69 68 GLY B O 1
ATOM 2342 N N . LEU B 1 69 ? -21.609 2.582 10.148 1 92.06 69 LEU B N 1
ATOM 2343 C CA . LEU B 1 69 ? -22.547 1.653 9.523 1 92.06 69 LEU B CA 1
ATOM 2344 C C . LEU B 1 69 ? -21.938 1.054 8.258 1 92.06 69 LEU B C 1
ATOM 2346 O O . LEU B 1 69 ? -22.078 -0.146 8.008 1 92.06 69 LEU B O 1
ATOM 2350 N N . LEU B 1 70 ? -21.281 1.87 7.535 1 94.38 70 LEU B N 1
ATOM 2351 C CA . LEU B 1 70 ? -20.641 1.383 6.32 1 94.38 70 LEU B CA 1
ATOM 2352 C C . LEU B 1 70 ? -19.562 0.362 6.648 1 94.38 70 LEU B C 1
ATOM 2354 O O . LEU B 1 70 ? -19.406 -0.638 5.945 1 94.38 70 LEU B O 1
ATOM 2358 N N . HIS B 1 71 ? -18.891 0.606 7.734 1 95.06 71 HIS B N 1
ATOM 2359 C CA . HIS B 1 71 ? -17.812 -0.317 8.094 1 95.06 71 HIS B CA 1
ATOM 2360 C C . HIS B 1 71 ? -18.375 -1.601 8.695 1 95.06 71 HIS B C 1
ATOM 2362 O O . HIS B 1 71 ? -17.766 -2.666 8.57 1 95.06 71 HIS B O 1
ATOM 2368 N N . VAL B 1 72 ? -19.594 -1.57 9.273 1 93.94 72 VAL B N 1
ATOM 2369 C CA . VAL B 1 72 ? -20.25 -2.795 9.719 1 93.94 72 VAL B CA 1
ATOM 2370 C C . VAL B 1 72 ? -20.641 -3.645 8.508 1 93.94 72 VAL B C 1
ATOM 2372 O O . VAL B 1 72 ? -20.438 -4.863 8.508 1 93.94 72 VAL B O 1
ATOM 2375 N N . LEU B 1 73 ? -21.125 -3 7.523 1 96.31 73 LEU B N 1
ATOM 2376 C CA . LEU B 1 73 ? -21.453 -3.705 6.293 1 96.31 73 LEU B CA 1
ATOM 2377 C C . LEU B 1 73 ? -20.219 -4.34 5.672 1 96.31 73 LEU B C 1
ATOM 2379 O O . LEU B 1 73 ? -20.25 -5.5 5.262 1 96.31 73 LEU B O 1
ATOM 2383 N N . ALA B 1 74 ? -19.125 -3.59 5.664 1 95.94 74 ALA B N 1
ATOM 2384 C CA . ALA B 1 74 ? -17.859 -4.121 5.141 1 95.94 74 ALA B CA 1
ATOM 2385 C C . ALA B 1 74 ? -17.406 -5.328 5.953 1 95.94 74 ALA B C 1
ATOM 2387 O O . ALA B 1 74 ? -16.906 -6.309 5.395 1 95.94 74 ALA B O 1
ATOM 2388 N N . PHE B 1 75 ? -17.641 -5.246 7.18 1 94.75 75 PHE B N 1
ATOM 2389 C CA . PHE B 1 75 ? -17.25 -6.34 8.055 1 94.75 75 PHE B CA 1
ATOM 2390 C C . PHE B 1 75 ? -18.062 -7.594 7.77 1 94.75 75 PHE B C 1
ATOM 2392 O O . PHE B 1 75 ? -17.516 -8.695 7.719 1 94.75 75 PHE B O 1
ATOM 2399 N N . VAL B 1 76 ? -19.297 -7.457 7.582 1 96.56 76 VAL B N 1
ATOM 2400 C CA . VAL B 1 76 ? -20.188 -8.578 7.301 1 96.56 76 VAL B CA 1
ATOM 2401 C C . VAL B 1 76 ? -19.812 -9.219 5.965 1 96.56 76 VAL B C 1
ATOM 2403 O O . VAL B 1 76 ? -19.734 -10.445 5.859 1 96.56 76 VAL B O 1
ATOM 2406 N N . ILE B 1 77 ? -19.5 -8.43 4.988 1 96.44 77 ILE B N 1
ATOM 2407 C CA . ILE B 1 77 ? -19.094 -8.938 3.682 1 96.44 77 ILE B CA 1
ATOM 2408 C C . ILE B 1 77 ? -17.766 -9.695 3.809 1 96.44 77 ILE B C 1
ATOM 2410 O O . ILE B 1 77 ? -17.609 -10.773 3.225 1 96.44 77 ILE B O 1
ATOM 2414 N N . ALA B 1 78 ? -16.875 -9.164 4.574 1 96.38 78 ALA B N 1
ATOM 2415 C CA . ALA B 1 78 ? -15.594 -9.828 4.801 1 96.38 78 ALA B CA 1
ATOM 2416 C C . ALA B 1 78 ? -15.789 -11.172 5.504 1 96.38 78 ALA B C 1
ATOM 2418 O O . ALA B 1 78 ? -15.133 -12.156 5.172 1 96.38 78 ALA B O 1
ATOM 2419 N N . LEU B 1 79 ? -16.719 -11.18 6.449 1 96.88 79 LEU B N 1
ATOM 2420 C CA . LEU B 1 79 ? -17 -12.398 7.191 1 96.88 79 LEU B CA 1
ATOM 2421 C C . LEU B 1 79 ? -17.609 -13.461 6.277 1 96.88 79 LEU B C 1
ATOM 2423 O O . LEU B 1 79 ? -17.234 -14.633 6.352 1 96.88 79 LEU B O 1
ATOM 2427 N N . VAL B 1 80 ? -18.484 -13.094 5.453 1 97.44 80 VAL B N 1
ATOM 2428 C CA . VAL B 1 80 ? -19.094 -14.023 4.5 1 97.44 80 VAL B CA 1
ATOM 2429 C C . VAL B 1 80 ? -18.016 -14.578 3.572 1 97.44 80 VAL B C 1
ATOM 2431 O O . VAL B 1 80 ? -17.984 -15.773 3.279 1 97.44 80 VAL B O 1
ATOM 2434 N N . GLY B 1 81 ? -17.125 -13.68 3.145 1 96.75 81 GLY B N 1
ATOM 2435 C CA . GLY B 1 81 ? -16 -14.133 2.334 1 96.75 81 GLY B CA 1
ATOM 2436 C C . GLY B 1 81 ? -15.102 -15.125 3.055 1 96.75 81 GLY B C 1
ATOM 2437 O O . GLY B 1 81 ? -14.68 -16.125 2.473 1 96.75 81 GLY B O 1
ATOM 2438 N N . LEU B 1 82 ? -14.859 -14.891 4.242 1 97.12 82 LEU B N 1
ATOM 2439 C CA . LEU B 1 82 ? -14.016 -15.773 5.043 1 97.12 82 LEU B CA 1
ATOM 2440 C C . LEU B 1 82 ? -14.672 -17.141 5.211 1 97.12 82 LEU B C 1
ATOM 2442 O O . LEU B 1 82 ? -14.023 -18.172 5.031 1 97.12 82 LEU B O 1
ATOM 2446 N N . VAL B 1 83 ? -15.938 -17.141 5.469 1 97.31 83 VAL B N 1
ATOM 2447 C CA . VAL B 1 83 ? -16.672 -18.406 5.633 1 97.31 83 VAL B CA 1
ATOM 2448 C C . VAL B 1 83 ? -16.672 -19.172 4.316 1 97.31 83 VAL B C 1
ATOM 2450 O O . VAL B 1 83 ? -16.469 -20.391 4.297 1 97.31 83 VAL B O 1
ATOM 2453 N N . ALA B 1 84 ? -16.859 -18.516 3.246 1 97.06 84 ALA B N 1
ATOM 2454 C CA . ALA B 1 84 ? -16.891 -19.141 1.928 1 97.06 84 ALA B CA 1
ATOM 2455 C C . ALA B 1 84 ? -15.555 -19.781 1.593 1 97.06 84 ALA B C 1
ATOM 2457 O O . ALA B 1 84 ? -15.508 -20.891 1.043 1 97.06 84 ALA B O 1
ATOM 2458 N N . VAL B 1 85 ? -14.492 -19.141 1.954 1 96.06 85 VAL B N 1
ATOM 2459 C CA . VAL B 1 85 ? -13.172 -19.672 1.608 1 96.06 85 VAL B CA 1
ATOM 2460 C C . VAL B 1 85 ? -12.875 -20.906 2.455 1 96.06 85 VAL B C 1
ATOM 2462 O O . VAL B 1 85 ? -12.344 -21.891 1.952 1 96.06 85 VAL B O 1
ATOM 2465 N N . PHE B 1 86 ? -13.203 -20.891 3.719 1 97.31 86 PHE B N 1
ATOM 2466 C CA . PHE B 1 86 ? -12.977 -22.047 4.57 1 97.31 86 PHE B CA 1
ATOM 2467 C C . PHE B 1 86 ? -13.828 -23.234 4.113 1 97.31 86 PHE B C 1
ATOM 2469 O O . PHE B 1 86 ? -13.367 -24.375 4.113 1 97.31 86 PHE B O 1
ATOM 2476 N N . ASP B 1 87 ? -15.062 -22.969 3.666 1 97.75 87 ASP B N 1
ATOM 2477 C CA . ASP B 1 87 ? -15.938 -24.016 3.137 1 97.75 87 ASP B CA 1
ATOM 2478 C C . ASP B 1 87 ? -15.367 -24.609 1.848 1 97.75 87 ASP B C 1
ATOM 2480 O O . ASP B 1 87 ? -15.375 -25.828 1.661 1 97.75 87 ASP B O 1
ATOM 2484 N N . TYR B 1 88 ? -14.938 -23.781 1.057 1 96.38 88 TYR B N 1
ATOM 2485 C CA . TYR B 1 88 ? -14.344 -24.219 -0.2 1 96.38 88 TYR B CA 1
ATOM 2486 C C . TYR B 1 88 ? -13.133 -25.109 0.054 1 96.38 88 TYR B C 1
ATOM 2488 O O . TYR B 1 88 ? -12.984 -26.156 -0.576 1 96.38 88 TYR B O 1
ATOM 2496 N N . HIS B 1 89 ? -12.234 -24.703 0.933 1 96.62 89 HIS B N 1
ATOM 2497 C CA . HIS B 1 89 ? -11.047 -25.5 1.272 1 96.62 89 HIS B CA 1
ATOM 2498 C C . HIS B 1 89 ? -11.438 -26.859 1.812 1 96.62 89 HIS B C 1
ATOM 2500 O O . HIS B 1 89 ? -10.836 -27.875 1.44 1 96.62 89 HIS B O 1
ATOM 2506 N N . ARG B 1 90 ? -12.414 -26.875 2.602 1 97.44 90 ARG B N 1
ATOM 2507 C CA . ARG B 1 90 ? -12.891 -28.125 3.178 1 97.44 90 ARG B CA 1
ATOM 2508 C C . ARG B 1 90 ? -13.406 -29.062 2.092 1 97.44 90 ARG B C 1
ATOM 2510 O O . ARG B 1 90 ? -13.062 -30.25 2.074 1 97.44 90 ARG B O 1
ATOM 2517 N N . LYS B 1 91 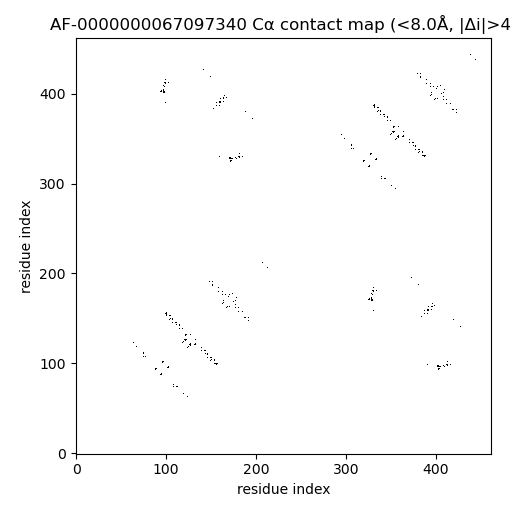? -14.117 -28.562 1.191 1 97.69 91 LYS B N 1
ATOM 2518 C CA . LYS B 1 91 ? -14.711 -29.375 0.126 1 97.69 91 LYS B CA 1
ATOM 2519 C C . LYS B 1 91 ? -13.648 -29.875 -0.841 1 97.69 91 LYS B C 1
ATOM 2521 O O . LYS B 1 91 ? -13.766 -30.984 -1.378 1 97.69 91 LYS B O 1
ATOM 2526 N N . LYS B 1 92 ? -12.641 -29.062 -0.97 1 96.69 92 LYS B N 1
ATOM 2527 C CA . LYS B 1 92 ? -11.617 -29.422 -1.948 1 96.69 92 LYS B CA 1
ATOM 2528 C C . LYS B 1 92 ? -10.453 -30.156 -1.282 1 96.69 92 LYS B C 1
ATOM 2530 O O . LYS B 1 92 ? -9.5 -30.547 -1.953 1 96.69 92 LYS B O 1
ATOM 2535 N N . GLY B 1 93 ? -10.469 -30.219 0.007 1 96.38 93 GLY B N 1
ATOM 2536 C CA . GLY B 1 93 ? -9.414 -30.891 0.737 1 96.38 93 GLY B CA 1
ATOM 2537 C C . GLY B 1 93 ? -8.109 -30.125 0.764 1 96.38 93 GLY B C 1
ATOM 2538 O O . GLY B 1 93 ? -7.027 -30.703 0.717 1 96.38 93 GLY B O 1
ATOM 2539 N N . ILE B 1 94 ? -8.203 -28.859 0.659 1 95.06 94 ILE B N 1
ATOM 2540 C CA . ILE B 1 94 ? -7.039 -27.984 0.702 1 95.06 94 ILE B CA 1
ATOM 2541 C C . ILE B 1 94 ? -6.844 -27.453 2.123 1 95.06 94 ILE B C 1
ATOM 2543 O O . ILE B 1 94 ? -7.812 -27.109 2.801 1 95.06 94 ILE B O 1
ATOM 2547 N N . ALA B 1 95 ? -5.617 -27.391 2.551 1 96.75 95 ALA B N 1
ATOM 2548 C CA . ALA B 1 95 ? -5.328 -26.875 3.887 1 96.75 95 ALA B CA 1
ATOM 2549 C C . ALA B 1 95 ? -5.656 -25.391 3.984 1 96.75 95 ALA B C 1
ATOM 2551 O O . ALA B 1 95 ? -5.461 -24.641 3.023 1 96.75 95 ALA B O 1
ATOM 2552 N N . ASP B 1 96 ? -6.133 -24.984 5.207 1 97.06 96 ASP B N 1
ATOM 2553 C CA . ASP B 1 96 ? -6.402 -23.562 5.457 1 97.06 96 ASP B CA 1
ATOM 2554 C C . ASP B 1 96 ? -5.129 -22.828 5.855 1 97.06 96 ASP B C 1
ATOM 2556 O O . ASP B 1 96 ? -4.188 -23.438 6.371 1 97.06 96 ASP B O 1
ATOM 2560 N N . LEU B 1 97 ? -5.121 -21.484 5.602 1 97.25 97 LEU B N 1
ATOM 2561 C CA . LEU B 1 97 ? -4.133 -20.531 6.105 1 97.25 97 LEU B CA 1
ATOM 2562 C C . LEU B 1 97 ? -2.725 -20.938 5.691 1 97.25 97 LEU B C 1
ATOM 2564 O O . LEU B 1 97 ? -1.786 -20.844 6.484 1 97.25 97 LEU B O 1
ATOM 2568 N N . TYR B 1 98 ? -2.559 -21.406 4.496 1 96.94 98 TYR B N 1
ATOM 2569 C CA . TYR B 1 98 ? -1.238 -21.828 4.043 1 96.94 98 TYR B CA 1
ATOM 2570 C C . TYR B 1 98 ? -0.518 -20.688 3.324 1 96.94 98 TYR B C 1
ATOM 2572 O O . TYR B 1 98 ? 0.712 -20.688 3.236 1 96.94 98 TYR B O 1
ATOM 2580 N N . SER B 1 99 ? -1.26 -19.797 2.785 1 97.88 99 SER B N 1
ATOM 2581 C CA . SER B 1 99 ? -0.676 -18.859 1.838 1 97.88 99 SER B CA 1
ATOM 2582 C C . SER B 1 99 ? -0.482 -17.484 2.473 1 97.88 99 SER B C 1
ATOM 2584 O O . SER B 1 99 ? -1.115 -17.172 3.482 1 97.88 99 SER B O 1
ATOM 2586 N N . LEU B 1 100 ? 0.421 -16.672 1.857 1 98.25 100 LEU B N 1
ATOM 2587 C CA . LEU B 1 100 ? 0.624 -15.289 2.287 1 98.25 100 LEU B CA 1
ATOM 2588 C C . LEU B 1 100 ? -0.68 -14.5 2.217 1 98.25 100 LEU B C 1
ATOM 2590 O O . LEU B 1 100 ? -0.962 -13.688 3.094 1 98.25 100 LEU B O 1
ATOM 2594 N N . HIS B 1 101 ? -1.479 -14.719 1.179 1 98.31 101 HIS B N 1
ATOM 2595 C CA . HIS B 1 101 ? -2.783 -14.078 1.044 1 98.31 101 HIS B CA 1
ATOM 2596 C C . HIS B 1 101 ? -3.662 -14.359 2.258 1 98.31 101 HIS B C 1
ATOM 2598 O O . HIS B 1 101 ? -4.273 -13.438 2.811 1 98.31 101 HIS B O 1
ATOM 2604 N N . SER B 1 102 ? -3.729 -15.594 2.668 1 98.25 102 SER B N 1
ATOM 2605 C CA . SER B 1 102 ? -4.586 -15.953 3.795 1 98.25 102 SER B CA 1
ATOM 2606 C C . SER B 1 102 ? -4.062 -15.352 5.098 1 98.25 102 SER B C 1
ATOM 2608 O O . SER B 1 102 ? -4.844 -14.938 5.953 1 98.25 102 SER B O 1
ATOM 2610 N N . TRP B 1 103 ? -2.736 -15.289 5.27 1 98.31 103 TRP B N 1
ATOM 2611 C CA . TRP B 1 103 ? -2.166 -14.648 6.453 1 98.31 103 TRP B CA 1
ATOM 2612 C C . TRP B 1 103 ? -2.518 -13.164 6.496 1 98.31 103 TRP B C 1
ATOM 2614 O O . TRP B 1 103 ? -2.98 -12.664 7.523 1 98.31 103 TRP B O 1
ATOM 2624 N N . CYS B 1 104 ? -2.285 -12.539 5.402 1 98.5 104 CYS B N 1
ATOM 2625 C CA . CYS B 1 104 ? -2.633 -11.125 5.328 1 98.5 104 CYS B CA 1
ATOM 2626 C C . CYS B 1 104 ? -4.137 -10.93 5.484 1 98.5 104 CYS B C 1
ATOM 2628 O O . CYS B 1 104 ? -4.574 -9.961 6.105 1 98.5 104 CYS B O 1
ATOM 2630 N N . GLY B 1 105 ? -4.887 -11.859 4.945 1 98.25 105 GLY B N 1
ATOM 2631 C CA . GLY B 1 105 ? -6.332 -11.766 5.047 1 98.25 105 GLY B CA 1
ATOM 2632 C C . GLY B 1 105 ? -6.836 -11.82 6.477 1 98.25 105 GLY B C 1
ATOM 2633 O O . GLY B 1 105 ? -7.676 -11.016 6.879 1 98.25 105 GLY B O 1
ATOM 2634 N N . ILE B 1 106 ? -6.367 -12.703 7.211 1 98.25 106 ILE B N 1
ATOM 2635 C CA . ILE B 1 106 ? -6.762 -12.82 8.609 1 98.25 106 ILE B CA 1
ATOM 2636 C C . ILE B 1 106 ? -6.281 -11.602 9.391 1 98.25 106 ILE B C 1
ATOM 2638 O O . ILE B 1 106 ? -7 -11.078 10.242 1 98.25 106 ILE B O 1
ATOM 2642 N N . LEU B 1 107 ? -5.098 -11.164 9.062 1 98.25 107 LEU B N 1
ATOM 2643 C CA . LEU B 1 107 ? -4.566 -9.969 9.703 1 98.25 107 LEU B CA 1
ATOM 2644 C C . LEU B 1 107 ? -5.477 -8.773 9.461 1 98.25 107 LEU B C 1
ATOM 2646 O O . LEU B 1 107 ? -5.805 -8.039 10.398 1 98.25 107 LEU B O 1
ATOM 2650 N N . VAL B 1 108 ? -5.859 -8.586 8.227 1 98.44 108 VAL B N 1
ATOM 2651 C CA . VAL B 1 108 ? -6.758 -7.488 7.883 1 98.44 108 VAL B CA 1
ATOM 2652 C C . VAL B 1 108 ? -8.055 -7.613 8.68 1 98.44 108 VAL B C 1
ATOM 2654 O O . VAL B 1 108 ? -8.539 -6.629 9.25 1 98.44 108 VAL B O 1
ATOM 2657 N N . PHE B 1 109 ? -8.594 -8.812 8.734 1 98.12 109 PHE B N 1
ATOM 2658 C CA . PHE B 1 109 ? -9.859 -9.047 9.406 1 98.12 109 PHE B CA 1
ATOM 2659 C C . PHE B 1 109 ? -9.766 -8.695 10.891 1 98.12 109 PHE B C 1
ATOM 2661 O O . PHE B 1 109 ? -10.609 -7.969 11.414 1 98.12 109 PHE B O 1
ATOM 2668 N N . VAL B 1 110 ? -8.742 -9.086 11.539 1 98.12 110 VAL B N 1
ATOM 2669 C CA . VAL B 1 110 ? -8.562 -8.883 12.969 1 98.12 110 VAL B CA 1
ATOM 2670 C C . VAL B 1 110 ? -8.289 -7.406 13.25 1 98.12 110 VAL B C 1
ATOM 2672 O O . VAL B 1 110 ? -8.883 -6.824 14.164 1 98.12 110 VAL B O 1
ATOM 2675 N N . LEU B 1 111 ? -7.391 -6.824 12.445 1 98.25 111 LEU B N 1
ATOM 2676 C CA . LEU B 1 111 ? -7.078 -5.41 12.633 1 98.25 111 LEU B CA 1
ATOM 2677 C C . LEU B 1 111 ? -8.305 -4.543 12.383 1 98.25 111 LEU B C 1
ATOM 2679 O O . LEU B 1 111 ? -8.523 -3.547 13.078 1 98.25 111 LEU B O 1
ATOM 2683 N N . PHE B 1 112 ? -9.062 -4.969 11.398 1 97.88 112 PHE B N 1
ATOM 2684 C CA . PHE B 1 112 ? -10.281 -4.234 11.078 1 97.88 112 PHE B CA 1
ATOM 2685 C C . PHE B 1 112 ? -11.258 -4.281 12.25 1 97.88 112 PHE B C 1
ATOM 2687 O O . PHE B 1 112 ? -11.82 -3.256 12.633 1 97.88 112 PHE B O 1
ATOM 2694 N N . LEU B 1 113 ? -11.461 -5.434 12.836 1 96.88 113 LEU B N 1
ATOM 2695 C CA . LEU B 1 113 ? -12.352 -5.594 13.977 1 96.88 113 LEU B CA 1
ATOM 2696 C C . LEU B 1 113 ? -11.859 -4.785 15.172 1 96.88 113 LEU B C 1
ATOM 2698 O O . LEU B 1 113 ? -12.648 -4.098 15.828 1 96.88 113 LEU B O 1
ATOM 2702 N N . ALA B 1 114 ? -10.586 -4.848 15.398 1 97.06 114 ALA B N 1
ATOM 2703 C CA . ALA B 1 114 ? -10 -4.078 16.5 1 97.06 114 ALA B CA 1
ATOM 2704 C C . ALA B 1 114 ? -10.18 -2.58 16.266 1 97.06 114 ALA B C 1
ATOM 2706 O O . ALA B 1 114 ? -10.562 -1.851 17.188 1 97.06 114 ALA B O 1
ATOM 2707 N N . GLN B 1 115 ? -9.914 -2.137 15.055 1 96.31 115 GLN B N 1
ATOM 2708 C CA . GLN B 1 115 ? -10.078 -0.731 14.695 1 96.31 115 GLN B CA 1
ATOM 2709 C C . GLN B 1 115 ? -11.516 -0.275 14.914 1 96.31 115 GLN B C 1
ATOM 2711 O O . GLN B 1 115 ? -11.758 0.83 15.406 1 96.31 115 GLN B O 1
ATOM 2716 N N . TRP B 1 116 ? -12.398 -1.086 14.508 1 94 116 TRP B N 1
ATOM 2717 C CA . TRP B 1 116 ? -13.812 -0.763 14.625 1 94 116 TRP B CA 1
ATOM 2718 C C . TRP B 1 116 ? -14.242 -0.691 16.094 1 94 116 TRP B C 1
ATOM 2720 O O . TRP B 1 116 ? -14.914 0.255 16.5 1 94 116 TRP B O 1
ATOM 2730 N N . LEU B 1 117 ? -13.812 -1.589 16.953 1 93.75 117 LEU B N 1
ATOM 2731 C CA . LEU B 1 117 ? -14.195 -1.639 18.359 1 93.75 117 LEU B CA 1
ATOM 2732 C C . LEU B 1 117 ? -13.562 -0.482 19.125 1 93.75 117 LEU B C 1
ATOM 2734 O O . LEU B 1 117 ? -14.242 0.185 19.922 1 93.75 117 LEU B O 1
ATOM 2738 N N . VAL B 1 118 ? -12.281 -0.251 18.891 1 94.12 118 VAL B N 1
ATOM 2739 C CA . VAL B 1 118 ? -11.594 0.832 19.594 1 94.12 118 VAL B CA 1
ATOM 2740 C C . VAL B 1 118 ? -12.164 2.176 19.141 1 94.12 118 VAL B C 1
ATOM 2742 O O . VAL B 1 118 ? -12.375 3.068 19.969 1 94.12 118 VAL B O 1
ATOM 2745 N N . GLY B 1 119 ? -12.43 2.285 17.891 1 92.06 119 GLY B N 1
ATOM 2746 C CA . GLY B 1 119 ? -13.055 3.498 17.375 1 92.06 119 GLY B CA 1
ATOM 2747 C C . GLY B 1 119 ? -14.43 3.758 17.969 1 92.06 119 GLY B C 1
ATOM 2748 O O . GLY B 1 119 ? -14.734 4.883 18.359 1 92.06 119 GLY B O 1
ATOM 2749 N N . LEU B 1 120 ? -15.266 2.738 18.016 1 89.94 120 LEU B N 1
ATOM 2750 C CA . LEU B 1 120 ? -16.594 2.855 18.609 1 89.94 120 LEU B CA 1
ATOM 2751 C C . LEU B 1 120 ? -16.5 3.254 20.078 1 89.94 120 LEU B C 1
ATOM 2753 O O . LEU B 1 120 ? -17.266 4.09 20.547 1 89.94 120 LEU B O 1
ATOM 2757 N N . GLY B 1 121 ? -15.562 2.74 20.75 1 88.94 121 GLY B N 1
ATOM 2758 C CA . GLY B 1 121 ? -15.375 3.051 22.156 1 88.94 121 GLY B CA 1
ATOM 2759 C C . GLY B 1 121 ? -14.93 4.48 22.406 1 88.94 121 GLY B C 1
ATOM 2760 O O . GLY B 1 121 ? -15.445 5.148 23.312 1 88.94 121 GLY B O 1
ATOM 2761 N N . PHE B 1 122 ? -14.133 5.004 21.594 1 88.88 122 PHE B N 1
ATOM 2762 C CA . PHE B 1 122 ? -13.555 6.324 21.828 1 88.88 122 PHE B CA 1
ATOM 2763 C C . PHE B 1 122 ? -14.445 7.414 21.234 1 88.88 122 PHE B C 1
ATOM 2765 O O . PHE B 1 122 ? -14.586 8.492 21.812 1 88.88 122 PHE B O 1
ATOM 2772 N N . PHE B 1 123 ? -15.008 7.168 20.141 1 86.94 123 PHE B N 1
ATOM 2773 C CA . PHE B 1 123 ? -15.594 8.289 19.422 1 86.94 123 PHE B CA 1
ATOM 2774 C C . PHE B 1 123 ? -17.109 8.258 19.516 1 86.94 123 PHE B C 1
ATOM 2776 O O . PHE B 1 123 ? -17.781 9.281 19.328 1 86.94 123 PHE B O 1
ATOM 2783 N N . LEU B 1 124 ? -17.703 7.211 19.734 1 80.94 124 LEU B N 1
ATOM 2784 C CA . LEU B 1 124 ? -19.156 7.188 19.812 1 80.94 124 LEU B CA 1
ATOM 2785 C C . LEU B 1 124 ? -19.609 7.055 21.266 1 80.94 124 LEU B C 1
ATOM 2787 O O . LEU B 1 124 ? -20.734 7.441 21.594 1 80.94 124 LEU B O 1
ATOM 2791 N N . PHE B 1 125 ? -18.688 6.551 22.156 1 76.31 125 PHE B N 1
ATOM 2792 C CA . PHE B 1 125 ? -19.078 6.41 23.562 1 76.31 125 PHE B CA 1
ATOM 2793 C C . PHE B 1 125 ? -18.812 7.699 24.328 1 76.31 125 PHE B C 1
ATOM 2795 O O . PHE B 1 125 ? -17.734 8.273 24.219 1 76.31 125 PHE B O 1
ATOM 2802 N N . PRO B 1 126 ? -19.766 8.281 25.016 1 73.12 126 PRO B N 1
ATOM 2803 C CA . PRO B 1 126 ? -19.672 9.562 25.719 1 73.12 126 PRO B CA 1
ATOM 2804 C C . PRO B 1 126 ? -18.672 9.523 26.875 1 73.12 126 PRO B C 1
ATOM 2806 O O . PRO B 1 126 ? -18.25 10.578 27.344 1 73.12 126 PRO B O 1
ATOM 2809 N N . GLY B 1 127 ? -18.125 8.367 27.172 1 76.75 127 GLY B N 1
ATOM 2810 C CA . GLY B 1 127 ? -17.312 8.289 28.359 1 76.75 127 GLY B CA 1
ATOM 2811 C C . GLY B 1 127 ? -15.859 8.656 28.109 1 76.75 127 GLY B C 1
ATOM 2812 O O . GLY B 1 127 ? -15.10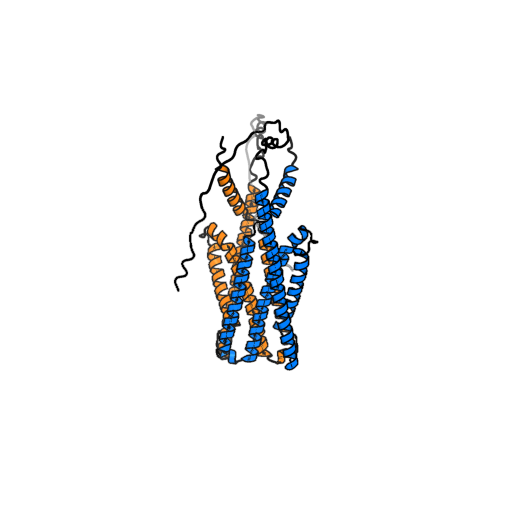9 8.914 29.062 1 76.75 127 GLY B O 1
ATOM 2813 N N . ALA B 1 128 ? -15.461 8.82 26.891 1 77.31 128 ALA B N 1
ATOM 2814 C CA . ALA B 1 128 ? -14.047 9.102 26.656 1 77.31 128 ALA B CA 1
ATOM 2815 C C . ALA B 1 128 ? -13.766 10.602 26.703 1 77.31 128 ALA B C 1
ATOM 2817 O O . ALA B 1 128 ? -14.539 11.398 26.172 1 77.31 128 ALA B O 1
ATOM 2818 N N . SER B 1 129 ? -12.727 10.969 27.469 1 82.88 129 SER B N 1
ATOM 2819 C CA . SER B 1 129 ? -12.352 12.375 27.609 1 82.88 129 SER B CA 1
ATOM 2820 C C . SER B 1 129 ? -11.938 12.969 26.266 1 82.88 129 SER B C 1
ATOM 2822 O O . SER B 1 129 ? -11.539 12.242 25.359 1 82.88 129 SER B O 1
ATOM 2824 N N . PHE B 1 130 ? -12.055 14.203 26.172 1 80.62 130 PHE B N 1
ATOM 2825 C CA . PHE B 1 130 ? -11.695 14.945 24.969 1 80.62 130 PHE B CA 1
ATOM 2826 C C . PHE B 1 130 ? -10.211 14.789 24.672 1 80.62 130 PHE B C 1
ATOM 2828 O O . PHE B 1 130 ? -9.828 14.656 23.5 1 80.62 130 PHE B O 1
ATOM 2835 N N . SER B 1 131 ? -9.453 14.812 25.703 1 82.69 131 SER B N 1
ATOM 2836 C CA . SER B 1 131 ? -8.008 14.703 25.531 1 82.69 131 SER B CA 1
ATOM 2837 C C . SER B 1 131 ? -7.629 13.359 24.922 1 82.69 131 SER B C 1
ATOM 2839 O O . SER B 1 131 ? -6.785 13.289 24.031 1 82.69 131 SER B O 1
ATOM 2841 N N . LEU B 1 132 ? -8.297 12.391 25.359 1 85.69 132 LEU B N 1
ATOM 2842 C CA . LEU B 1 132 ? -8.016 11.055 24.859 1 85.69 132 LEU B CA 1
ATOM 2843 C C . LEU B 1 132 ? -8.445 10.922 23.391 1 85.69 132 LEU B C 1
ATOM 2845 O O . LEU B 1 132 ? -7.723 10.344 22.578 1 85.69 132 LEU B O 1
ATOM 2849 N N . ARG B 1 133 ? -9.555 11.422 23.062 1 87.44 133 ARG B N 1
ATOM 2850 C CA . ARG B 1 133 ? -10.062 11.383 21.703 1 87.44 133 ARG B CA 1
ATOM 2851 C C . ARG B 1 133 ? -9.148 12.156 20.75 1 87.44 133 ARG B C 1
ATOM 2853 O O . ARG B 1 133 ? -8.844 11.688 19.656 1 87.44 133 ARG B O 1
ATOM 2860 N N . SER B 1 134 ? -8.688 13.25 21.203 1 83.81 134 SER B N 1
ATOM 2861 C CA . SER B 1 134 ? -7.836 14.109 20.391 1 83.81 134 SER B CA 1
ATOM 2862 C C . SER B 1 134 ? -6.48 13.461 20.125 1 83.81 134 SER B C 1
ATOM 2864 O O . SER B 1 134 ? -5.918 13.594 19.031 1 83.81 134 SER B O 1
ATOM 2866 N N . ARG B 1 135 ? -6.07 12.719 21.109 1 85.69 135 ARG B N 1
ATOM 2867 C CA . ARG B 1 135 ? -4.777 12.047 20.969 1 85.69 135 ARG B CA 1
ATOM 2868 C C . ARG B 1 135 ? -4.895 10.805 20.094 1 85.69 135 ARG B C 1
ATOM 2870 O O . ARG B 1 135 ? -3.949 10.453 19.391 1 85.69 135 ARG B O 1
ATOM 2877 N N . TYR B 1 136 ? -6.059 10.242 20.109 1 91.81 136 TYR B N 1
ATOM 2878 C CA . TYR B 1 136 ? -6.223 8.969 19.422 1 91.81 136 TYR B CA 1
ATOM 2879 C C . TYR B 1 136 ? -6.641 9.18 17.984 1 91.81 136 TYR B C 1
ATOM 2881 O O . TYR B 1 136 ? -6.461 8.297 17.141 1 91.81 136 TYR B O 1
ATOM 2889 N N . ARG B 1 137 ? -7.121 10.258 17.641 1 89.62 137 ARG B N 1
ATOM 2890 C CA . ARG B 1 137 ? -7.676 10.516 16.312 1 89.62 137 ARG B CA 1
ATOM 2891 C C . ARG B 1 137 ? -6.629 10.289 15.234 1 89.62 137 ARG B C 1
ATOM 2893 O O . ARG B 1 137 ? -6.867 9.547 14.281 1 89.62 137 ARG B O 1
ATOM 2900 N N . PRO B 1 138 ? -5.41 10.797 15.414 1 87.25 138 PRO B N 1
ATOM 2901 C CA . PRO B 1 138 ? -4.418 10.57 14.359 1 87.25 138 PRO B CA 1
ATOM 2902 C C . PRO B 1 138 ? -4.02 9.102 14.227 1 87.25 138 PRO B C 1
ATOM 2904 O O . PRO B 1 138 ? -3.717 8.641 13.125 1 87.25 138 PRO B O 1
ATOM 2907 N N . GLN B 1 139 ? -4.027 8.477 15.305 1 91.94 139 GLN B N 1
ATOM 2908 C CA . GLN B 1 139 ? -3.715 7.051 15.266 1 91.94 139 GLN B CA 1
ATOM 2909 C C . GLN B 1 139 ? -4.82 6.262 14.562 1 91.94 139 GLN B C 1
ATOM 2911 O O . GLN B 1 139 ? -4.539 5.363 13.773 1 91.94 139 GLN B O 1
ATOM 2916 N N . HIS B 1 140 ? -6.039 6.609 14.898 1 93.81 140 HIS B N 1
ATOM 2917 C CA . HIS B 1 140 ? -7.176 5.945 14.266 1 93.81 140 HIS B CA 1
ATOM 2918 C C . HIS B 1 140 ? -7.164 6.152 12.758 1 93.81 140 HIS B C 1
ATOM 2920 O O . HIS B 1 140 ? -7.398 5.211 11.992 1 93.81 140 HIS B O 1
ATOM 2926 N N . VAL B 1 141 ? -6.805 7.324 12.383 1 91.31 141 VAL B N 1
ATOM 2927 C CA . VAL B 1 141 ? -6.773 7.656 10.961 1 91.31 141 VAL B CA 1
ATOM 2928 C C . VAL B 1 141 ? -5.641 6.891 10.273 1 91.31 141 VAL B C 1
ATOM 2930 O O . VAL B 1 141 ? -5.832 6.32 9.195 1 91.31 141 VAL B O 1
ATOM 2933 N N . PHE B 1 142 ? -4.539 6.879 10.914 1 93.5 142 PHE B N 1
ATOM 2934 C CA . PHE B 1 142 ? -3.408 6.164 10.336 1 93.5 142 PHE B CA 1
ATOM 2935 C C . PHE B 1 142 ? -3.721 4.68 10.188 1 93.5 142 PHE B C 1
ATOM 2937 O O . PHE B 1 142 ? -3.502 4.094 9.125 1 93.5 142 PHE B O 1
ATOM 2944 N N . PHE B 1 143 ? -4.172 4.098 11.18 1 96.38 143 PHE B N 1
ATOM 2945 C CA . PHE B 1 143 ? -4.414 2.66 11.156 1 96.38 143 PHE B CA 1
ATOM 2946 C C . PHE B 1 143 ? -5.547 2.322 10.188 1 96.38 143 PHE B C 1
ATOM 2948 O O . PHE B 1 143 ? -5.539 1.263 9.562 1 96.38 143 PHE B O 1
ATOM 2955 N N . GLY B 1 144 ? -6.531 3.197 10.109 1 95.88 144 GLY B N 1
ATOM 2956 C CA . GLY B 1 144 ? -7.547 3.006 9.086 1 95.88 144 GLY B CA 1
ATOM 2957 C C . GLY B 1 144 ? -6.973 2.961 7.68 1 95.88 144 GLY B C 1
ATOM 2958 O O . GLY B 1 144 ? -7.32 2.078 6.891 1 95.88 144 GLY B O 1
ATOM 2959 N N . ALA B 1 145 ? -6.113 3.855 7.375 1 95.62 145 ALA B N 1
ATOM 2960 C CA . ALA B 1 145 ? -5.473 3.908 6.062 1 95.62 145 ALA B CA 1
ATOM 2961 C C . ALA B 1 145 ? -4.582 2.691 5.836 1 95.62 145 ALA B C 1
ATOM 2963 O O . ALA B 1 145 ? -4.547 2.131 4.738 1 95.62 145 ALA B O 1
ATOM 2964 N N . ALA B 1 146 ? -3.871 2.334 6.848 1 97.25 146 ALA B N 1
ATOM 2965 C CA . ALA B 1 146 ? -2.973 1.186 6.754 1 97.25 146 ALA B CA 1
ATOM 2966 C C . ALA B 1 146 ? -3.75 -0.099 6.484 1 97.25 146 ALA B C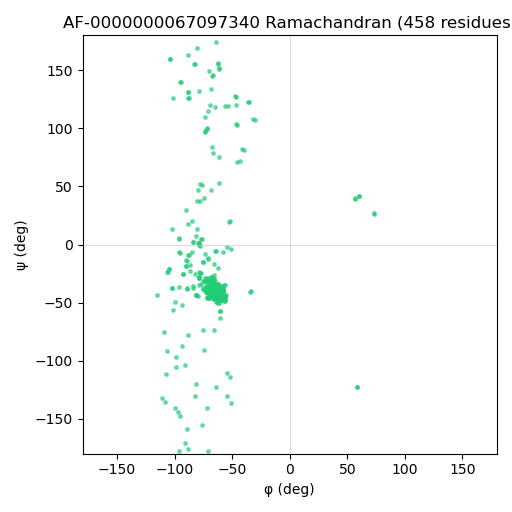 1
ATOM 2968 O O . ALA B 1 146 ? -3.334 -0.927 5.672 1 97.25 146 ALA B O 1
ATOM 2969 N N . ILE B 1 147 ? -4.863 -0.227 7.211 1 98.19 147 ILE B N 1
ATOM 2970 C CA . ILE B 1 147 ? -5.695 -1.408 7.012 1 98.19 147 ILE B CA 1
ATOM 2971 C C . ILE B 1 147 ? -6.273 -1.402 5.598 1 98.19 147 ILE B C 1
ATOM 2973 O O . ILE B 1 147 ? -6.355 -2.447 4.949 1 98.19 147 ILE B O 1
ATOM 2977 N N . PHE B 1 148 ? -6.723 -0.265 5.152 1 97.62 148 PHE B N 1
ATOM 2978 C CA . PHE B 1 148 ? -7.215 -0.14 3.785 1 97.62 148 PHE B CA 1
ATOM 2979 C C . PHE B 1 148 ? -6.152 -0.579 2.785 1 97.62 148 PHE B C 1
ATOM 2981 O O . PHE B 1 148 ? -6.43 -1.376 1.888 1 97.62 148 PHE B O 1
ATOM 2988 N N . LEU B 1 149 ? -4.918 -0.167 2.955 1 98.19 149 LEU B N 1
ATOM 2989 C CA . LEU B 1 149 ? -3.824 -0.522 2.057 1 98.19 149 LEU B CA 1
ATOM 2990 C C . LEU B 1 149 ? -3.521 -2.016 2.131 1 98.19 149 LEU B C 1
ATOM 2992 O O . LEU B 1 149 ? -3.293 -2.658 1.104 1 98.19 149 LEU B O 1
ATOM 2996 N N . LEU B 1 150 ? -3.459 -2.459 3.328 1 98.62 150 LEU B N 1
ATOM 2997 C CA . LEU B 1 150 ? -3.236 -3.891 3.504 1 98.62 150 LEU B CA 1
ATOM 2998 C C . LEU B 1 150 ? -4.328 -4.699 2.807 1 98.62 150 LEU B C 1
ATOM 3000 O O . LEU B 1 150 ? -4.051 -5.75 2.227 1 98.62 150 LEU B O 1
ATOM 3004 N N . SER B 1 151 ? -5.57 -4.234 2.848 1 98.38 151 SER B N 1
ATOM 3005 C CA . SER B 1 151 ? -6.676 -4.922 2.186 1 98.38 151 SER B CA 1
ATOM 3006 C C . SER B 1 151 ? -6.5 -4.918 0.67 1 98.38 151 SER B C 1
ATOM 3008 O O . SER B 1 151 ? -6.742 -5.934 0.011 1 98.38 151 SER B O 1
ATOM 3010 N N . VAL B 1 152 ? -6.102 -3.83 0.165 1 98.31 152 VAL B N 1
ATOM 3011 C CA . VAL B 1 152 ? -5.848 -3.73 -1.269 1 98.31 152 VAL B CA 1
ATOM 3012 C C . VAL B 1 152 ? -4.727 -4.684 -1.665 1 98.31 152 VAL B C 1
ATOM 3014 O O . VAL B 1 152 ? -4.852 -5.43 -2.641 1 98.31 152 VAL B O 1
ATOM 3017 N N . GLY B 1 153 ? -3.617 -4.672 -0.877 1 98.5 153 GLY B N 1
ATOM 3018 C CA . GLY B 1 153 ? -2.529 -5.605 -1.129 1 98.5 153 GLY B CA 1
ATOM 3019 C C . GLY B 1 153 ? -2.955 -7.059 -1.037 1 98.5 153 GLY B C 1
ATOM 3020 O O . GLY B 1 153 ? -2.523 -7.887 -1.84 1 98.5 153 GLY B O 1
ATOM 3021 N N . THR B 1 154 ? -3.773 -7.309 -0.079 1 98.56 154 THR B N 1
ATOM 3022 C CA . THR B 1 154 ? -4.273 -8.672 0.098 1 98.56 154 THR B CA 1
ATOM 3023 C C . THR B 1 154 ? -5.113 -9.094 -1.101 1 98.56 154 THR B C 1
ATOM 3025 O O . THR B 1 154 ? -5.016 -10.234 -1.559 1 98.56 154 THR B O 1
ATOM 3028 N N . ALA B 1 155 ? -5.965 -8.219 -1.583 1 98.31 155 ALA B N 1
ATOM 3029 C CA . ALA B 1 155 ? -6.777 -8.508 -2.76 1 98.31 155 ALA B CA 1
ATOM 3030 C C . ALA B 1 155 ? -5.902 -8.773 -3.98 1 98.31 155 ALA B C 1
ATOM 3032 O O . ALA B 1 155 ? -6.195 -9.664 -4.781 1 98.31 155 ALA B O 1
ATOM 3033 N N . LEU B 1 156 ? -4.844 -8.031 -4.105 1 98.75 156 LEU B N 1
ATOM 3034 C CA . LEU B 1 156 ? -3.92 -8.227 -5.219 1 98.75 156 LEU B CA 1
ATOM 3035 C C . LEU B 1 156 ? -3.223 -9.578 -5.113 1 98.75 156 LEU B C 1
ATOM 3037 O O . LEU B 1 156 ? -3.062 -10.281 -6.113 1 98.75 156 LEU B O 1
ATOM 3041 N N . LEU B 1 157 ? -2.787 -9.945 -3.916 1 98.62 157 LEU B N 1
ATOM 3042 C CA . LEU B 1 157 ? -2.178 -11.25 -3.699 1 98.62 157 LEU B CA 1
ATOM 3043 C C . LEU B 1 157 ? -3.152 -12.367 -4.047 1 98.62 157 LEU B C 1
ATOM 3045 O O . LEU B 1 157 ? -2.762 -13.375 -4.637 1 98.62 157 LEU B O 1
ATOM 3049 N N . GLY B 1 158 ? -4.418 -12.188 -3.648 1 98 158 GLY B N 1
ATOM 3050 C CA . GLY B 1 158 ? -5.438 -13.172 -3.971 1 98 158 GLY B CA 1
ATOM 3051 C C . GLY B 1 158 ? -5.703 -13.289 -5.461 1 98 158 GLY B C 1
ATOM 3052 O O . GLY B 1 158 ? -5.859 -14.391 -5.98 1 98 158 GLY B O 1
ATOM 3053 N N . LEU B 1 159 ? -5.801 -12.164 -6.094 1 97.81 159 LEU B N 1
ATOM 3054 C CA . LEU B 1 159 ? -5.996 -12.141 -7.539 1 97.81 159 LEU B CA 1
ATOM 3055 C C . LEU B 1 159 ? -4.871 -12.883 -8.25 1 97.81 159 LEU B C 1
ATOM 3057 O O . LEU B 1 159 ? -5.125 -13.703 -9.141 1 97.81 159 LEU B O 1
ATOM 3061 N N . LYS B 1 160 ? -3.658 -12.633 -7.852 1 97.69 160 LYS B N 1
ATOM 3062 C CA . LYS B 1 160 ? -2.506 -13.289 -8.461 1 97.69 160 LYS B CA 1
ATOM 3063 C C . LYS B 1 160 ? -2.514 -14.789 -8.18 1 97.69 160 LYS B C 1
ATOM 3065 O O . LYS B 1 160 ? -2.225 -15.594 -9.07 1 97.69 160 LYS B O 1
ATOM 3070 N N . GLU B 1 161 ? -2.818 -15.141 -6.98 1 97.12 161 GLU B N 1
ATOM 3071 C CA . GLU B 1 161 ? -2.869 -16.562 -6.617 1 97.12 161 GLU B CA 1
ATOM 3072 C C . GLU B 1 161 ? -3.904 -17.297 -7.453 1 97.12 161 GLU B C 1
ATOM 3074 O O . GLU B 1 161 ? -3.609 -18.359 -8.016 1 97.12 161 GLU B O 1
ATOM 3079 N N . ALA B 1 162 ? -5.113 -16.75 -7.57 1 95.88 162 ALA B N 1
ATOM 3080 C CA . ALA B 1 162 ? -6.168 -17.375 -8.359 1 95.88 162 ALA B CA 1
ATOM 3081 C C . ALA B 1 162 ? -5.77 -17.469 -9.828 1 95.88 162 ALA B C 1
ATOM 3083 O O . ALA B 1 162 ? -6.012 -18.5 -10.477 1 95.88 162 ALA B O 1
ATOM 3084 N N . LEU B 1 163 ? -5.195 -16.453 -10.266 1 96.94 163 LEU B N 1
ATOM 3085 C CA . LEU B 1 163 ? -4.793 -16.391 -11.664 1 96.94 163 LEU B CA 1
ATOM 3086 C C . LEU B 1 163 ? -3.732 -17.453 -11.969 1 96.94 163 LEU B C 1
ATOM 3088 O O . LEU B 1 163 ? -3.818 -18.156 -12.984 1 96.94 163 LEU B O 1
ATOM 3092 N N . LEU B 1 164 ? -2.738 -17.656 -11.117 1 96.38 164 LEU B N 1
ATOM 3093 C CA . LEU B 1 164 ? -1.635 -18.578 -11.359 1 96.38 164 LEU B CA 1
ATOM 3094 C C . LEU B 1 164 ? -2.086 -20.031 -11.195 1 96.38 164 LEU B C 1
ATOM 3096 O O . LEU B 1 164 ? -1.593 -20.922 -11.891 1 96.38 164 LEU B O 1
ATOM 3100 N N . PHE B 1 165 ? -3.018 -20.234 -10.344 1 94.75 165 PHE B N 1
ATOM 3101 C CA . PHE B 1 165 ? -3.555 -21.578 -10.227 1 94.75 165 PHE B CA 1
ATOM 3102 C C . PHE B 1 165 ? -4.391 -21.938 -11.445 1 94.75 165 PHE B C 1
ATOM 3104 O O . PHE B 1 165 ? -4.426 -23.094 -11.867 1 94.75 165 PHE B O 1
ATOM 3111 N N . GLN B 1 166 ? -5.027 -20.938 -12.047 1 94.31 166 GLN B N 1
ATOM 3112 C CA . GLN B 1 166 ? -5.891 -21.188 -13.203 1 94.31 166 GLN B CA 1
ATOM 3113 C C . GLN B 1 166 ? -5.074 -21.297 -14.484 1 94.31 166 GLN B C 1
ATOM 3115 O O . GLN B 1 166 ? -5.285 -22.203 -15.289 1 94.31 166 GLN B O 1
ATOM 3120 N N . LEU B 1 167 ? -4.117 -20.422 -14.68 1 95.12 167 LEU B N 1
ATOM 3121 C CA . LEU B 1 167 ? -3.436 -20.328 -15.969 1 95.12 167 LEU B CA 1
ATOM 3122 C C . LEU B 1 167 ? -2.07 -21 -15.906 1 95.12 167 LEU B C 1
ATOM 3124 O O . LEU B 1 167 ? -1.595 -21.547 -16.906 1 95.12 167 LEU B O 1
ATOM 3128 N N . GLY B 1 168 ? -1.375 -20.859 -14.758 1 93.94 168 GLY B N 1
ATOM 3129 C CA . GLY B 1 168 ? -0.017 -21.375 -14.672 1 93.94 168 GLY B CA 1
ATOM 3130 C C . GLY B 1 168 ? 0.915 -20.781 -15.703 1 93.94 168 GLY B C 1
ATOM 3131 O O . GLY B 1 168 ? 1.012 -19.547 -15.82 1 93.94 168 GLY B O 1
ATOM 3132 N N . THR B 1 169 ? 1.509 -21.641 -16.5 1 92.62 169 THR B N 1
ATOM 3133 C CA . THR B 1 169 ? 2.484 -21.188 -17.5 1 92.62 169 THR B CA 1
ATOM 3134 C C . THR B 1 169 ? 1.787 -20.531 -18.688 1 92.62 169 THR B C 1
ATOM 3136 O O . THR B 1 169 ? 2.416 -19.812 -19.453 1 92.62 169 THR B O 1
ATOM 3139 N N . LYS B 1 170 ? 0.555 -20.719 -18.812 1 95.69 170 LYS B N 1
ATOM 3140 C CA . LYS B 1 170 ? -0.195 -20.078 -19.891 1 95.69 170 LYS B CA 1
ATOM 3141 C C . LYS B 1 170 ? -0.327 -18.578 -19.656 1 95.69 170 LYS B C 1
ATOM 3143 O O . LYS B 1 170 ? -0.707 -17.828 -20.562 1 95.69 170 LYS B O 1
ATOM 3148 N N . TYR B 1 171 ? 0.012 -18.234 -18.5 1 96.19 171 TYR B N 1
ATOM 3149 C CA . TYR B 1 171 ? -0.02 -16.812 -18.188 1 96.19 171 TYR B CA 1
ATOM 3150 C C . TYR B 1 171 ? 0.849 -16.016 -19.156 1 96.19 171 TYR B C 1
ATOM 3152 O O . TYR B 1 171 ? 0.477 -14.922 -19.578 1 96.19 171 TYR B O 1
ATOM 3160 N N . SER B 1 172 ? 1.938 -16.547 -19.609 1 95.38 172 SER B N 1
ATOM 3161 C CA . SER B 1 172 ? 2.881 -15.844 -20.469 1 95.38 172 SER B CA 1
ATOM 3162 C C . SER B 1 172 ? 2.453 -15.906 -21.938 1 95.38 172 SER B C 1
ATOM 3164 O O . SER B 1 172 ? 3.104 -15.32 -22.797 1 95.38 172 SER B O 1
ATOM 3166 N N . ALA B 1 173 ? 1.385 -16.484 -22.172 1 95.94 173 ALA B N 1
ATOM 3167 C CA . ALA B 1 173 ? 0.872 -16.594 -23.547 1 95.94 173 ALA B CA 1
ATOM 3168 C C . ALA B 1 173 ? -0.149 -15.484 -23.828 1 95.94 173 ALA B C 1
ATOM 3170 O O . ALA B 1 173 ? -0.813 -15.5 -24.859 1 95.94 173 ALA B O 1
ATOM 3171 N N . PHE B 1 174 ? -0.361 -14.547 -22.875 1 95.94 174 PHE B N 1
ATOM 3172 C CA . PHE B 1 174 ? -1.226 -13.383 -23.031 1 95.94 174 PHE B CA 1
ATOM 3173 C C . PHE B 1 174 ? -2.66 -13.812 -23.328 1 95.94 174 PHE B C 1
ATOM 3175 O O . PHE B 1 174 ? -3.312 -13.25 -24.203 1 95.94 174 PHE B O 1
ATOM 3182 N N . GLU B 1 175 ? -3.088 -14.867 -22.578 1 95.62 175 GLU B N 1
ATOM 3183 C CA . GLU B 1 175 ? -4.5 -15.234 -22.656 1 95.62 175 GLU B CA 1
ATOM 3184 C C . GLU B 1 175 ? -5.391 -14.094 -22.172 1 95.62 175 GLU B C 1
ATOM 3186 O O . GLU B 1 175 ? -4.984 -13.297 -21.328 1 95.62 175 GLU B O 1
ATOM 3191 N N . SER B 1 176 ? -6.605 -14.016 -22.672 1 97 176 SER B N 1
ATOM 3192 C CA . SER B 1 176 ? -7.52 -12.93 -22.344 1 97 176 SER B CA 1
ATOM 3193 C C . SER B 1 176 ? -7.781 -12.852 -20.844 1 97 176 SER B C 1
ATOM 3195 O O . SER B 1 176 ? -7.898 -11.766 -20.281 1 97 176 SER B O 1
ATOM 3197 N N . GLU B 1 177 ? -7.914 -13.969 -20.219 1 96.88 177 GLU B N 1
ATOM 3198 C CA . GLU B 1 177 ? -8.133 -14 -18.766 1 96.88 177 GLU B CA 1
ATOM 3199 C C . GLU B 1 177 ? -6.973 -13.352 -18.016 1 96.88 177 GLU B C 1
ATOM 3201 O O . GLU B 1 177 ? -7.18 -12.664 -17.016 1 96.88 177 GLU B O 1
ATOM 3206 N N . GLY B 1 178 ? -5.762 -13.641 -18.453 1 97.75 178 GLY B N 1
ATOM 3207 C CA . GLY B 1 178 ? -4.586 -13.031 -17.859 1 97.75 178 GLY B CA 1
ATOM 3208 C C . GLY B 1 178 ? -4.555 -11.523 -18.016 1 97.75 178 GLY B C 1
ATOM 3209 O O . GLY B 1 178 ? -4.27 -10.797 -17.062 1 97.75 178 GLY B O 1
ATOM 3210 N N . ILE B 1 179 ? -4.832 -11.055 -19.172 1 97.94 179 ILE B N 1
ATOM 3211 C CA . ILE B 1 179 ? -4.84 -9.625 -19.438 1 97.94 179 ILE B CA 1
ATOM 3212 C C . ILE B 1 179 ? -5.926 -8.945 -18.609 1 97.94 179 ILE B C 1
ATOM 3214 O O . ILE B 1 179 ? -5.699 -7.875 -18.031 1 97.94 179 ILE B O 1
ATOM 3218 N N . LEU B 1 180 ? -7.102 -9.578 -18.578 1 97.88 180 LEU B N 1
ATOM 3219 C CA . LEU B 1 180 ? -8.195 -9.031 -17.797 1 97.88 180 LEU B CA 1
ATOM 3220 C C . LEU B 1 180 ? -7.805 -8.914 -16.328 1 97.88 180 LEU B C 1
ATOM 3222 O O . LEU B 1 180 ? -8.078 -7.898 -15.68 1 97.88 180 LEU B O 1
ATOM 3226 N N . ALA B 1 181 ? -7.207 -9.93 -15.781 1 98.25 181 ALA B N 1
ATOM 3227 C CA . ALA B 1 181 ? -6.762 -9.906 -14.383 1 98.25 181 ALA B CA 1
ATOM 3228 C C . ALA B 1 181 ? -5.723 -8.812 -14.156 1 98.25 181 ALA B C 1
ATOM 3230 O O . ALA B 1 181 ? -5.734 -8.148 -13.117 1 98.25 181 ALA B O 1
ATOM 3231 N N . ASN B 1 182 ? -4.812 -8.633 -15.125 1 98.56 182 ASN B N 1
ATOM 3232 C CA . ASN B 1 182 ? -3.832 -7.551 -15.039 1 98.56 182 ASN B CA 1
ATOM 3233 C C . ASN B 1 182 ? -4.508 -6.184 -14.977 1 98.56 182 ASN B C 1
ATOM 3235 O O . ASN B 1 182 ? -4.129 -5.336 -14.164 1 98.56 182 ASN B O 1
ATOM 3239 N N . VAL B 1 183 ? -5.488 -6.023 -15.812 1 98.62 183 VAL B N 1
ATOM 3240 C CA . VAL B 1 183 ? -6.199 -4.75 -15.859 1 98.62 183 VAL B CA 1
ATOM 3241 C C . VAL B 1 183 ? -6.945 -4.531 -14.539 1 98.62 183 VAL B C 1
ATOM 3243 O O . VAL B 1 183 ? -6.918 -3.434 -13.984 1 98.62 183 VAL B O 1
ATOM 3246 N N . LEU B 1 184 ? -7.578 -5.574 -14.039 1 98.56 184 LEU B N 1
ATOM 3247 C CA . LEU B 1 184 ? -8.273 -5.484 -12.758 1 98.56 184 LEU B CA 1
ATOM 3248 C C . LEU B 1 184 ? -7.301 -5.133 -11.633 1 98.56 184 LEU B C 1
ATOM 3250 O O . LEU B 1 184 ? -7.613 -4.301 -10.773 1 98.56 184 LEU B O 1
ATOM 3254 N N . GLY B 1 185 ? -6.137 -5.793 -11.648 1 98.75 185 GLY B N 1
ATOM 3255 C CA . GLY B 1 185 ? -5.117 -5.477 -10.656 1 98.75 185 GLY B CA 1
ATOM 3256 C C . GLY B 1 185 ? -4.648 -4.039 -10.727 1 98.75 185 GLY B C 1
ATOM 3257 O O . GLY B 1 185 ? -4.508 -3.375 -9.695 1 98.75 185 GLY B O 1
ATOM 3258 N N . LEU B 1 186 ? -4.445 -3.582 -11.93 1 98.62 186 LEU B N 1
ATOM 3259 C CA . LEU B 1 186 ? -4 -2.203 -12.102 1 98.62 186 LEU B CA 1
ATOM 3260 C C . LEU B 1 186 ? -5.078 -1.224 -11.648 1 98.62 186 LEU B C 1
ATOM 3262 O O . LEU B 1 186 ? -4.773 -0.177 -11.078 1 98.62 186 LEU B O 1
ATOM 3266 N N . LEU B 1 187 ? -6.316 -1.562 -11.914 1 98.62 187 LEU B N 1
ATOM 3267 C CA . LEU B 1 187 ? -7.422 -0.718 -11.477 1 98.62 187 LEU B CA 1
ATOM 3268 C C . LEU B 1 187 ? -7.496 -0.668 -9.953 1 98.62 187 LEU B C 1
ATOM 3270 O O . LEU B 1 187 ? -7.785 0.382 -9.375 1 98.62 187 LEU B O 1
ATOM 3274 N N . LEU B 1 188 ? -7.266 -1.762 -9.336 1 98.44 188 LEU B N 1
ATOM 3275 C CA . LEU B 1 188 ? -7.254 -1.806 -7.879 1 98.44 188 LEU B CA 1
ATOM 3276 C C . LEU B 1 188 ? -6.129 -0.946 -7.316 1 98.44 188 LEU B C 1
ATOM 3278 O O . LEU B 1 188 ? -6.32 -0.233 -6.328 1 98.44 188 LEU B O 1
ATOM 3282 N N . VAL B 1 189 ? -4.98 -0.98 -7.934 1 98.56 189 VAL B N 1
ATOM 3283 C CA . VAL B 1 189 ? -3.844 -0.159 -7.531 1 98.56 189 VAL B CA 1
ATOM 3284 C C . VAL B 1 189 ? -4.195 1.319 -7.68 1 98.56 189 VAL B C 1
ATOM 3286 O O . VAL B 1 189 ? -3.947 2.117 -6.773 1 98.56 189 VAL B O 1
ATOM 3289 N N . ALA B 1 190 ? -4.777 1.66 -8.758 1 98.38 190 ALA B N 1
ATOM 3290 C CA . ALA B 1 190 ? -5.18 3.043 -9.008 1 98.38 190 ALA B CA 1
ATOM 3291 C C . ALA B 1 190 ? -6.215 3.506 -7.992 1 98.38 190 ALA B C 1
ATOM 3293 O O . ALA B 1 190 ? -6.148 4.633 -7.496 1 98.38 190 ALA B O 1
ATOM 3294 N N . PHE B 1 191 ? -7.16 2.605 -7.766 1 98 191 PHE B N 1
ATOM 3295 C CA . PHE B 1 191 ? -8.172 2.9 -6.762 1 98 191 PHE B CA 1
ATOM 3296 C C . PHE B 1 191 ? -7.527 3.203 -5.414 1 98 191 PHE B C 1
ATOM 3298 O O . PHE B 1 191 ? -7.859 4.199 -4.77 1 98 191 PHE B O 1
ATOM 3305 N N . GLY B 1 192 ? -6.562 2.342 -4.941 1 97.06 192 GLY B N 1
ATOM 3306 C CA . GLY B 1 192 ? -5.852 2.584 -3.697 1 97.06 192 GLY B CA 1
ATOM 3307 C C . GLY B 1 192 ? -5.109 3.906 -3.682 1 97.06 192 GLY B C 1
ATOM 3308 O O . GLY B 1 192 ? -5.156 4.641 -2.691 1 97.06 192 GLY B O 1
ATOM 3309 N N . ALA B 1 193 ? -4.516 4.23 -4.797 1 97.06 193 ALA B N 1
ATOM 3310 C CA . ALA B 1 193 ? -3.752 5.473 -4.902 1 97.06 193 ALA B CA 1
ATOM 3311 C C . ALA B 1 193 ? -4.668 6.688 -4.809 1 97.06 193 ALA B C 1
ATOM 3313 O O . ALA B 1 193 ? -4.34 7.668 -4.137 1 97.06 193 ALA B O 1
ATOM 3314 N N . VAL B 1 194 ? -5.781 6.598 -5.438 1 96.5 194 VAL B N 1
ATOM 3315 C CA . VAL B 1 194 ? -6.715 7.719 -5.449 1 96.5 194 VAL B CA 1
ATOM 3316 C C . VAL B 1 194 ? -7.277 7.938 -4.047 1 96.5 194 VAL B C 1
ATOM 3318 O O . VAL B 1 194 ? -7.363 9.07 -3.572 1 96.5 194 VAL B O 1
ATOM 3321 N N . VAL B 1 195 ? -7.633 6.883 -3.4 1 95.5 195 VAL B N 1
ATOM 3322 C CA . VAL B 1 195 ? -8.18 6.984 -2.051 1 95.5 195 VAL B CA 1
ATOM 3323 C C . VAL B 1 195 ? -7.137 7.59 -1.114 1 95.5 195 VAL B C 1
ATOM 3325 O O . VAL B 1 195 ? -7.449 8.469 -0.313 1 95.5 195 VAL B O 1
ATOM 3328 N N . LEU B 1 196 ? -5.918 7.18 -1.25 1 94.44 196 LEU B N 1
ATOM 3329 C CA . LEU B 1 196 ? -4.859 7.707 -0.399 1 94.44 196 LEU B CA 1
ATOM 3330 C C . LEU B 1 196 ? -4.605 9.18 -0.698 1 94.44 196 LEU B C 1
ATOM 3332 O O . LEU B 1 196 ? -4.336 9.969 0.214 1 94.44 196 LEU B O 1
ATOM 3336 N N . TYR B 1 197 ? -4.691 9.523 -1.928 1 93.88 197 TYR B N 1
ATOM 3337 C CA . TYR B 1 197 ? -4.496 10.922 -2.297 1 93.88 197 TYR B CA 1
ATOM 3338 C C . TYR B 1 197 ? -5.555 11.805 -1.654 1 93.88 197 TYR B C 1
ATOM 3340 O O . TYR B 1 197 ? -5.234 12.852 -1.081 1 93.88 197 TYR B O 1
ATOM 3348 N N . ILE B 1 198 ? -6.746 11.383 -1.735 1 92 198 ILE B N 1
ATOM 3349 C CA . ILE B 1 198 ? -7.855 12.133 -1.163 1 92 198 ILE B CA 1
ATOM 3350 C C . ILE B 1 198 ? -7.688 12.234 0.352 1 92 198 ILE B C 1
ATOM 3352 O O . ILE B 1 198 ? -7.891 13.297 0.938 1 92 198 ILE B O 1
ATOM 3356 N N . LEU B 1 199 ? -7.273 11.188 0.985 1 88.75 199 LEU B N 1
ATOM 3357 C CA . LEU B 1 199 ? -7.105 11.148 2.434 1 88.75 199 LEU B CA 1
ATOM 3358 C C . LEU B 1 199 ? -5.988 12.094 2.875 1 88.75 199 LEU B C 1
ATOM 3360 O O . LEU B 1 199 ? -6.094 12.742 3.918 1 88.75 199 LEU B O 1
ATOM 3364 N N . THR B 1 200 ? -4.973 12.188 2.066 1 84.44 200 THR B N 1
ATOM 3365 C CA . THR B 1 200 ? -3.834 13.023 2.443 1 84.44 200 THR B CA 1
ATOM 3366 C C . THR B 1 200 ? -4.137 14.5 2.193 1 84.44 200 THR B C 1
ATOM 3368 O O . THR B 1 200 ? -3.586 15.375 2.863 1 84.44 200 THR B O 1
ATOM 3371 N N . ARG B 1 201 ? -4.965 14.781 1.253 1 80.44 201 ARG B N 1
ATOM 3372 C CA . ARG B 1 201 ? -5.348 16.172 0.979 1 80.44 201 ARG B CA 1
ATOM 3373 C C . ARG B 1 201 ? -6.324 16.688 2.029 1 80.44 201 ARG B C 1
ATOM 3375 O O . ARG B 1 201 ? -6.281 17.859 2.402 1 80.44 201 ARG B O 1
ATOM 3382 N N . ALA B 1 202 ? -7.133 15.922 2.438 1 69.38 202 ALA B N 1
ATOM 3383 C CA . ALA B 1 202 ? -8.109 16.297 3.455 1 69.38 202 ALA B CA 1
ATOM 3384 C C . ALA B 1 202 ? -7.422 16.609 4.785 1 69.38 202 ALA B C 1
ATOM 3386 O O . ALA B 1 202 ? -7.828 17.531 5.5 1 69.38 202 ALA B O 1
ATOM 3387 N N . ASP B 1 203 ? -6.445 15.859 5.074 1 60.44 203 ASP B N 1
ATOM 3388 C CA . ASP B 1 203 ? -5.703 16.094 6.312 1 60.44 203 ASP B CA 1
ATOM 3389 C C . ASP B 1 203 ? -4.965 17.422 6.27 1 60.44 203 ASP B C 1
ATOM 3391 O O . ASP B 1 203 ? -4.762 18.062 7.305 1 60.44 203 ASP B O 1
ATOM 3395 N N . TRP B 1 204 ? -4.559 17.781 5.078 1 54.69 204 TRP B N 1
ATOM 3396 C CA . TRP B 1 204 ? -3.887 19.062 4.91 1 54.69 204 TRP B CA 1
ATOM 3397 C C . TRP B 1 204 ? -4.855 20.219 5.148 1 54.69 204 TRP B C 1
ATOM 3399 O O . TRP B 1 204 ? -4.457 21.281 5.625 1 54.69 204 TRP B O 1
ATOM 3409 N N . LYS B 1 205 ? -6.121 20.078 4.918 1 54.28 205 LYS B N 1
ATOM 3410 C CA . LYS B 1 205 ? -7.109 21.156 4.984 1 54.28 205 LYS B CA 1
ATOM 3411 C C . LYS B 1 205 ? -7.703 21.266 6.383 1 54.28 205 LYS B C 1
ATOM 3413 O O . LYS B 1 205 ? -8.336 22.266 6.715 1 54.28 205 LYS B O 1
ATOM 3418 N N . ARG B 1 206 ? -7.484 20.312 7.188 1 52.47 206 ARG B N 1
ATOM 3419 C CA . ARG B 1 206 ? -8.227 20.438 8.438 1 52.47 206 ARG B CA 1
ATOM 3420 C C . ARG B 1 206 ? -7.633 21.531 9.32 1 52.47 206 ARG B C 1
ATOM 3422 O O . ARG B 1 206 ? -6.469 21.453 9.711 1 52.47 206 ARG B O 1
ATOM 3429 N N . PRO B 1 207 ? -8.281 22.672 9.219 1 47.56 207 PRO B N 1
ATOM 3430 C CA . PRO B 1 207 ? -7.844 23.719 10.148 1 47.56 207 PRO B CA 1
ATOM 3431 C C . PRO B 1 207 ? -7.715 23.219 11.586 1 47.56 207 PRO B C 1
ATOM 3433 O O . PRO B 1 207 ? -8.406 22.266 11.977 1 47.56 207 PRO B O 1
ATOM 3436 N N . LEU B 1 208 ? -6.629 23.453 12.148 1 49.53 208 LEU B N 1
ATOM 3437 C CA . LEU B 1 208 ? -6.609 23.203 13.586 1 49.53 208 LEU B CA 1
ATOM 3438 C C . LEU B 1 208 ? -7.98 23.484 14.195 1 49.53 208 LEU B C 1
ATOM 3440 O O . LEU B 1 208 ? -8.617 24.484 13.883 1 49.53 208 LEU B O 1
ATOM 3444 N N . GLN B 1 209 ? -8.656 22.469 14.562 1 46.34 209 GLN B N 1
ATOM 3445 C CA . GLN B 1 209 ? -9.961 22.641 15.203 1 46.34 209 GLN B CA 1
ATOM 3446 C C . GLN B 1 209 ? -9.969 23.875 16.094 1 46.34 209 GLN B C 1
ATOM 3448 O O . GLN B 1 209 ? -8.969 24.188 16.75 1 46.34 209 GLN B O 1
ATOM 3453 N N . ALA B 1 210 ? -10.82 24.672 15.805 1 48.31 210 ALA B N 1
ATOM 3454 C CA . ALA B 1 210 ? -11.039 25.906 16.562 1 48.31 210 ALA B CA 1
ATOM 3455 C C . ALA B 1 210 ? -10.758 25.688 18.047 1 48.31 210 ALA B C 1
ATOM 3457 O O . ALA B 1 210 ? -10.18 26.562 18.703 1 48.31 210 ALA B O 1
ATOM 3458 N N . GLU B 1 211 ? -11.203 24.547 18.5 1 49.34 211 GLU B N 1
ATOM 3459 C CA . GLU B 1 211 ? -10.992 24.25 19.922 1 49.34 211 GLU B CA 1
ATOM 3460 C C . GLU B 1 211 ? -9.508 24.094 20.234 1 49.34 211 GLU B C 1
ATOM 3462 O O . GLU B 1 211 ? -9.047 24.516 21.297 1 49.34 211 GLU B O 1
ATOM 3467 N N . GLU B 1 212 ? -8.844 23.5 19.297 1 54.03 212 GLU B N 1
ATOM 3468 C CA . GLU B 1 212 ? -7.402 23.375 19.516 1 54.03 212 GLU B CA 1
ATOM 3469 C C . GLU B 1 212 ? -6.711 24.734 19.375 1 54.03 212 GLU B C 1
ATOM 3471 O O . GLU B 1 212 ? -5.758 25.016 20.109 1 54.03 212 GLU B O 1
ATOM 3476 N N . GLN B 1 213 ? -7.172 25.469 18.5 1 50.78 213 GLN B N 1
ATOM 3477 C CA . GLN B 1 213 ? -6.699 26.844 18.391 1 50.78 213 GLN B CA 1
ATOM 3478 C C . GLN B 1 213 ? -7.066 27.656 19.625 1 50.78 213 GLN B C 1
ATOM 3480 O O . GLN B 1 213 ? -6.262 28.453 20.125 1 50.78 213 GLN B O 1
ATOM 3485 N N . ALA B 1 214 ? -8.258 27.5 20.109 1 53.06 214 ALA B N 1
ATOM 3486 C CA . ALA B 1 214 ? -8.703 28.188 21.312 1 53.06 214 ALA B CA 1
ATOM 3487 C C . ALA B 1 214 ? -7.906 27.734 22.531 1 53.06 214 ALA B C 1
ATOM 3489 O O . ALA B 1 214 ? -7.512 28.562 23.359 1 53.06 214 ALA B O 1
ATOM 3490 N N . LEU B 1 215 ? -7.648 26.5 22.625 1 52.78 215 LEU B N 1
ATOM 3491 C CA . LEU B 1 215 ? -6.852 25.984 23.734 1 52.78 215 LEU B CA 1
ATOM 3492 C C . LEU B 1 215 ? -5.402 26.438 23.625 1 52.78 215 LEU B C 1
ATOM 3494 O O . LEU B 1 215 ? -4.777 26.781 24.641 1 52.78 215 LEU B O 1
ATOM 3498 N N . SER B 1 216 ? -4.992 26.469 22.422 1 54.25 216 SER B N 1
ATOM 3499 C CA . SER B 1 216 ? -3.639 26.969 22.219 1 54.25 216 SER B CA 1
ATOM 3500 C C . SER B 1 216 ? -3.557 28.469 22.484 1 54.25 216 SER B C 1
ATOM 3502 O O . SER B 1 216 ? -2.57 28.953 23.047 1 54.25 216 SER B O 1
ATOM 3504 N N . MET B 1 217 ? -4.535 29.188 22.156 1 54.44 217 MET B N 1
ATOM 3505 C CA . MET B 1 217 ? -4.602 30.625 22.453 1 54.44 217 MET B CA 1
ATOM 3506 C C . MET B 1 217 ? -4.797 30.859 23.938 1 54.44 217 MET B C 1
ATOM 3508 O O . MET B 1 217 ? -4.199 31.781 24.516 1 54.44 217 MET B O 1
ATOM 3512 N N . ASP B 1 218 ? -5.684 30.156 24.531 1 53.19 218 ASP B N 1
ATOM 3513 C CA . ASP B 1 218 ? -5.887 30.266 25.969 1 53.19 218 ASP B CA 1
ATOM 3514 C C . ASP B 1 218 ? -4.625 29.875 26.734 1 53.19 218 ASP B C 1
ATOM 3516 O O . ASP B 1 218 ? -4.277 30.516 27.734 1 53.19 218 ASP B O 1
ATOM 3520 N N . PHE B 1 219 ? -3.951 28.953 26.219 1 55.41 219 PHE B N 1
ATOM 3521 C CA . PHE B 1 219 ? -2.695 28.562 26.844 1 55.41 219 PHE B CA 1
ATOM 3522 C C . PHE B 1 219 ? -1.627 29.625 26.641 1 55.41 219 PHE B C 1
ATOM 3524 O O . PHE B 1 219 ? -0.831 29.906 27.531 1 55.41 219 PHE B O 1
ATOM 3531 N N . LYS B 1 220 ? -1.623 30.219 25.531 1 54.56 220 LYS B N 1
ATOM 3532 C CA . LYS B 1 220 ? -0.702 31.312 25.25 1 54.56 220 LYS B CA 1
ATOM 3533 C C . LYS B 1 220 ? -1.048 32.562 26.078 1 54.56 220 LYS B C 1
ATOM 3535 O O . LYS B 1 220 ? -0.159 33.219 26.625 1 54.56 220 LYS B O 1
ATOM 3540 N N . THR B 1 221 ? -2.213 32.875 26.203 1 54.62 221 THR B N 1
ATOM 3541 C CA . THR B 1 221 ? -2.629 34 27.016 1 54.62 221 THR B CA 1
ATOM 3542 C C . THR B 1 221 ? -2.309 33.75 28.484 1 54.62 221 THR B C 1
ATOM 3544 O O . THR B 1 221 ? -1.931 34.688 29.219 1 54.62 221 THR B O 1
ATOM 3547 N N . LEU B 1 222 ? -2.414 32.562 28.891 1 54.34 222 LEU B N 1
ATOM 3548 C CA . LEU B 1 222 ? -2.094 32.25 30.281 1 54.34 222 LEU B CA 1
ATOM 3549 C C . LEU B 1 222 ? -0.588 32.281 30.516 1 54.34 222 LEU B C 1
ATOM 3551 O O . LEU B 1 222 ? -0.136 32.688 31.594 1 54.34 222 LEU B O 1
ATOM 3555 N N . THR B 1 223 ? 0.111 31.953 29.562 1 55.12 223 THR B N 1
ATOM 3556 C CA . THR B 1 223 ? 1.562 31.969 29.719 1 55.12 223 THR B CA 1
ATOM 3557 C C . THR B 1 223 ? 2.113 33.375 29.484 1 55.12 223 THR B C 1
ATOM 3559 O O . THR B 1 223 ? 3.1 33.781 30.094 1 55.12 223 THR B O 1
ATOM 3562 N N . GLU B 1 224 ? 1.627 34.125 28.594 1 55 224 GLU B N 1
ATOM 3563 C CA . GLU B 1 224 ? 2.07 35.5 28.359 1 55 224 GLU B CA 1
ATOM 3564 C C . GLU B 1 224 ? 1.512 36.469 29.406 1 55 224 GLU B C 1
ATOM 3566 O O . GLU B 1 224 ? 2.129 37.469 29.719 1 55 224 GLU B O 1
ATOM 3571 N N . GLY B 1 225 ? 0.355 36.219 29.844 1 51.72 225 GLY B N 1
ATOM 3572 C CA . GLY B 1 225 ? -0.192 37.062 30.906 1 51.72 225 GLY B CA 1
ATOM 3573 C C . GLY B 1 225 ? 0.602 37 32.188 1 51.72 225 GLY B C 1
ATOM 3574 O O . GLY B 1 225 ? 0.488 37.875 33.062 1 51.72 225 GLY B O 1
ATOM 3575 N N . ASP B 1 226 ? 1.17 35.844 32.5 1 49.03 226 ASP B N 1
ATOM 3576 C CA . ASP B 1 226 ? 1.917 35.75 33.75 1 49.03 226 ASP B CA 1
ATOM 3577 C C . ASP B 1 226 ? 3.309 36.375 33.625 1 49.03 226 ASP B C 1
ATOM 3579 O O . ASP B 1 226 ? 4.172 36.156 34.469 1 49.03 226 ASP B O 1
ATOM 3583 N N . SER B 1 227 ? 3.668 36.938 32.438 1 48.81 227 SER B N 1
ATOM 3584 C CA . SER B 1 227 ? 4.91 37.719 32.5 1 48.81 227 SER B CA 1
ATOM 3585 C C . SER B 1 227 ? 4.727 39 33.25 1 48.81 227 SER B C 1
ATOM 3587 O O . SER B 1 227 ? 3.85 39.812 32.938 1 48.81 227 SER B O 1
ATOM 3589 N N . PRO B 1 228 ? 5.113 39.062 34.531 1 45.94 228 PRO B N 1
ATOM 3590 C CA . PRO B 1 228 ? 5.082 40.312 35.344 1 45.94 228 PRO B CA 1
ATOM 3591 C C . PRO B 1 228 ? 5.672 41.5 34.594 1 45.94 228 PRO B C 1
ATOM 3593 O O . PRO B 1 228 ? 6.633 41.344 33.812 1 45.94 228 PRO B O 1
ATOM 3596 N N . SER B 1 229 ? 4.859 42.375 34.094 1 42.41 229 SER B N 1
ATOM 3597 C CA . SER B 1 229 ? 5.383 43.688 33.75 1 42.41 229 SER B CA 1
ATOM 3598 C C . SER B 1 229 ? 6.336 44.188 34.812 1 42.41 229 SER B C 1
ATOM 3600 O O . SER B 1 229 ? 5.977 44.25 36 1 42.41 229 SER B O 1
ATOM 3602 N N . SER B 1 230 ? 7.582 43.844 34.875 1 40.34 230 SER B N 1
ATOM 3603 C CA . SER B 1 230 ? 8.57 44.562 35.656 1 40.34 230 SER B CA 1
ATOM 3604 C C . SER B 1 230 ? 8.406 46.062 35.5 1 40.34 230 SER B C 1
ATOM 3606 O O . SER B 1 230 ? 8.641 46.625 34.438 1 40.34 230 SER B O 1
ATOM 3608 N N . GLN B 1 231 ? 7.371 46.656 36.062 1 27.84 231 GLN B N 1
ATOM 3609 C CA . GLN B 1 231 ? 7.586 48.031 36.5 1 27.84 231 GLN B CA 1
ATOM 3610 C C . GLN B 1 231 ? 8.633 48.125 37.625 1 27.84 231 GLN B C 1
ATOM 3612 O O . GLN B 1 231 ? 8.656 47.281 38.531 1 27.84 231 GLN B O 1
#

Radius of gyration: 41.18 Å; Cα contacts (8 Å, |Δi|>4): 192; chains: 2; bounding box: 169×94×60 Å